Protein AF-A0A7J4LPH1-F1 (afdb_monomer_lite)

Foldseek 3Di:
DDDDDPPDDDCLVVVLVQLLVQLVVLLVVCVVVVVVVDDQLFKAWADCSLVSPLSNDHDQATEMEGELVVVVVVVVVAPAPDPAWRDDPRYIYGPCPPVPDPCSSVQSNPFDQGPLGGHRALVVNLVVLVVVVDPVCPSVNVSSVLLVVDDFAKDPDQDDSFRASFEKEFEQEDEPQWTKWFAFDPSADNHRAIDGQMDGDDPDRRLVRHQVSCCQAWVDHDDSVQKAWQAWIWGQHPSSRTYIYTYIYHYDPDDDHTDGDPRTDDMDTHGLVVVVVTRHDPRRNVVSVVSLVSVLVVPDDDDDPDPSPDDLLVLVLVLQVPDPQWAWKKWFDPVQVVPRDDPLDATEMEIEGPPQCVCVVDPVSVPSSAAWPDWDWDWDDDPNDTWIWIFTQHPVRHTYIYTYHYLVVLVVQLVPDDDPQRVLCAIDTSDGRPCSNVRHDHHRDQPDDQDDLVVLVVLVVLLLVLLVQLLQCLLVLVLVSNVVSLCVNCQPRLVVLQVLLLCLVVVNPDRDDPRCVVVVVRGDPVLVVLVVQLDADSDSVSSLRNSVSSLVSSVVSSVNSCVSSVHDDDPVSVVSVCCRVVCRVVVD

Radius of gyration: 32.06 Å; chains: 1; bounding box: 84×46×92 Å

Structure (mmCIF, N/CA/C/O backbone):
data_AF-A0A7J4LPH1-F1
#
_entry.id   AF-A0A7J4LPH1-F1
#
loop_
_atom_site.group_PDB
_atom_site.id
_atom_site.type_symbol
_atom_site.label_atom_id
_atom_site.label_alt_id
_atom_site.label_comp_id
_atom_site.label_asym_id
_atom_site.label_entity_id
_atom_site.label_seq_id
_atom_site.pdbx_PDB_ins_code
_atom_site.Cartn_x
_atom_site.Cartn_y
_atom_site.Cartn_z
_atom_site.occupancy
_atom_site.B_iso_or_equiv
_atom_site.auth_seq_id
_atom_site.auth_comp_id
_atom_site.auth_asym_id
_atom_site.auth_atom_id
_atom_site.pdbx_PDB_model_num
ATOM 1 N N . MET A 1 1 ? -36.536 21.235 10.993 1.00 29.11 1 MET A N 1
ATOM 2 C CA . MET A 1 1 ? -36.516 22.378 10.051 1.00 29.11 1 MET A CA 1
ATOM 3 C C . MET A 1 1 ? -35.046 22.706 9.808 1.00 29.11 1 MET A C 1
ATOM 5 O O . MET A 1 1 ? -34.367 22.918 10.795 1.00 29.11 1 MET A O 1
ATOM 9 N N . GLY A 1 2 ? -34.459 22.680 8.613 1.00 24.92 2 GLY A N 1
ATOM 10 C CA . GLY A 1 2 ? -35.024 22.585 7.272 1.00 24.92 2 GLY A CA 1
ATOM 11 C C . GLY A 1 2 ? -34.575 21.342 6.499 1.00 24.92 2 GLY A C 1
ATOM 12 O O . GLY A 1 2 ? -33.436 20.896 6.578 1.00 24.92 2 GLY A O 1
ATOM 13 N N . VAL A 1 3 ? -35.546 20.803 5.772 1.00 35.16 3 VAL A N 1
ATOM 14 C CA . VAL A 1 3 ? -35.372 20.052 4.529 1.00 35.16 3 VAL A CA 1
ATOM 15 C C . VAL A 1 3 ? -35.050 21.082 3.433 1.00 35.16 3 VAL A C 1
ATOM 17 O O . VAL A 1 3 ? -35.416 22.247 3.584 1.00 35.16 3 VAL A O 1
ATOM 20 N N . VAL A 1 4 ? -34.423 20.620 2.347 1.00 30.14 4 VAL A N 1
ATOM 21 C CA . VAL A 1 4 ? -34.088 21.303 1.079 1.00 30.14 4 VAL A CA 1
ATOM 22 C C . VAL A 1 4 ? -32.605 21.662 0.931 1.00 30.14 4 VAL A C 1
ATOM 24 O O . VAL A 1 4 ? -32.170 22.757 1.260 1.00 30.14 4 VAL A O 1
ATOM 27 N N . THR A 1 5 ? -31.872 20.764 0.275 1.00 30.11 5 THR A N 1
ATOM 28 C CA . THR A 1 5 ? -31.283 21.084 -1.034 1.00 30.11 5 THR A CA 1
ATOM 29 C C . THR A 1 5 ? -31.655 19.936 -1.980 1.00 30.11 5 THR A C 1
ATOM 31 O O . THR A 1 5 ? -31.077 18.858 -1.954 1.00 30.11 5 THR A O 1
ATOM 34 N N . GLN A 1 6 ? -32.777 20.050 -2.700 1.00 37.75 6 GLN A N 1
ATOM 35 C CA . GLN A 1 6 ? -32.733 20.195 -4.163 1.00 37.75 6 GLN A CA 1
ATOM 36 C C . GLN A 1 6 ? -31.300 20.399 -4.669 1.00 37.75 6 GLN A C 1
ATOM 38 O O . GLN A 1 6 ? -30.814 21.525 -4.778 1.00 37.75 6 GLN A O 1
ATOM 43 N N . GLY A 1 7 ? -30.594 19.295 -4.898 1.00 37.19 7 GLY A N 1
ATOM 44 C CA . GLY A 1 7 ? -29.305 19.313 -5.566 1.00 37.19 7 GLY A CA 1
ATOM 45 C C . GLY A 1 7 ? -29.528 19.629 -7.035 1.00 37.19 7 GLY A C 1
ATOM 46 O O . GLY A 1 7 ? -29.558 18.715 -7.848 1.00 37.19 7 GLY A O 1
ATOM 47 N N . ARG A 1 8 ? -29.691 20.913 -7.375 1.00 38.78 8 ARG A N 1
ATOM 48 C CA . ARG A 1 8 ? -29.500 21.352 -8.758 1.00 38.78 8 ARG A CA 1
ATOM 49 C C . ARG A 1 8 ? -28.108 20.912 -9.197 1.00 38.78 8 ARG A C 1
ATOM 51 O O . ARG A 1 8 ? -27.141 21.109 -8.456 1.00 38.78 8 ARG A O 1
ATOM 58 N N . ALA A 1 9 ? -28.039 20.351 -10.400 1.00 41.75 9 ALA A N 1
ATOM 59 C CA . ALA A 1 9 ? -26.812 20.087 -11.136 1.00 41.75 9 ALA A CA 1
ATOM 60 C C . ALA A 1 9 ? -25.766 21.198 -10.887 1.00 41.75 9 ALA A C 1
ATOM 62 O O . ALA A 1 9 ? -26.050 22.364 -11.189 1.00 41.75 9 ALA A O 1
ATOM 63 N N . PRO A 1 10 ? -24.575 20.894 -10.332 1.00 42.66 10 PRO A N 1
ATOM 64 C CA . PRO A 1 10 ? -23.487 21.863 -10.280 1.00 42.66 10 PRO A CA 1
ATOM 65 C C . PRO A 1 10 ? -23.192 22.355 -11.704 1.00 42.66 10 PRO A C 1
ATOM 67 O O . PRO A 1 10 ? -23.360 21.594 -12.659 1.00 42.66 10 PRO A O 1
ATOM 70 N N . GLY A 1 11 ? -22.720 23.597 -11.864 1.00 45.28 11 GLY A N 1
ATOM 71 C CA . GLY A 1 11 ? -22.410 24.210 -13.171 1.00 45.28 11 GLY A CA 1
ATOM 72 C C . GLY A 1 11 ? -21.507 23.377 -14.103 1.00 45.28 11 GLY A C 1
ATOM 73 O O . GLY A 1 11 ? -21.454 23.632 -15.301 1.00 45.28 11 GLY A O 1
ATOM 74 N N . GLU A 1 12 ? -20.872 22.329 -13.580 1.00 53.25 12 GLU A N 1
ATOM 75 C CA . GLU A 1 12 ? -20.062 21.339 -14.290 1.00 53.25 12 GLU A CA 1
ATOM 76 C C . GLU A 1 12 ? -20.862 20.405 -15.217 1.00 53.25 12 GLU A C 1
ATOM 78 O O . GLU A 1 12 ? -20.333 19.973 -16.240 1.00 53.25 12 GLU A O 1
ATOM 83 N N . ILE A 1 13 ? -22.143 20.122 -14.930 1.00 52.12 13 ILE A N 1
ATOM 84 C CA . ILE A 1 13 ? -23.002 19.344 -15.850 1.00 52.12 13 ILE A CA 1
ATOM 85 C C . ILE A 1 13 ? -23.259 20.147 -17.139 1.00 52.12 13 ILE A C 1
ATOM 87 O O . ILE A 1 13 ? -23.317 19.583 -18.233 1.00 52.12 13 ILE A O 1
ATOM 91 N N . MET A 1 14 ? -23.310 21.481 -17.034 1.00 48.25 14 MET A N 1
ATOM 92 C CA . MET A 1 14 ? -23.489 22.386 -18.172 1.00 48.25 14 MET A CA 1
ATOM 93 C C . MET A 1 14 ? -22.240 22.434 -19.074 1.00 48.25 14 MET A C 1
ATOM 95 O O . MET A 1 14 ? -22.383 22.385 -20.295 1.00 48.25 14 MET A O 1
ATOM 99 N N . GLU A 1 15 ? -21.026 22.433 -18.501 1.00 52.03 15 GLU A N 1
ATOM 100 C CA . GLU A 1 15 ? -19.756 22.297 -19.249 1.00 52.03 15 GLU A CA 1
ATOM 101 C C . GLU A 1 15 ? -19.585 20.906 -19.897 1.00 52.03 15 GLU A C 1
ATOM 103 O O . GLU A 1 15 ? -18.977 20.783 -20.962 1.00 52.03 15 GLU A O 1
ATOM 108 N N . CYS A 1 16 ? -20.157 19.856 -19.295 1.00 62.03 16 CYS A N 1
ATOM 109 C CA . CYS A 1 16 ? -20.113 18.470 -19.782 1.00 62.03 16 CYS A CA 1
ATOM 110 C C . CYS A 1 16 ? -21.012 18.220 -21.015 1.00 62.03 16 CYS A C 1
ATOM 112 O O . CYS A 1 16 ? -20.747 17.327 -21.827 1.00 62.03 16 CYS A O 1
ATOM 114 N N . SER A 1 17 ? -22.058 19.033 -21.190 1.00 65.94 17 SER A N 1
ATOM 115 C CA . SER A 1 17 ? -23.126 18.837 -22.185 1.00 65.94 17 SER A CA 1
ATOM 116 C C . SER A 1 17 ? -22.627 18.636 -23.625 1.00 65.94 17 SER A C 1
ATOM 118 O O . SER A 1 17 ? -23.063 17.707 -24.306 1.00 65.94 17 SER A O 1
ATOM 120 N N . ASN A 1 18 ? -21.658 19.437 -24.080 1.00 68.94 18 ASN A N 1
ATOM 121 C CA . ASN A 1 18 ? -21.108 19.333 -25.436 1.00 68.94 18 ASN A CA 1
ATOM 122 C C . ASN A 1 18 ? -20.331 18.027 -25.654 1.00 68.94 18 ASN A C 1
ATOM 124 O O . ASN A 1 18 ? -20.458 17.401 -26.703 1.00 68.94 18 ASN A O 1
ATOM 128 N N . LYS A 1 19 ? -19.559 17.566 -24.663 1.00 72.19 19 LYS A N 1
ATOM 129 C CA . LYS A 1 19 ? -18.813 16.301 -24.769 1.00 72.19 19 LYS A CA 1
ATOM 130 C C . LYS A 1 19 ? -19.738 15.092 -24.739 1.00 72.19 19 LYS A C 1
ATOM 132 O O . LYS A 1 19 ? -19.551 14.173 -25.537 1.00 72.19 19 LYS A O 1
ATOM 137 N N . ILE A 1 20 ? -20.759 15.120 -23.880 1.00 75.12 20 ILE A N 1
ATOM 138 C CA . ILE A 1 20 ? -21.817 14.101 -23.846 1.00 75.12 20 ILE A CA 1
ATOM 139 C C . ILE A 1 20 ? -22.517 14.035 -25.205 1.00 75.12 20 ILE A C 1
ATOM 141 O O . ILE A 1 20 ? -22.664 12.948 -25.765 1.00 75.12 20 ILE A O 1
ATOM 145 N N . LYS A 1 21 ? -22.884 15.190 -25.773 1.00 76.75 21 LYS A N 1
ATOM 146 C CA . LYS A 1 21 ? -23.514 15.285 -27.094 1.00 76.75 21 LYS A CA 1
ATOM 147 C C . LYS A 1 21 ? -22.618 14.720 -28.198 1.00 76.75 21 LYS A C 1
ATOM 149 O O . LYS A 1 21 ? -23.083 13.910 -28.994 1.00 76.75 21 LYS A O 1
ATOM 154 N N . ASN A 1 22 ? -21.334 15.076 -28.207 1.00 77.88 22 ASN A N 1
ATOM 155 C CA . ASN A 1 22 ? -20.367 14.600 -29.200 1.00 77.88 22 ASN A CA 1
ATOM 156 C C . ASN A 1 22 ? -20.150 13.088 -29.107 1.00 77.88 22 ASN A C 1
ATOM 158 O O . ASN A 1 22 ? -20.150 12.394 -30.124 1.00 77.88 22 ASN A O 1
ATOM 162 N N . ARG A 1 23 ? -20.037 12.563 -27.883 1.00 83.75 23 ARG A N 1
ATOM 163 C CA . ARG A 1 23 ? -19.953 11.125 -27.633 1.00 83.75 23 ARG A CA 1
ATOM 164 C C . ARG A 1 23 ? -21.222 10.407 -28.096 1.00 83.75 23 ARG A C 1
ATOM 166 O O . ARG A 1 23 ? -21.115 9.400 -28.786 1.00 83.75 23 ARG A O 1
ATOM 173 N N . LYS A 1 24 ? -22.410 10.918 -27.750 1.00 82.06 24 LYS A N 1
ATOM 174 C CA . LYS A 1 24 ? -23.705 10.344 -28.156 1.00 82.06 24 LYS A CA 1
ATOM 175 C C . LYS A 1 24 ? -23.838 10.293 -29.680 1.00 82.06 24 LYS A C 1
ATOM 177 O O . LYS A 1 24 ? -24.094 9.224 -30.224 1.00 82.06 24 LYS A O 1
ATOM 182 N N . ALA A 1 25 ? -23.550 11.402 -30.360 1.00 83.62 25 ALA A N 1
ATOM 183 C CA . ALA A 1 25 ? -23.579 11.479 -31.818 1.00 83.62 25 ALA A CA 1
ATOM 184 C C . ALA A 1 25 ? -22.602 10.492 -32.479 1.00 83.62 25 ALA A C 1
ATOM 186 O O . ALA A 1 25 ? -22.910 9.917 -33.519 1.00 83.62 25 ALA A O 1
ATOM 187 N N . PHE A 1 26 ? -21.423 10.269 -31.889 1.00 87.69 26 PHE A N 1
ATOM 188 C CA . PHE A 1 26 ? -20.488 9.270 -32.400 1.00 87.69 26 PHE A CA 1
ATOM 189 C C . PHE A 1 26 ? -20.992 7.835 -32.185 1.00 87.69 26 PHE A C 1
ATOM 191 O O . PHE A 1 26 ? -20.909 7.028 -33.107 1.00 87.69 26 PHE A O 1
ATOM 198 N N . LEU A 1 27 ? -21.568 7.520 -31.018 1.00 85.94 27 LEU A N 1
ATOM 199 C CA . LEU A 1 27 ? -22.149 6.197 -30.747 1.00 85.94 27 LEU A CA 1
ATOM 200 C C . LEU A 1 27 ? -23.288 5.847 -31.714 1.00 85.94 27 LEU A C 1
ATOM 202 O O . LEU A 1 27 ? -23.342 4.721 -32.195 1.00 85.94 27 LEU A O 1
ATOM 206 N N . GLU A 1 28 ? -24.149 6.808 -32.054 1.00 86.00 28 GLU A N 1
ATOM 207 C CA . GLU A 1 28 ? -25.218 6.613 -33.046 1.00 86.00 28 GLU A CA 1
ATOM 208 C C . GLU A 1 28 ? -24.661 6.250 -34.433 1.00 86.00 28 GLU A C 1
ATOM 210 O O . GLU A 1 28 ? -25.236 5.422 -35.140 1.00 86.00 28 GLU A O 1
ATOM 215 N N . LYS A 1 29 ? -23.499 6.799 -34.818 1.00 85.94 29 LYS A N 1
ATOM 216 C CA . LYS A 1 29 ? -22.836 6.441 -36.083 1.00 85.94 29 LYS A CA 1
ATOM 217 C C . LYS A 1 29 ? -22.311 5.004 -36.082 1.00 85.94 29 LYS A C 1
ATOM 219 O O . LYS A 1 29 ? -22.314 4.369 -37.138 1.00 85.94 29 LYS A O 1
ATOM 224 N N . LEU A 1 30 ? -21.879 4.482 -34.928 1.00 86.94 30 LEU A N 1
ATOM 225 C CA . LEU A 1 30 ? -21.348 3.116 -34.817 1.00 86.94 30 LEU A CA 1
ATOM 226 C C . LEU A 1 30 ? -22.394 2.047 -35.144 1.00 86.94 30 LEU A C 1
ATOM 228 O O . LEU A 1 30 ? -22.020 0.959 -35.572 1.00 86.94 30 LEU A O 1
ATOM 232 N N . GLU A 1 31 ? -23.691 2.348 -35.043 1.00 81.06 31 GLU A N 1
ATOM 233 C CA . GLU A 1 31 ? -24.748 1.417 -35.460 1.00 81.06 31 GLU A CA 1
ATOM 234 C C . GLU A 1 31 ? -24.620 1.011 -36.938 1.00 81.06 31 GLU A C 1
ATOM 236 O O . GLU A 1 31 ? -24.912 -0.131 -37.296 1.00 81.06 31 GLU A O 1
ATOM 241 N N . GLY A 1 32 ? -24.082 1.887 -37.797 1.00 80.75 32 GLY A N 1
ATOM 242 C CA . GLY A 1 32 ? -23.772 1.542 -39.188 1.00 80.75 32 GLY A CA 1
ATOM 243 C C . GLY A 1 32 ? -22.728 0.425 -39.323 1.00 80.75 32 GLY A C 1
ATOM 244 O O . GLY A 1 32 ? -22.766 -0.339 -40.288 1.00 80.75 32 GLY A O 1
ATOM 245 N N . LEU A 1 33 ? -21.832 0.277 -38.341 1.00 85.25 33 LEU A N 1
ATOM 246 C CA . LEU A 1 33 ? -20.799 -0.759 -38.317 1.00 85.25 33 LEU A CA 1
ATOM 247 C C . LEU A 1 33 ? -21.388 -2.149 -38.031 1.00 85.25 33 LEU A C 1
ATOM 249 O O . LEU A 1 33 ? -20.927 -3.137 -38.606 1.00 85.25 33 LEU A O 1
ATOM 253 N N . LYS A 1 34 ? -22.463 -2.243 -37.229 1.00 81.00 34 LYS A N 1
ATOM 254 C CA . LYS A 1 34 ? -23.171 -3.516 -36.974 1.00 81.00 34 LYS A CA 1
ATOM 255 C C . LYS A 1 34 ? -23.684 -4.161 -38.258 1.00 81.00 34 LYS A C 1
ATOM 257 O O . LYS A 1 34 ? -23.644 -5.385 -38.387 1.00 81.00 34 LYS A O 1
ATOM 262 N N . CYS A 1 35 ? -24.107 -3.359 -39.237 1.00 80.56 35 CYS A N 1
ATOM 263 C CA . CYS A 1 35 ? -24.584 -3.854 -40.531 1.00 80.56 35 CYS A CA 1
ATOM 264 C C . CYS A 1 35 ? -23.510 -4.621 -41.318 1.00 80.56 35 CYS A C 1
ATOM 266 O O . CYS A 1 35 ? -23.848 -5.490 -42.124 1.00 80.56 35 CYS A O 1
ATOM 268 N N . LEU A 1 36 ? -22.223 -4.347 -41.072 1.00 84.69 36 LEU A N 1
ATOM 269 C CA . LEU A 1 36 ? -21.118 -5.049 -41.728 1.00 84.69 36 LEU A CA 1
ATOM 270 C C . LEU A 1 36 ? -20.843 -6.433 -41.128 1.00 84.69 36 LEU A C 1
ATOM 272 O O . LEU A 1 36 ? -20.225 -7.259 -41.802 1.00 84.69 36 LEU A O 1
ATOM 276 N N . LYS A 1 37 ? -21.349 -6.711 -39.914 1.00 86.19 37 LYS A N 1
ATOM 277 C CA . LYS A 1 37 ? -21.170 -7.980 -39.186 1.00 86.19 37 LYS A CA 1
ATOM 278 C C . LYS A 1 37 ? -19.700 -8.412 -39.117 1.00 86.19 37 LYS A C 1
ATOM 280 O O . LYS A 1 37 ? -19.372 -9.557 -39.423 1.00 86.19 37 LYS A O 1
ATOM 285 N N . LEU A 1 38 ? -18.818 -7.476 -38.769 1.00 89.25 38 LEU A N 1
ATOM 286 C CA . LEU A 1 38 ? -17.392 -7.763 -38.642 1.00 89.25 38 LEU A CA 1
ATOM 287 C C . LEU A 1 38 ? -17.139 -8.662 -37.414 1.00 89.25 38 LEU A C 1
ATOM 289 O O . LEU A 1 38 ? -17.688 -8.379 -36.344 1.00 89.25 38 LEU A O 1
ATOM 293 N N . PRO A 1 39 ? -16.335 -9.732 -37.544 1.00 89.56 39 PRO A N 1
ATOM 294 C CA . PRO A 1 39 ? -16.031 -10.627 -36.432 1.00 89.56 39 PRO A CA 1
ATOM 295 C C . PRO A 1 39 ? -15.166 -9.931 -35.371 1.00 89.56 39 PRO A C 1
ATOM 297 O O . PRO A 1 39 ? -14.179 -9.275 -35.698 1.00 89.56 39 PRO A O 1
ATOM 300 N N . LEU A 1 40 ? -15.530 -10.074 -34.091 1.00 86.81 40 LEU A N 1
ATOM 301 C CA . LEU A 1 40 ? -14.715 -9.568 -32.979 1.00 86.81 40 LEU A CA 1
ATOM 302 C C . LEU A 1 40 ? -13.320 -10.217 -33.001 1.00 86.81 40 LEU A C 1
ATOM 304 O O . LEU A 1 40 ? -13.200 -11.404 -33.291 1.00 86.81 40 LEU A O 1
ATOM 308 N N . GLY A 1 41 ? -12.280 -9.435 -32.698 1.00 87.44 41 GLY A N 1
ATOM 309 C CA . GLY A 1 41 ? -10.877 -9.879 -32.742 1.00 87.44 41 GLY A CA 1
ATOM 310 C C . GLY A 1 41 ? -10.209 -9.787 -34.121 1.00 87.44 41 GLY A C 1
ATOM 311 O O . GLY A 1 41 ? -9.005 -9.995 -34.231 1.00 87.44 41 GLY A O 1
ATOM 312 N N . GLU A 1 42 ? -10.955 -9.436 -35.172 1.00 92.00 42 GLU A N 1
ATOM 313 C CA . GLU A 1 42 ? -10.413 -9.250 -36.529 1.00 92.00 42 GLU A CA 1
ATOM 314 C C . GLU A 1 42 ? -10.381 -7.780 -36.970 1.00 92.00 42 GLU A C 1
ATOM 316 O O . GLU A 1 42 ? -9.866 -7.464 -38.044 1.00 92.00 42 GLU A O 1
ATOM 321 N N . TYR A 1 43 ? -10.936 -6.870 -36.165 1.00 93.25 43 TYR A N 1
ATOM 322 C CA . TYR A 1 43 ? -10.950 -5.439 -36.447 1.00 93.25 43 TYR A CA 1
ATOM 323 C C . TYR A 1 43 ? -10.863 -4.599 -35.175 1.00 93.25 43 TYR A C 1
ATOM 325 O O . TYR A 1 43 ? -11.243 -5.051 -34.095 1.00 93.25 43 TYR A O 1
ATOM 333 N N . ALA A 1 44 ? -10.433 -3.349 -35.331 1.00 93.69 44 ALA A N 1
ATOM 334 C CA . ALA A 1 44 ? -10.525 -2.323 -34.300 1.00 93.69 44 ALA A CA 1
ATOM 335 C C . ALA A 1 44 ? -10.835 -0.953 -34.919 1.00 93.69 44 ALA A C 1
ATOM 337 O O . ALA A 1 44 ? -10.340 -0.609 -35.994 1.00 93.69 44 ALA A O 1
ATOM 338 N N . ILE A 1 45 ? -11.651 -0.154 -34.235 1.00 94.75 45 ILE A N 1
ATOM 339 C CA . ILE A 1 45 ? -11.939 1.232 -34.614 1.00 94.75 45 ILE A CA 1
ATOM 340 C C . ILE A 1 45 ? -10.723 2.095 -34.263 1.00 94.75 45 ILE A C 1
ATOM 342 O O . ILE A 1 45 ? -10.238 2.067 -33.131 1.00 94.75 45 ILE A O 1
ATOM 346 N N . THR A 1 46 ? -10.239 2.878 -35.223 1.00 92.75 46 THR A N 1
ATOM 347 C CA . THR A 1 46 ? -9.013 3.673 -35.110 1.00 92.75 46 THR A CA 1
ATOM 348 C C . THR A 1 46 ? -9.235 5.158 -35.435 1.00 92.75 46 THR A C 1
ATOM 350 O O . THR A 1 46 ? -10.353 5.672 -35.356 1.00 92.75 46 THR A O 1
ATOM 353 N N . GLY A 1 47 ? -8.156 5.884 -35.736 1.00 89.88 47 GLY A N 1
ATOM 354 C CA . GLY A 1 47 ? -8.189 7.268 -36.179 1.00 89.88 47 GLY A CA 1
ATOM 355 C C . GLY A 1 47 ? -8.616 8.189 -35.046 1.00 89.88 47 GLY A C 1
ATOM 356 O O . GLY A 1 47 ? -8.014 8.201 -33.971 1.00 89.88 47 GLY A O 1
ATOM 357 N N . SER A 1 48 ? -9.657 8.985 -35.278 1.00 91.81 48 SER A N 1
ATOM 358 C CA . SER A 1 48 ? -10.259 9.815 -34.225 1.00 91.81 48 SER A CA 1
ATOM 359 C C . SER A 1 48 ? -11.284 9.059 -33.368 1.00 91.81 48 SER A C 1
ATOM 361 O O . SER A 1 48 ? -11.718 9.595 -32.346 1.00 91.81 48 SER A O 1
ATOM 363 N N . GLY A 1 49 ? -11.640 7.819 -33.723 1.00 93.19 49 GLY A N 1
ATOM 364 C CA . GLY A 1 49 ? -12.632 7.004 -33.018 1.00 93.19 49 GLY A CA 1
ATOM 365 C C . GLY A 1 49 ? -12.339 6.786 -31.526 1.00 93.19 49 GLY A C 1
ATOM 366 O O . GLY A 1 49 ? -13.217 7.082 -30.710 1.00 93.19 49 GLY A O 1
ATOM 367 N N . PRO A 1 50 ? -11.116 6.373 -31.125 1.00 93.75 50 PRO A N 1
ATOM 368 C CA . PRO A 1 50 ? -10.745 6.203 -29.715 1.00 93.75 50 PRO A CA 1
ATOM 369 C C . PRO A 1 50 ? -10.902 7.468 -28.864 1.00 93.75 50 PRO A C 1
ATOM 371 O O . PRO A 1 50 ? -11.189 7.393 -27.667 1.00 93.75 50 PRO A O 1
ATOM 374 N N . MET A 1 51 ? -10.749 8.643 -29.475 1.00 92.88 51 MET A N 1
ATOM 375 C CA . MET A 1 51 ? -10.975 9.925 -28.811 1.00 92.88 51 MET A CA 1
ATOM 376 C C . MET A 1 51 ? -12.465 10.295 -28.774 1.00 92.88 51 MET A C 1
ATOM 378 O O . MET A 1 51 ? -12.952 10.807 -27.764 1.00 92.88 51 MET A O 1
ATOM 382 N N . ALA A 1 52 ? -13.199 10.030 -29.857 1.00 91.75 52 ALA A N 1
ATOM 383 C CA . ALA A 1 52 ? -14.613 10.369 -29.988 1.00 91.75 52 ALA A CA 1
ATOM 384 C C . ALA A 1 52 ? -15.513 9.537 -29.064 1.00 91.75 52 ALA A C 1
ATOM 386 O O . ALA A 1 52 ? -16.395 10.088 -28.405 1.00 91.75 52 ALA A O 1
ATOM 387 N N . VAL A 1 53 ? -15.233 8.238 -28.903 1.00 90.12 53 VAL A N 1
ATOM 388 C CA . VAL A 1 53 ? -15.952 7.371 -27.946 1.00 90.12 53 VAL A CA 1
ATOM 389 C C . VAL A 1 53 ? -15.763 7.813 -26.484 1.00 90.12 53 VAL A C 1
ATOM 391 O O . VAL A 1 53 ? -16.580 7.492 -25.616 1.00 90.12 53 VAL A O 1
ATOM 394 N N . ARG A 1 54 ? -14.720 8.609 -26.216 1.00 89.06 54 ARG A N 1
ATOM 395 C CA . ARG A 1 54 ? -14.419 9.239 -24.921 1.00 89.06 54 ARG A CA 1
ATOM 396 C C . ARG A 1 54 ? -14.875 10.698 -24.832 1.00 89.06 54 ARG A C 1
ATOM 398 O O . ARG A 1 54 ? -14.567 11.368 -23.855 1.00 89.06 54 ARG A O 1
ATOM 405 N N . GLY A 1 55 ? -15.580 11.211 -25.842 1.00 86.94 55 GLY A N 1
ATOM 406 C CA . GLY A 1 55 ? -16.065 12.595 -25.875 1.00 86.94 55 GLY A CA 1
ATOM 407 C C . GLY A 1 55 ? -14.957 13.653 -25.945 1.00 86.94 55 GLY A C 1
ATOM 408 O O . GLY A 1 55 ? -15.220 14.825 -25.689 1.00 86.94 55 GLY A O 1
ATOM 409 N N . LEU A 1 56 ? -13.717 13.273 -26.273 1.00 86.62 56 LEU A N 1
ATOM 410 C CA . LEU A 1 56 ? -12.592 14.213 -26.337 1.00 86.62 56 LEU A CA 1
ATOM 411 C C . LEU A 1 56 ? -12.688 15.132 -27.561 1.00 86.62 56 LEU A C 1
ATOM 413 O O . LEU A 1 56 ? -12.287 16.291 -27.490 1.00 86.62 56 LEU A O 1
ATOM 417 N N . ARG A 1 57 ? -13.244 14.628 -28.668 1.00 87.38 57 ARG A N 1
ATOM 418 C CA . ARG A 1 57 ? -13.468 15.376 -29.911 1.00 87.38 57 ARG A CA 1
ATOM 419 C C . ARG A 1 57 ? -14.595 14.771 -30.741 1.00 87.38 57 ARG A C 1
ATOM 421 O O . ARG A 1 57 ? -14.996 13.634 -30.517 1.00 87.38 57 ARG A O 1
ATOM 428 N N . GLU A 1 58 ? -15.048 15.510 -31.744 1.00 88.19 58 GLU A N 1
ATOM 429 C CA . GLU A 1 58 ? -15.928 14.979 -32.785 1.00 88.19 58 GLU A CA 1
ATOM 430 C C . GLU A 1 58 ? -15.139 14.145 -33.808 1.00 88.19 58 GLU A C 1
ATOM 432 O O . GLU A 1 58 ? -13.978 14.441 -34.132 1.00 88.19 58 GLU A O 1
ATOM 437 N N . ALA A 1 59 ? -15.798 13.111 -34.332 1.00 88.62 59 ALA A N 1
ATOM 438 C CA . ALA A 1 59 ? -15.344 12.314 -35.465 1.00 88.62 59 ALA A CA 1
ATOM 439 C C . ALA A 1 59 ? -16.486 12.183 -36.483 1.00 88.62 59 ALA A C 1
ATOM 441 O O . ALA A 1 59 ? -17.650 11.953 -36.124 1.00 88.62 59 ALA A O 1
ATOM 442 N N . ASN A 1 60 ? -16.158 12.397 -37.757 1.00 82.50 60 ASN A N 1
ATOM 443 C CA . ASN A 1 60 ? -17.140 12.435 -38.840 1.00 82.50 60 ASN A CA 1
ATOM 444 C C . ASN A 1 60 ? -17.268 11.083 -39.537 1.00 82.50 60 ASN A C 1
ATOM 446 O O . ASN A 1 60 ? -18.384 10.646 -39.812 1.00 82.50 60 ASN A O 1
ATOM 450 N N . ASP A 1 61 ? -16.125 10.455 -39.735 1.00 86.12 61 ASP A N 1
ATOM 451 C CA . ASP A 1 61 ? -15.835 9.138 -40.265 1.00 86.12 61 ASP A CA 1
ATOM 452 C C . ASP A 1 61 ? -15.633 8.105 -39.146 1.00 86.12 61 ASP A C 1
ATOM 454 O O . ASP A 1 61 ? -15.372 8.436 -37.984 1.00 86.12 61 ASP A O 1
ATOM 458 N N . ILE A 1 62 ? -15.796 6.833 -39.509 1.00 91.56 62 ILE A N 1
ATOM 459 C CA . ILE A 1 62 ? -15.422 5.690 -38.677 1.00 91.56 62 ILE A CA 1
ATOM 460 C C . ILE A 1 62 ? -14.265 4.993 -39.381 1.00 91.56 62 ILE A C 1
ATOM 462 O O . ILE A 1 62 ? -14.482 4.240 -40.329 1.00 91.56 62 ILE A O 1
ATOM 466 N N . ASP A 1 63 ? -13.049 5.242 -38.909 1.00 92.75 63 ASP A N 1
ATOM 467 C CA . ASP A 1 63 ? -11.873 4.506 -39.357 1.00 92.75 63 ASP A CA 1
ATOM 468 C C . ASP A 1 63 ? -11.822 3.137 -38.681 1.00 92.75 63 ASP A C 1
ATOM 470 O O . ASP A 1 63 ? -11.929 3.028 -37.458 1.00 92.75 63 ASP A O 1
ATOM 474 N N . VAL A 1 64 ? -11.604 2.089 -39.462 1.00 93.25 64 VAL A N 1
ATOM 475 C CA . VAL A 1 64 ? -11.470 0.715 -38.985 1.00 93.25 64 VAL A CA 1
ATOM 476 C C . VAL A 1 64 ? -10.204 0.114 -39.565 1.00 93.25 64 VAL A C 1
ATOM 478 O O . VAL A 1 64 ? -10.000 0.146 -40.774 1.00 93.25 64 VAL A O 1
ATOM 481 N N . VAL A 1 65 ? -9.370 -0.475 -38.715 1.00 91.88 65 VAL A N 1
ATOM 482 C CA . VAL A 1 65 ? -8.292 -1.366 -39.153 1.00 91.88 65 VAL A CA 1
ATOM 483 C C . VAL A 1 65 ? -8.755 -2.806 -39.056 1.00 91.88 65 VAL A C 1
ATOM 485 O O . VAL A 1 65 ? -9.466 -3.162 -38.116 1.00 91.88 65 VAL A O 1
ATOM 488 N N . VAL A 1 66 ? -8.368 -3.629 -40.029 1.00 91.88 66 VAL A N 1
ATOM 489 C CA . VAL A 1 66 ? -8.720 -5.053 -40.073 1.00 91.88 66 VAL A CA 1
ATOM 490 C C . VAL A 1 66 ? -7.481 -5.920 -40.248 1.00 91.88 66 VAL A C 1
ATOM 492 O O . VAL A 1 66 ? -6.516 -5.511 -40.894 1.00 91.88 66 VAL A O 1
ATOM 495 N N . LYS A 1 67 ? -7.530 -7.144 -39.717 1.00 90.31 67 LYS A N 1
ATOM 496 C CA . LYS A 1 67 ? -6.509 -8.161 -39.978 1.00 90.31 67 LYS A CA 1
ATOM 497 C C . LYS A 1 67 ? -6.512 -8.562 -41.451 1.00 90.31 67 LYS A C 1
ATOM 499 O O . LYS A 1 67 ? -7.520 -8.459 -42.159 1.00 90.31 67 LYS A O 1
ATOM 504 N N . LYS A 1 68 ? -5.375 -9.078 -41.922 1.00 87.56 68 LYS A N 1
ATOM 505 C CA . LYS A 1 68 ? -5.182 -9.484 -43.326 1.00 87.56 68 LYS A CA 1
ATOM 506 C C . LYS A 1 68 ? -6.210 -10.521 -43.793 1.00 87.56 68 LYS A C 1
ATOM 508 O O . LYS A 1 68 ? -6.660 -10.474 -44.936 1.00 87.56 68 LYS A O 1
ATOM 513 N N . THR A 1 69 ? -6.573 -11.451 -42.917 1.00 88.19 69 THR A N 1
ATOM 514 C CA . THR A 1 69 ? -7.622 -12.461 -43.115 1.00 88.19 69 THR A CA 1
ATOM 515 C C . THR A 1 69 ? -8.954 -11.810 -43.467 1.00 88.19 69 THR A C 1
ATOM 517 O O . THR A 1 69 ? -9.470 -12.035 -44.563 1.00 88.19 69 THR A O 1
ATOM 520 N N . LEU A 1 70 ? -9.458 -10.935 -42.594 1.00 91.06 70 LEU A N 1
ATOM 521 C CA . LEU A 1 70 ? -10.708 -10.210 -42.809 1.00 91.06 70 LEU A CA 1
ATOM 522 C C . LEU A 1 70 ? -10.643 -9.281 -44.031 1.00 91.06 70 LEU A C 1
ATOM 524 O O . LEU A 1 70 ? -11.607 -9.203 -44.793 1.00 91.06 70 LEU A O 1
ATOM 528 N N . TRP A 1 71 ? -9.505 -8.628 -44.286 1.00 90.06 71 TRP A N 1
ATOM 529 C CA . TRP A 1 71 ? -9.321 -7.797 -45.481 1.00 90.06 71 TRP A CA 1
ATOM 530 C C . TRP A 1 71 ? -9.563 -8.575 -46.782 1.00 90.06 71 TRP A C 1
ATOM 532 O O . TRP A 1 71 ? -10.329 -8.139 -47.644 1.00 90.06 71 TRP A O 1
ATOM 542 N N . LEU A 1 72 ? -8.958 -9.760 -46.912 1.00 88.56 72 LEU A N 1
ATOM 543 C CA . LEU A 1 72 ? -9.123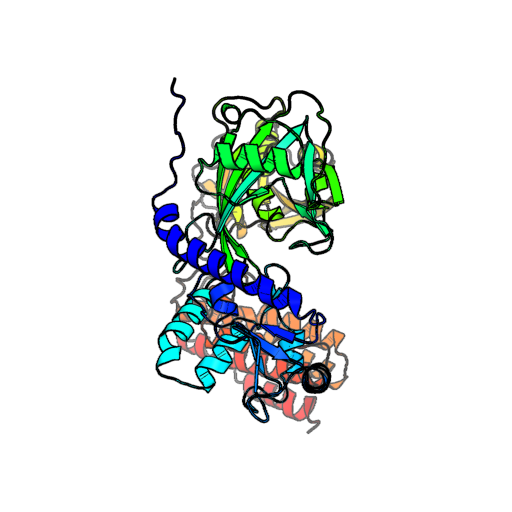 -10.617 -48.089 1.00 88.56 72 LEU A CA 1
ATOM 544 C C . LEU A 1 72 ? -10.567 -11.107 -48.265 1.00 88.56 72 LEU A C 1
ATOM 546 O O . LEU A 1 72 ? -10.999 -11.345 -49.394 1.00 88.56 72 LEU A O 1
ATOM 550 N N . GLU A 1 73 ? -11.327 -11.260 -47.181 1.00 89.94 73 GLU A N 1
ATOM 551 C CA . GLU A 1 73 ? -12.754 -11.579 -47.257 1.00 89.94 73 GLU A CA 1
ATOM 552 C C . GLU A 1 73 ? -13.598 -10.388 -47.709 1.00 89.94 73 GLU A C 1
ATOM 554 O O . GLU A 1 73 ? -14.493 -10.549 -48.543 1.00 89.94 73 GLU A O 1
ATOM 559 N N . LEU A 1 74 ? -13.296 -9.189 -47.210 1.00 90.00 74 LEU A N 1
ATOM 560 C CA . LEU A 1 74 ? -13.997 -7.967 -47.598 1.00 90.00 74 LEU A CA 1
ATOM 561 C C . LEU A 1 74 ? -13.804 -7.647 -49.085 1.00 90.00 74 LEU A C 1
ATOM 563 O O . LEU A 1 74 ? -14.774 -7.266 -49.739 1.00 90.00 74 LEU A O 1
ATOM 567 N N . LEU A 1 75 ? -12.621 -7.905 -49.655 1.00 89.69 75 LEU A N 1
ATOM 568 C CA . LEU A 1 75 ? -12.352 -7.744 -51.094 1.00 89.69 75 LEU A CA 1
ATOM 569 C C . LEU A 1 75 ? -13.231 -8.623 -51.999 1.00 89.69 75 LEU A C 1
ATOM 571 O O . LEU A 1 75 ? -13.405 -8.318 -53.176 1.00 89.69 75 LEU A O 1
ATOM 575 N N . LYS A 1 76 ? -13.815 -9.707 -51.472 1.00 90.44 76 LYS A N 1
ATOM 576 C CA . LYS A 1 76 ? -14.774 -10.542 -52.219 1.00 90.44 76 LYS A CA 1
ATOM 577 C C . LYS A 1 76 ? -16.169 -9.915 -52.282 1.00 90.44 76 LYS A C 1
ATOM 579 O O . LYS A 1 76 ? -16.983 -10.326 -53.104 1.00 90.44 76 LYS A O 1
ATOM 584 N N . ARG A 1 77 ? -16.470 -8.977 -51.378 1.00 87.69 77 ARG A N 1
ATOM 585 C CA . ARG A 1 77 ? -17.808 -8.404 -51.153 1.00 87.69 77 ARG A CA 1
ATOM 586 C C . ARG A 1 77 ? -17.900 -6.932 -51.546 1.00 87.69 77 ARG A C 1
ATOM 588 O O . ARG A 1 77 ? -18.987 -6.473 -51.886 1.00 87.69 77 ARG A O 1
ATOM 595 N N . PHE A 1 78 ? -16.787 -6.206 -51.493 1.00 87.56 78 PHE A N 1
ATOM 596 C CA . PHE A 1 78 ? -16.727 -4.764 -51.695 1.00 87.56 78 PHE A CA 1
ATOM 597 C C . PHE A 1 78 ? -15.574 -4.390 -52.629 1.00 87.56 78 PHE A C 1
ATOM 599 O O . PHE A 1 78 ? -14.524 -5.030 -52.627 1.00 87.56 78 PHE A O 1
ATOM 606 N N . VAL A 1 79 ? -15.776 -3.337 -53.423 1.00 85.94 79 VAL A N 1
ATOM 607 C CA . VAL A 1 79 ? -14.748 -2.798 -54.322 1.00 85.94 79 VAL A CA 1
ATOM 608 C C . VAL A 1 79 ? -13.908 -1.783 -53.542 1.00 85.94 79 VAL A C 1
ATOM 610 O O . VAL A 1 79 ? -14.478 -0.815 -53.031 1.00 85.94 79 VAL A O 1
ATOM 613 N N . PRO A 1 80 ? -12.584 -1.980 -53.414 1.00 86.06 80 PRO A N 1
ATOM 614 C CA . PRO A 1 80 ? -11.742 -1.047 -52.684 1.00 86.06 80 PRO A CA 1
ATOM 615 C C . PRO A 1 80 ? -11.508 0.242 -53.482 1.00 86.06 80 PRO A C 1
ATOM 617 O O . PRO A 1 80 ? -11.608 0.257 -54.709 1.00 86.06 80 PRO A O 1
ATOM 620 N N . TYR A 1 81 ? -11.198 1.330 -52.776 1.00 81.62 81 TYR A N 1
ATOM 621 C CA . TYR A 1 81 ? -10.864 2.613 -53.397 1.00 81.62 81 TYR A CA 1
ATOM 622 C C . TYR A 1 81 ? -9.428 2.601 -53.943 1.00 81.62 81 TYR A C 1
ATOM 624 O O . TYR A 1 81 ? -9.172 3.101 -55.036 1.00 81.62 81 TYR A O 1
ATOM 632 N N . ASP A 1 82 ? -8.506 1.982 -53.201 1.00 80.25 82 ASP A N 1
ATOM 633 C CA . ASP A 1 82 ? -7.126 1.715 -53.612 1.00 80.25 82 ASP A CA 1
ATOM 634 C C . ASP A 1 82 ? -6.629 0.369 -53.043 1.00 80.25 82 ASP A C 1
ATOM 636 O O . ASP A 1 82 ? -7.409 -0.432 -52.534 1.00 80.25 82 ASP A O 1
ATOM 640 N N . SER A 1 83 ? -5.332 0.069 -53.147 1.00 74.94 83 SER A N 1
ATOM 641 C CA . SER A 1 83 ? -4.782 -1.215 -52.688 1.00 74.94 83 SER A CA 1
ATOM 642 C C . SER A 1 83 ? -4.822 -1.432 -51.167 1.00 74.94 83 SER A C 1
ATOM 644 O O . SER A 1 83 ? -4.600 -2.563 -50.730 1.00 74.94 83 SER A O 1
ATOM 646 N N . LYS A 1 84 ? -5.093 -0.396 -50.364 1.00 77.69 84 LYS A N 1
ATOM 647 C CA . LYS A 1 84 ? -4.998 -0.413 -48.892 1.00 77.69 84 LYS A CA 1
ATOM 648 C C . LYS A 1 84 ? -6.258 0.072 -48.171 1.00 77.69 84 LYS A C 1
ATOM 650 O O . LYS A 1 84 ? -6.388 -0.163 -46.969 1.00 77.69 84 LYS A O 1
ATOM 655 N N . HIS A 1 85 ? -7.172 0.727 -48.879 1.00 84.62 85 HIS A N 1
ATOM 656 C CA . HIS A 1 85 ? -8.321 1.415 -48.302 1.00 84.62 85 HIS A CA 1
ATOM 657 C C . HIS A 1 85 ? -9.609 1.158 -49.102 1.00 84.62 85 HIS A C 1
ATOM 659 O O . HIS A 1 85 ? -9.632 1.182 -50.337 1.00 84.62 85 HIS A O 1
ATOM 665 N N . MET A 1 86 ? -10.713 0.922 -48.387 1.00 89.62 86 MET A N 1
ATOM 666 C CA . MET A 1 86 ? -12.064 0.869 -48.949 1.00 89.62 86 MET A CA 1
ATOM 667 C C . MET A 1 86 ? -13.041 1.700 -48.121 1.00 89.62 86 MET A C 1
ATOM 669 O O . MET A 1 86 ? -12.918 1.783 -46.902 1.00 89.62 86 MET A O 1
ATOM 673 N N . LYS A 1 87 ? -14.051 2.270 -48.784 1.00 89.19 87 LYS A N 1
ATOM 674 C CA . LYS A 1 87 ? -15.048 3.135 -48.152 1.00 89.19 87 LYS A CA 1
ATOM 675 C C . LYS A 1 87 ? -16.453 2.577 -48.332 1.00 89.19 87 LYS A C 1
ATOM 677 O O . LYS A 1 87 ? -16.900 2.366 -49.458 1.00 89.19 87 LYS A O 1
ATOM 682 N N . ILE A 1 88 ? -17.159 2.367 -47.223 1.00 86.69 88 ILE A N 1
ATOM 683 C CA . ILE A 1 88 ? -18.538 1.867 -47.190 1.00 86.69 88 ILE A CA 1
ATOM 684 C C . ILE A 1 88 ? -19.396 2.889 -46.440 1.00 86.69 88 ILE A C 1
ATOM 686 O O . ILE A 1 88 ? -19.455 2.908 -45.210 1.00 86.69 88 ILE A O 1
ATOM 690 N N . GLY A 1 89 ? -20.044 3.786 -47.186 1.00 84.25 89 GLY A N 1
ATOM 691 C CA . GLY A 1 89 ? -20.753 4.926 -46.599 1.00 84.25 89 GLY A CA 1
ATOM 692 C C . GLY A 1 89 ? -19.792 5.845 -45.834 1.00 84.25 89 GLY A C 1
ATOM 693 O O . GLY A 1 89 ? -18.870 6.402 -46.428 1.00 84.25 89 GLY A O 1
ATOM 694 N N . ASN A 1 90 ? -20.002 5.980 -44.520 1.00 85.81 90 ASN A N 1
ATOM 695 C CA . ASN A 1 90 ? -19.157 6.779 -43.617 1.00 85.81 90 ASN A CA 1
ATOM 696 C C . ASN A 1 90 ? -18.049 5.963 -42.919 1.00 85.81 90 ASN A C 1
ATOM 698 O O . ASN A 1 90 ? -17.380 6.488 -42.031 1.00 85.81 90 ASN A O 1
ATOM 702 N N . ILE A 1 91 ? -17.885 4.687 -43.279 1.00 90.06 91 ILE A N 1
ATOM 703 C CA . ILE A 1 91 ? -16.892 3.783 -42.692 1.00 90.06 91 ILE A CA 1
ATOM 704 C C . ILE A 1 91 ? -15.717 3.657 -43.661 1.00 90.06 91 ILE A C 1
ATOM 706 O O . ILE A 1 91 ? -15.912 3.304 -44.827 1.00 90.06 91 ILE A O 1
ATOM 710 N N . GLU A 1 92 ? -14.510 3.924 -43.177 1.00 91.44 92 GLU A N 1
ATOM 711 C CA . GLU A 1 92 ? -13.257 3.741 -43.909 1.00 91.44 92 GLU A CA 1
ATOM 712 C C . GLU A 1 92 ? -12.537 2.525 -43.327 1.00 91.44 92 GLU A C 1
ATOM 714 O O . GLU A 1 92 ? -12.195 2.496 -42.148 1.00 91.44 92 GLU A O 1
ATOM 719 N N . ILE A 1 93 ? -12.359 1.485 -44.141 1.00 91.44 93 ILE A N 1
ATOM 720 C CA . ILE A 1 93 ? -11.717 0.236 -43.730 1.00 91.44 93 ILE A CA 1
ATOM 721 C C . ILE A 1 93 ? -10.325 0.173 -44.344 1.00 91.44 93 ILE A C 1
ATOM 723 O O . ILE A 1 93 ? -10.158 0.262 -45.564 1.00 91.44 93 ILE A O 1
ATOM 727 N N . TRP A 1 94 ? -9.341 -0.038 -43.482 1.00 88.31 94 TRP A N 1
ATOM 728 C CA . TRP A 1 94 ? -7.925 -0.076 -43.799 1.00 88.31 94 TRP A CA 1
ATOM 729 C C . TRP A 1 94 ? -7.393 -1.499 -43.630 1.00 88.31 94 TRP A C 1
ATOM 731 O O . TRP A 1 94 ? -7.349 -2.028 -42.518 1.00 88.31 94 TRP A O 1
ATOM 741 N N . GLY A 1 95 ? -6.986 -2.117 -44.741 1.00 77.31 95 GLY A N 1
ATOM 742 C CA . GLY A 1 95 ? -6.378 -3.456 -44.756 1.00 77.31 95 GLY A CA 1
ATOM 743 C C . GLY A 1 95 ? -4.876 -3.469 -44.505 1.00 77.31 95 GLY A C 1
ATOM 744 O O . GLY A 1 95 ? -4.296 -4.520 -44.254 1.00 77.31 95 GLY A O 1
ATOM 745 N N . ASP A 1 96 ? -4.253 -2.298 -44.617 1.00 69.00 96 ASP A N 1
ATOM 746 C CA . ASP A 1 96 ? -2.831 -2.071 -44.389 1.00 69.00 96 ASP A CA 1
ATOM 747 C C . ASP A 1 96 ? -2.637 -0.594 -44.011 1.00 69.00 96 ASP A C 1
ATOM 749 O O . ASP A 1 96 ? -2.371 0.271 -44.855 1.00 69.00 96 ASP A O 1
ATOM 753 N N . PHE A 1 97 ? -2.883 -0.272 -42.736 1.00 59.66 97 PHE A N 1
ATOM 754 C CA . PHE A 1 97 ? -2.763 1.096 -42.239 1.00 59.66 97 PHE A CA 1
ATOM 755 C C . PHE A 1 97 ? -1.279 1.489 -42.166 1.00 59.66 97 PHE A C 1
ATOM 757 O O . PHE A 1 97 ? -0.559 1.181 -41.217 1.00 59.66 97 PHE A O 1
ATOM 764 N N . LEU A 1 98 ? -0.842 2.206 -43.206 1.00 53.38 98 LEU A N 1
ATOM 765 C CA . LEU A 1 98 ? 0.412 2.959 -43.301 1.00 53.38 98 LEU A CA 1
ATOM 766 C C . LEU A 1 98 ? 1.737 2.160 -43.334 1.00 53.38 98 LEU A C 1
ATOM 768 O O . LEU A 1 98 ? 2.781 2.805 -43.260 1.00 53.38 98 LEU A O 1
ATOM 772 N N . ASN A 1 99 ? 1.771 0.823 -43.480 1.00 53.19 99 ASN A N 1
ATOM 773 C CA . ASN A 1 99 ? 3.020 0.037 -43.318 1.00 53.19 99 ASN A CA 1
ATOM 774 C C . ASN A 1 99 ? 3.758 0.350 -41.988 1.00 53.19 99 ASN A C 1
ATOM 776 O O . ASN A 1 99 ? 4.964 0.127 -41.879 1.00 53.19 99 ASN A O 1
ATOM 780 N N . LEU A 1 100 ? 3.079 0.942 -40.994 1.00 50.91 100 LEU A N 1
ATOM 781 C CA . LEU A 1 100 ? 3.765 1.569 -39.860 1.00 50.91 100 LEU A CA 1
ATOM 782 C C . LEU A 1 100 ? 4.309 0.562 -38.861 1.00 50.91 100 LEU A C 1
ATOM 784 O O . LEU A 1 100 ? 5.266 0.882 -38.159 1.00 50.91 100 LEU A O 1
ATOM 788 N N . THR A 1 101 ? 3.725 -0.633 -38.784 1.00 52.53 101 THR A N 1
ATOM 789 C CA . THR A 1 101 ? 4.195 -1.689 -37.891 1.00 52.53 101 THR A CA 1
ATOM 790 C C . THR A 1 101 ? 3.837 -3.072 -38.443 1.00 52.53 101 THR A C 1
ATOM 792 O O . THR A 1 101 ? 2.759 -3.273 -38.996 1.00 52.53 101 THR A O 1
ATOM 795 N N . GLU A 1 102 ? 4.683 -4.071 -38.183 1.00 62.25 102 GLU A N 1
ATOM 796 C CA . GLU A 1 102 ? 4.320 -5.503 -38.248 1.00 62.25 102 GLU A CA 1
ATOM 797 C C . GLU A 1 102 ? 3.323 -5.902 -37.131 1.00 62.25 102 GLU A C 1
ATOM 799 O O . GLU A 1 102 ? 3.118 -7.078 -36.863 1.00 62.25 102 GLU A O 1
ATOM 804 N N . ARG A 1 103 ? 2.709 -4.919 -36.452 1.00 71.94 103 ARG A N 1
ATOM 805 C CA . ARG A 1 103 ? 1.977 -5.069 -35.187 1.00 71.94 103 ARG A CA 1
ATOM 806 C C . ARG A 1 103 ? 0.484 -4.761 -35.312 1.00 71.94 103 ARG A C 1
ATOM 808 O O . ARG A 1 103 ? -0.153 -4.451 -34.312 1.00 71.94 103 ARG A O 1
ATOM 815 N N . ILE A 1 104 ? -0.085 -4.761 -36.521 1.00 81.62 104 ILE A N 1
ATOM 816 C CA . ILE A 1 104 ? -1.518 -4.461 -36.687 1.00 81.62 104 ILE A CA 1
ATOM 817 C C . ILE A 1 104 ? -2.393 -5.493 -35.968 1.00 81.62 104 ILE A C 1
ATOM 819 O O . ILE A 1 104 ? -3.370 -5.120 -35.326 1.00 81.62 104 ILE A O 1
ATOM 823 N N . ASP A 1 105 ? -1.980 -6.760 -36.006 1.00 85.94 105 ASP A N 1
ATOM 824 C CA . ASP A 1 105 ? -2.647 -7.843 -35.294 1.00 85.94 105 ASP A CA 1
ATOM 825 C C . ASP A 1 105 ? -2.547 -7.615 -33.778 1.00 85.94 105 ASP A C 1
ATOM 827 O O . ASP A 1 105 ? -3.583 -7.622 -33.122 1.00 85.94 105 ASP A O 1
ATOM 831 N N . ASP A 1 106 ? -1.362 -7.265 -33.249 1.00 85.00 106 ASP A N 1
ATOM 832 C CA . ASP A 1 106 ? -1.183 -6.921 -31.826 1.00 85.00 106 ASP A CA 1
ATOM 833 C C . ASP A 1 106 ? -2.095 -5.768 -31.383 1.00 85.00 106 ASP A C 1
ATOM 835 O O . ASP A 1 106 ? -2.634 -5.794 -30.282 1.00 85.00 106 ASP A O 1
ATOM 839 N N . VAL A 1 107 ? -2.233 -4.731 -32.216 1.00 87.50 107 VAL A N 1
ATOM 840 C CA . VAL A 1 107 ? -3.047 -3.540 -31.918 1.00 87.50 107 VAL A CA 1
ATOM 841 C C . VAL A 1 107 ? -4.542 -3.864 -31.940 1.00 87.50 107 VAL A C 1
ATOM 843 O O . VAL A 1 107 ? -5.316 -3.279 -31.183 1.00 87.50 107 VAL A O 1
ATOM 846 N N . ILE A 1 108 ? -4.963 -4.785 -32.808 1.00 90.31 108 ILE A N 1
ATOM 847 C CA . ILE A 1 108 ? -6.339 -5.289 -32.831 1.00 90.31 108 ILE A CA 1
ATOM 848 C C . ILE A 1 108 ? -6.587 -6.200 -31.623 1.00 90.31 108 ILE A C 1
ATOM 850 O O . ILE A 1 108 ? -7.630 -6.089 -30.983 1.00 90.31 108 ILE A O 1
ATOM 854 N N . ASP A 1 109 ? -5.625 -7.054 -31.278 1.00 88.38 109 ASP A N 1
ATOM 855 C CA . ASP A 1 109 ? -5.717 -7.974 -30.142 1.00 88.38 109 ASP A CA 1
ATOM 856 C C . ASP A 1 109 ? -5.699 -7.239 -28.793 1.00 88.38 109 ASP A C 1
ATOM 858 O O . ASP A 1 109 ? -6.337 -7.681 -27.838 1.00 88.38 109 ASP A O 1
ATOM 862 N N . SER A 1 110 ? -5.019 -6.091 -28.713 1.00 87.88 110 SER A N 1
ATOM 863 C CA . SER A 1 110 ? -4.989 -5.219 -27.532 1.00 87.88 110 SER A CA 1
ATOM 864 C C . SER A 1 110 ? -6.126 -4.190 -27.481 1.00 87.88 110 SER A C 1
ATOM 866 O O . SER A 1 110 ? -6.157 -3.364 -26.563 1.00 87.88 110 SER A O 1
ATOM 868 N N . ALA A 1 111 ? -7.050 -4.210 -28.448 1.00 90.69 111 ALA A N 1
ATOM 869 C CA . ALA A 1 111 ? -8.109 -3.217 -28.552 1.00 90.69 111 ALA A CA 1
ATOM 870 C C . ALA A 1 111 ? -9.020 -3.201 -27.312 1.00 90.69 111 ALA A C 1
ATOM 872 O O . ALA A 1 111 ? -9.440 -4.229 -26.778 1.00 90.69 111 ALA A O 1
ATOM 873 N N . GLU A 1 112 ? -9.378 -1.999 -26.873 1.00 90.12 112 GLU A N 1
ATOM 874 C CA . GLU A 1 112 ? -10.225 -1.772 -25.711 1.00 90.12 112 GLU A CA 1
ATOM 875 C C . GLU A 1 112 ? -11.705 -1.960 -26.082 1.00 90.12 112 GLU A C 1
ATOM 877 O O . GLU A 1 112 ? -12.195 -1.316 -27.018 1.00 90.12 112 GLU A O 1
ATOM 882 N N . PRO A 1 113 ? -12.462 -2.790 -25.343 1.00 86.50 113 PRO A N 1
ATOM 883 C CA . PRO A 1 113 ? -13.888 -2.962 -25.581 1.00 86.50 113 PRO A CA 1
ATOM 884 C C . PRO A 1 113 ? -14.671 -1.770 -25.013 1.00 86.50 113 PRO A C 1
ATOM 886 O O . PRO A 1 113 ? -14.905 -1.669 -23.808 1.00 86.50 113 PRO A O 1
ATOM 889 N N . LEU A 1 114 ? -15.129 -0.867 -25.883 1.00 85.62 114 LEU A N 1
ATOM 890 C CA . LEU A 1 114 ? -15.916 0.307 -25.497 1.00 85.62 114 LEU A CA 1
ATOM 891 C C . LEU A 1 114 ? -17.249 0.339 -26.234 1.00 85.62 114 LEU A C 1
ATOM 893 O O . LEU A 1 114 ? -17.310 0.216 -27.452 1.00 85.62 114 LEU A O 1
ATOM 897 N N . ALA A 1 115 ? -18.335 0.535 -25.482 1.00 80.12 115 ALA A N 1
ATOM 898 C CA . ALA A 1 115 ? -19.696 0.610 -26.023 1.00 80.12 115 ALA A CA 1
ATOM 899 C C . ALA A 1 115 ? -20.076 -0.566 -26.955 1.00 80.12 115 ALA A C 1
ATOM 901 O O . ALA A 1 115 ? -20.848 -0.385 -27.890 1.00 80.12 115 ALA A O 1
ATOM 902 N N . GLY A 1 116 ? -19.527 -1.760 -26.700 1.00 81.12 116 GLY A N 1
ATOM 903 C CA . GLY A 1 116 ? -19.782 -2.965 -27.495 1.00 81.12 116 GLY A CA 1
ATOM 904 C C . GLY A 1 116 ? -18.908 -3.129 -28.745 1.00 81.12 116 GLY A C 1
ATOM 905 O O . GLY A 1 116 ? -19.138 -4.065 -29.504 1.00 81.12 116 GLY A O 1
ATOM 906 N N . TYR A 1 117 ? -17.907 -2.268 -28.959 1.00 89.69 117 TYR A N 1
ATOM 907 C CA . TYR A 1 117 ? -16.997 -2.339 -30.108 1.00 89.69 117 TYR A CA 1
ATOM 908 C C . TYR A 1 117 ? -15.519 -2.307 -29.671 1.00 89.69 117 TYR A C 1
ATOM 910 O O . TYR A 1 117 ? -15.206 -1.707 -28.641 1.00 89.69 117 TYR A O 1
ATOM 918 N N . PRO A 1 118 ? -14.601 -2.924 -30.438 1.00 92.31 118 PRO A N 1
ATOM 919 C CA . PRO A 1 118 ? -13.162 -2.850 -30.186 1.00 92.31 118 PRO A CA 1
ATOM 920 C C . PRO A 1 118 ? -12.583 -1.518 -30.685 1.00 92.31 118 PRO A C 1
ATOM 922 O O . PRO A 1 118 ? -12.748 -1.163 -31.853 1.00 92.31 118 PRO A O 1
ATOM 925 N N . PHE A 1 119 ? -11.881 -0.786 -29.821 1.00 94.00 119 PHE A N 1
ATOM 926 C CA . PHE A 1 119 ? -11.190 0.464 -30.152 1.00 94.00 119 PHE A CA 1
ATOM 927 C C . PHE A 1 119 ? -9.685 0.333 -29.955 1.00 94.00 119 PHE A C 1
ATOM 929 O O . PHE A 1 119 ? -9.233 -0.181 -28.939 1.00 94.00 119 PHE A O 1
ATOM 936 N N . VAL A 1 120 ? -8.898 0.876 -30.882 1.00 93.38 120 VAL A N 1
ATOM 937 C CA . VAL A 1 120 ? -7.452 1.029 -30.683 1.00 93.38 120 VAL A CA 1
ATOM 938 C C . VAL A 1 120 ? -7.192 1.854 -29.420 1.00 93.38 120 VAL A C 1
ATOM 940 O O . VAL A 1 120 ? -7.886 2.842 -29.162 1.00 93.38 120 VAL A O 1
ATOM 943 N N . THR A 1 121 ? -6.187 1.460 -28.637 1.00 92.38 121 THR A N 1
ATOM 944 C CA . THR A 1 121 ? -5.887 2.119 -27.363 1.00 92.38 121 THR A CA 1
ATOM 945 C C . THR A 1 121 ? -5.532 3.596 -27.562 1.00 92.38 121 THR A C 1
ATOM 947 O O . THR A 1 121 ? -5.013 4.012 -28.608 1.00 92.38 121 THR A O 1
ATOM 950 N N . LEU A 1 122 ? -5.759 4.429 -26.541 1.00 92.50 122 LEU A N 1
ATOM 951 C CA . LEU A 1 122 ? -5.281 5.818 -26.579 1.00 92.50 122 LEU A CA 1
ATOM 952 C C . LEU A 1 122 ? -3.751 5.904 -26.700 1.00 92.50 122 LEU A C 1
ATOM 954 O O . LEU A 1 122 ? -3.249 6.842 -27.316 1.00 92.50 122 LEU A O 1
ATOM 958 N N . GLN A 1 123 ? -3.016 4.931 -26.154 1.00 90.38 123 GLN A N 1
ATOM 959 C CA . GLN A 1 123 ? -1.556 4.892 -26.214 1.00 90.38 123 GLN A CA 1
ATOM 960 C C . GLN A 1 123 ? -1.058 4.646 -27.645 1.00 90.38 123 GLN A C 1
ATOM 962 O O . GLN A 1 123 ? -0.162 5.347 -28.124 1.00 90.38 123 GLN A O 1
ATOM 967 N N . ASP A 1 124 ? -1.668 3.699 -28.355 1.00 90.00 124 ASP A N 1
ATOM 968 C CA . ASP A 1 124 ? -1.347 3.421 -29.757 1.00 90.00 124 ASP A CA 1
ATOM 969 C C . ASP A 1 124 ? -1.785 4.586 -30.651 1.00 90.00 124 ASP A C 1
ATOM 971 O O . ASP A 1 124 ? -1.014 5.051 -31.492 1.00 90.00 124 ASP A O 1
ATOM 975 N N . THR A 1 125 ? -2.965 5.160 -30.384 1.00 91.69 125 THR A N 1
ATOM 976 C CA . THR A 1 125 ? -3.456 6.371 -31.064 1.00 91.69 125 THR A CA 1
ATOM 977 C C . THR A 1 125 ? -2.477 7.541 -30.909 1.00 91.69 125 THR A C 1
ATOM 979 O O . THR A 1 125 ? -2.164 8.226 -31.887 1.00 91.69 125 THR A O 1
ATOM 982 N N . LEU A 1 126 ? -1.956 7.768 -29.696 1.00 92.31 126 LEU A N 1
ATOM 983 C CA . LEU A 1 126 ? -0.942 8.788 -29.420 1.00 92.31 126 LEU A CA 1
ATOM 984 C C . LEU A 1 126 ? 0.346 8.517 -30.198 1.00 92.31 126 LEU A C 1
ATOM 986 O O . LEU A 1 126 ? 0.902 9.428 -30.812 1.00 92.31 126 LEU A O 1
ATOM 990 N N . SER A 1 127 ? 0.805 7.266 -30.176 1.00 88.38 127 SER A N 1
ATOM 991 C CA . SER A 1 127 ? 2.046 6.838 -30.822 1.00 88.38 127 SER A CA 1
ATOM 9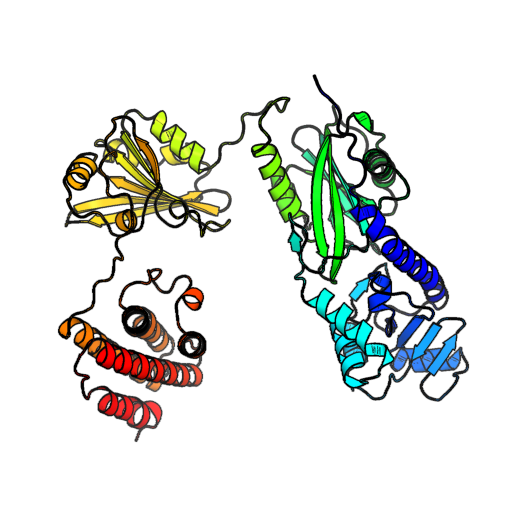92 C C . SER A 1 127 ? 1.978 7.068 -32.333 1.00 88.38 127 SER A C 1
ATOM 994 O O . SER A 1 127 ? 2.896 7.645 -32.914 1.00 88.38 127 SER A O 1
ATOM 996 N N . TRP A 1 128 ? 0.852 6.724 -32.964 1.00 87.81 128 TRP A N 1
ATOM 997 C CA . TRP A 1 128 ? 0.626 6.950 -34.393 1.00 87.81 128 TRP A CA 1
ATOM 998 C C . TRP A 1 128 ? 0.521 8.433 -34.745 1.00 87.81 128 TRP A C 1
ATOM 1000 O O . TRP A 1 128 ? 1.130 8.878 -35.719 1.00 87.81 128 TRP A O 1
ATOM 1010 N N . LYS A 1 129 ? -0.202 9.231 -33.949 1.00 90.56 129 LYS A N 1
ATOM 1011 C CA . LYS A 1 129 ? -0.311 10.681 -34.180 1.00 90.56 129 LYS A CA 1
ATOM 1012 C C . LYS A 1 129 ? 1.036 11.390 -34.036 1.00 90.56 129 LYS A C 1
ATOM 1014 O O . LYS A 1 129 ? 1.360 12.232 -34.872 1.00 90.56 129 LYS A O 1
ATOM 1019 N N . LYS A 1 130 ? 1.845 11.016 -33.037 1.00 88.50 130 LYS A N 1
ATOM 1020 C CA . LYS A 1 130 ? 3.215 11.526 -32.863 1.00 88.50 130 LYS A CA 1
ATOM 1021 C C . LYS A 1 130 ? 4.124 11.127 -34.018 1.00 88.50 130 LYS A C 1
ATOM 1023 O O . LYS A 1 130 ? 4.849 11.975 -34.523 1.00 88.50 130 LYS A O 1
ATOM 1028 N N . PHE A 1 131 ? 4.053 9.870 -34.458 1.00 85.19 131 PHE A N 1
ATOM 1029 C CA . PHE A 1 131 ? 4.851 9.384 -35.582 1.00 85.19 131 PHE A CA 1
ATOM 1030 C C . PHE A 1 131 ? 4.538 10.145 -36.877 1.00 85.19 131 PHE A C 1
ATOM 1032 O O . PHE A 1 131 ? 5.445 10.581 -37.579 1.00 85.19 131 PHE A O 1
ATOM 1039 N N . LEU A 1 132 ? 3.251 10.334 -37.187 1.00 83.69 132 LEU A N 1
ATOM 1040 C CA . LEU A 1 132 ? 2.817 11.033 -38.399 1.00 83.69 132 LEU A CA 1
ATOM 1041 C C . LEU A 1 132 ? 3.092 12.544 -38.356 1.00 83.69 132 LEU A C 1
ATOM 1043 O O . LEU A 1 132 ? 3.144 13.170 -39.412 1.00 83.69 132 LEU A O 1
ATOM 1047 N N . ASN A 1 133 ? 3.232 13.119 -37.155 1.00 81.50 133 ASN A N 1
ATOM 1048 C CA . ASN A 1 133 ? 3.606 14.510 -36.883 1.00 81.50 133 ASN A CA 1
ATOM 1049 C C . ASN A 1 133 ? 2.889 15.556 -37.764 1.00 81.50 133 ASN A C 1
ATOM 1051 O O . ASN A 1 133 ? 3.491 16.507 -38.265 1.00 81.50 133 ASN A O 1
ATOM 1055 N N . ARG A 1 134 ? 1.583 15.377 -37.991 1.00 85.50 134 ARG A N 1
ATOM 1056 C CA . ARG A 1 134 ? 0.780 16.292 -38.816 1.00 85.50 134 ARG A CA 1
ATOM 1057 C C . ARG A 1 134 ? 0.336 17.483 -37.973 1.00 85.50 134 ARG A C 1
ATOM 1059 O O . ARG A 1 134 ? -0.118 17.298 -36.847 1.00 85.50 134 ARG A O 1
ATOM 1066 N N . GLU A 1 135 ? 0.341 18.691 -38.537 1.00 83.12 135 GLU A N 1
ATOM 1067 C CA . GLU A 1 135 ? -0.124 19.899 -37.827 1.00 83.12 135 GLU A CA 1
ATOM 1068 C C . GLU A 1 135 ? -1.546 19.745 -37.264 1.00 83.12 135 GLU A C 1
ATOM 1070 O O . GLU A 1 135 ? -1.827 20.163 -36.141 1.00 83.12 135 GLU A O 1
ATOM 1075 N N . LYS A 1 136 ? -2.432 19.058 -38.003 1.00 83.06 136 LYS A N 1
ATOM 1076 C CA . LYS A 1 136 ? -3.809 18.779 -37.565 1.00 83.06 136 LYS A CA 1
ATOM 1077 C C . LYS A 1 136 ? -3.904 17.908 -36.304 1.00 83.06 136 LYS A C 1
ATOM 1079 O O . LYS A 1 136 ? -4.916 17.977 -35.615 1.00 83.06 136 LYS A O 1
ATOM 1084 N N . ASP A 1 137 ? -2.882 17.100 -36.008 1.00 88.50 137 ASP A N 1
ATOM 1085 C CA . ASP A 1 137 ? -2.869 16.164 -34.878 1.00 88.50 137 ASP A CA 1
ATOM 1086 C C . ASP A 1 137 ? -2.330 16.796 -33.582 1.00 88.50 137 ASP A C 1
ATOM 1088 O O . ASP A 1 137 ? -2.497 16.210 -32.518 1.00 88.50 137 ASP A O 1
ATOM 1092 N N . GLN A 1 138 ? -1.738 17.997 -33.620 1.00 88.44 138 GLN A N 1
ATOM 1093 C CA . GLN A 1 138 ? -1.122 18.624 -32.435 1.00 88.44 138 GLN A CA 1
ATOM 1094 C C . GLN A 1 138 ? -2.116 18.837 -31.281 1.00 88.44 138 GLN A C 1
ATOM 1096 O O . GLN A 1 138 ? -1.801 18.588 -30.117 1.00 88.44 138 GLN A O 1
ATOM 1101 N N . LYS A 1 139 ? -3.352 19.246 -31.599 1.00 90.00 139 LYS A N 1
ATOM 1102 C CA . LYS A 1 139 ? -4.423 19.383 -30.596 1.00 90.00 139 LYS A CA 1
ATOM 1103 C C . LYS A 1 139 ? -4.834 18.031 -30.014 1.00 90.00 139 LYS A C 1
ATOM 1105 O O . LYS A 1 139 ? -5.068 17.935 -28.813 1.00 90.00 139 LYS A O 1
ATOM 1110 N N . ASP A 1 140 ? -4.888 16.999 -30.852 1.00 92.25 140 ASP A N 1
ATOM 1111 C CA . ASP A 1 140 ? -5.273 15.653 -30.437 1.00 92.25 140 ASP A CA 1
ATOM 1112 C C . ASP A 1 140 ? -4.217 15.021 -29.528 1.00 92.25 140 ASP A C 1
ATOM 1114 O O . ASP A 1 140 ? -4.569 14.442 -28.506 1.00 92.25 140 ASP A O 1
ATOM 1118 N N . ILE A 1 141 ? -2.933 15.173 -29.870 1.00 92.06 141 ILE A N 1
ATOM 1119 C CA . ILE A 1 141 ? -1.799 14.696 -29.064 1.00 92.06 141 ILE A CA 1
ATOM 1120 C C . ILE A 1 141 ? -1.897 15.265 -27.650 1.00 92.06 141 ILE A C 1
ATOM 1122 O O . ILE A 1 141 ? -1.909 14.495 -26.693 1.00 92.06 141 ILE A O 1
ATOM 1126 N N . LYS A 1 142 ? -2.075 16.586 -27.526 1.00 90.88 142 LYS A N 1
ATOM 1127 C CA . LYS A 1 142 ? -2.211 17.250 -26.226 1.00 90.88 142 LYS A CA 1
ATOM 1128 C C . LYS A 1 142 ? -3.391 16.701 -25.414 1.00 90.88 142 LYS A C 1
ATOM 1130 O O . LYS A 1 142 ? -3.225 16.379 -24.243 1.00 90.88 142 LYS A O 1
ATOM 1135 N N . MET A 1 143 ? -4.565 16.540 -26.032 1.00 89.50 143 MET A N 1
ATOM 1136 C CA . MET A 1 143 ? -5.749 15.994 -25.349 1.00 89.50 143 MET A CA 1
ATOM 1137 C C . MET A 1 143 ? -5.547 14.546 -24.880 1.00 89.50 143 MET A C 1
ATOM 1139 O O . MET A 1 143 ? -6.018 14.168 -23.804 1.00 89.50 143 MET A O 1
ATOM 1143 N N . ILE A 1 144 ? -4.867 13.722 -25.684 1.00 91.25 144 ILE A N 1
ATOM 1144 C CA . ILE A 1 144 ? -4.570 12.335 -25.318 1.00 91.25 144 ILE A CA 1
ATOM 1145 C C . ILE A 1 144 ? -3.548 12.294 -24.176 1.00 91.25 144 ILE A C 1
ATOM 1147 O O . ILE A 1 144 ? -3.753 11.549 -23.225 1.00 91.25 144 ILE A O 1
ATOM 1151 N N . GLU A 1 145 ? -2.493 13.110 -24.221 1.00 91.00 145 GLU A N 1
ATOM 1152 C CA . GLU A 1 145 ? -1.500 13.208 -23.141 1.00 91.00 145 GLU A CA 1
ATOM 1153 C C . GLU A 1 145 ? -2.130 13.663 -21.820 1.00 91.00 145 GLU A C 1
ATOM 1155 O O . GLU A 1 145 ? -1.900 13.036 -20.786 1.00 91.00 145 GLU A O 1
ATOM 1160 N N . GLU A 1 146 ? -2.987 14.686 -21.853 1.00 88.19 146 GLU A N 1
ATOM 1161 C CA . GLU A 1 146 ? -3.756 15.133 -20.685 1.00 88.19 146 GLU A CA 1
ATOM 1162 C C . GLU A 1 146 ? -4.640 14.001 -20.136 1.00 88.19 146 GLU A C 1
ATOM 1164 O O . GLU A 1 146 ? -4.666 13.761 -18.930 1.00 88.19 146 GLU A O 1
ATOM 1169 N N . THR A 1 147 ? -5.301 13.236 -21.007 1.00 86.50 147 THR A N 1
ATOM 1170 C CA . THR A 1 147 ? -6.138 12.095 -20.597 1.00 86.50 147 THR A CA 1
ATOM 1171 C C . THR A 1 147 ? -5.314 10.958 -19.989 1.00 86.50 147 THR A C 1
ATOM 1173 O O . THR A 1 147 ? -5.712 10.373 -18.984 1.00 86.50 147 THR A O 1
ATOM 1176 N N . LEU A 1 148 ? -4.158 10.641 -20.575 1.00 84.75 148 LEU A N 1
ATOM 1177 C CA . LEU A 1 148 ? -3.265 9.587 -20.088 1.00 84.75 148 LEU A CA 1
ATOM 1178 C C . LEU A 1 148 ? -2.541 9.979 -18.793 1.00 84.75 148 LEU A C 1
ATOM 1180 O O . LEU A 1 148 ? -2.151 9.091 -18.034 1.00 84.75 148 LEU A O 1
ATOM 1184 N N . SER A 1 149 ? -2.412 11.281 -18.508 1.00 84.19 149 SER A N 1
ATOM 1185 C CA . SER A 1 149 ? -1.851 11.786 -17.247 1.00 84.19 149 SER A CA 1
ATOM 1186 C C . SER A 1 149 ? -2.724 11.492 -16.019 1.00 84.19 149 SER A C 1
ATOM 1188 O O . SER A 1 149 ? -2.221 11.467 -14.897 1.00 84.19 149 SER A O 1
ATOM 1190 N N . LEU A 1 150 ? -4.020 11.223 -16.220 1.00 82.94 150 LEU A N 1
ATOM 1191 C CA . LEU A 1 150 ? -4.962 10.873 -15.159 1.00 82.94 150 LEU A CA 1
ATOM 1192 C C . LEU A 1 150 ? -5.003 9.366 -14.931 1.00 82.94 150 LEU A C 1
ATOM 1194 O O . LEU A 1 150 ? -5.516 8.630 -15.775 1.00 82.94 150 LEU A O 1
ATOM 1198 N N . PHE A 1 151 ? -4.495 8.902 -13.788 1.00 82.62 151 PHE A N 1
ATOM 1199 C CA . PHE A 1 151 ? -4.530 7.486 -13.409 1.00 82.62 151 PHE A CA 1
ATOM 1200 C C . PHE A 1 151 ? -5.973 6.948 -13.279 1.00 82.62 151 PHE A C 1
ATOM 1202 O O . PHE A 1 151 ? -6.872 7.697 -12.902 1.00 82.62 151 PHE A O 1
ATOM 1209 N N . PRO A 1 152 ? -6.239 5.665 -13.597 1.00 85.12 152 PRO A N 1
ATOM 1210 C CA . PRO A 1 152 ? -7.541 5.064 -13.335 1.00 85.12 152 PRO A CA 1
ATOM 1211 C C . PRO A 1 152 ? -7.797 5.005 -11.830 1.00 85.12 152 PRO A C 1
ATOM 1213 O O . PRO A 1 152 ? -6.899 4.645 -11.068 1.00 85.12 152 PRO A O 1
ATOM 1216 N N . GLY A 1 153 ? -9.011 5.332 -11.403 1.00 85.19 153 GLY A N 1
ATOM 1217 C CA . GLY A 1 153 ? -9.349 5.374 -9.987 1.00 85.19 153 GLY A CA 1
ATOM 1218 C C . GLY A 1 153 ? -10.568 6.226 -9.667 1.00 85.19 153 GLY A C 1
ATOM 1219 O O . GLY A 1 153 ? -11.234 6.773 -10.550 1.00 85.19 153 GLY A O 1
ATOM 1220 N N . ILE A 1 154 ? -10.837 6.333 -8.368 1.00 84.00 154 ILE A N 1
ATOM 1221 C CA . ILE A 1 154 ? -11.866 7.200 -7.796 1.00 84.00 154 ILE A CA 1
ATOM 1222 C C . ILE A 1 154 ? -11.203 8.392 -7.126 1.00 84.00 154 ILE A C 1
ATOM 1224 O O . ILE A 1 154 ? -10.251 8.240 -6.365 1.00 84.00 154 ILE A O 1
ATOM 1228 N N . TYR A 1 155 ? -11.784 9.564 -7.344 1.00 79.12 155 TYR A N 1
ATOM 1229 C CA . TYR A 1 155 ? -11.358 10.812 -6.743 1.00 79.12 155 TYR A CA 1
ATOM 1230 C C . TYR A 1 155 ? -12.545 11.497 -6.062 1.00 79.12 155 TYR A C 1
ATOM 1232 O O . TYR A 1 155 ? -13.645 11.588 -6.614 1.00 79.12 155 TYR A O 1
ATOM 1240 N N . THR A 1 156 ? -12.319 11.983 -4.844 1.00 76.81 156 THR A N 1
ATOM 1241 C CA . THR A 1 156 ? -13.297 12.765 -4.067 1.00 76.81 156 THR A CA 1
ATOM 1242 C C . THR A 1 156 ? -13.224 14.259 -4.371 1.00 76.81 156 THR A C 1
ATOM 1244 O O . THR A 1 156 ? -14.164 14.993 -4.084 1.00 76.81 156 THR A O 1
ATOM 1247 N N . GLU A 1 157 ? -12.120 14.700 -4.969 1.00 78.62 157 GLU A N 1
ATOM 1248 C CA . GLU A 1 157 ? -11.905 16.048 -5.488 1.00 78.62 157 GLU A CA 1
ATOM 1249 C C . GLU A 1 157 ? -11.639 15.969 -6.989 1.00 78.62 157 GLU A C 1
ATOM 1251 O O . GLU A 1 157 ? -11.130 14.957 -7.471 1.00 78.62 157 GLU A O 1
ATOM 1256 N N . LYS A 1 158 ? -11.996 17.018 -7.736 1.00 82.38 158 LYS A N 1
ATOM 1257 C CA . LYS A 1 158 ? -11.859 17.035 -9.196 1.00 82.38 158 LYS A CA 1
ATOM 1258 C C . LYS A 1 158 ? -10.376 17.024 -9.584 1.00 82.38 158 LYS A C 1
ATOM 1260 O O . LYS A 1 158 ? -9.679 17.991 -9.274 1.00 82.38 158 LYS A O 1
ATOM 1265 N N . PRO A 1 159 ? -9.885 15.994 -10.294 1.00 78.25 159 PRO A N 1
ATOM 1266 C CA . PRO A 1 159 ? -8.500 15.971 -10.748 1.00 78.25 159 PRO A CA 1
ATOM 1267 C C . PRO A 1 159 ? -8.185 17.104 -11.735 1.00 78.25 159 PRO A C 1
ATOM 1269 O O . PRO A 1 159 ? -9.048 17.565 -12.488 1.00 78.25 159 PRO A O 1
ATOM 1272 N N . MET A 1 160 ? -6.921 17.528 -11.783 1.00 75.56 160 MET A N 1
ATOM 1273 C CA . MET A 1 160 ? -6.451 18.476 -12.798 1.00 75.56 160 MET A CA 1
ATOM 1274 C C . MET A 1 160 ? -6.580 17.843 -14.193 1.00 75.56 160 MET A C 1
ATOM 1276 O O . MET A 1 160 ? -6.199 16.696 -14.378 1.00 75.56 160 MET A O 1
ATOM 1280 N N . ASN A 1 161 ? -7.119 18.575 -15.173 1.00 79.81 161 ASN A N 1
ATOM 1281 C CA . ASN A 1 161 ? -7.465 18.070 -16.516 1.00 79.81 161 ASN A CA 1
ATOM 1282 C C . ASN A 1 161 ? -8.626 17.055 -16.553 1.00 79.81 161 ASN A C 1
ATOM 1284 O O . ASN A 1 161 ? -8.851 16.413 -17.581 1.00 79.81 161 ASN A O 1
ATOM 1288 N N . PHE A 1 162 ? -9.399 16.930 -15.466 1.00 81.81 162 PHE A N 1
ATOM 1289 C CA . PHE A 1 162 ? -10.597 16.098 -15.464 1.00 81.81 162 PHE A CA 1
ATOM 1290 C C . PHE A 1 162 ? -11.695 16.708 -16.334 1.00 81.81 162 PHE A C 1
ATOM 1292 O O . PHE A 1 162 ? -12.119 17.852 -16.142 1.00 81.81 162 PHE A O 1
ATOM 1299 N N . SER A 1 163 ? -12.188 15.920 -17.279 1.00 80.88 163 SER A N 1
ATOM 1300 C CA . SER A 1 163 ? -13.202 16.325 -18.232 1.00 80.88 163 SER A CA 1
ATOM 1301 C C . SER A 1 163 ? -14.185 15.178 -18.477 1.00 80.88 163 SER A C 1
ATOM 1303 O O . SER A 1 163 ? -13.893 14.280 -19.271 1.00 80.88 163 SER A O 1
ATOM 1305 N N . PRO A 1 164 ? -15.338 15.182 -17.784 1.00 83.19 164 PRO A N 1
ATOM 1306 C CA . PRO A 1 164 ? -16.272 14.071 -17.833 1.00 83.19 164 PRO A CA 1
ATOM 1307 C C . PRO A 1 164 ? -16.898 13.926 -19.225 1.00 83.19 164 PRO A C 1
ATOM 1309 O O . PRO A 1 164 ? -17.225 14.903 -19.894 1.00 83.19 164 PRO A O 1
ATOM 1312 N N . ALA A 1 165 ? -17.073 12.679 -19.647 1.00 81.88 165 ALA A N 1
ATOM 1313 C CA . ALA A 1 165 ? -17.771 12.279 -20.867 1.00 81.88 165 ALA A CA 1
ATOM 1314 C C . ALA A 1 165 ? -19.155 11.676 -20.574 1.00 81.88 165 ALA A C 1
ATOM 1316 O O . ALA A 1 165 ? -19.908 11.363 -21.501 1.00 81.88 165 ALA A O 1
ATOM 1317 N N . LEU A 1 166 ? -19.464 11.463 -19.292 1.00 81.81 166 LEU A N 1
ATOM 1318 C CA . LEU A 1 166 ? -20.707 10.884 -18.806 1.00 81.81 166 LEU A CA 1
ATOM 1319 C C . LEU A 1 166 ? -20.994 11.355 -17.372 1.00 81.81 166 LEU A C 1
ATOM 1321 O O . LEU A 1 166 ? -20.075 11.618 -16.592 1.00 81.81 166 LEU A O 1
ATOM 1325 N N . VAL A 1 167 ? -22.277 11.418 -17.028 1.00 87.62 167 VAL A N 1
ATOM 1326 C CA . VAL A 1 167 ? -22.756 11.523 -15.649 1.00 87.62 167 VAL A CA 1
ATOM 1327 C C . VAL A 1 167 ? -23.682 10.337 -15.393 1.00 87.62 167 VAL A C 1
ATOM 1329 O O . VAL A 1 167 ? -24.516 10.005 -16.240 1.00 87.62 167 VAL A O 1
ATOM 1332 N N . SER A 1 168 ? -23.519 9.696 -14.243 1.00 90.38 168 SER A N 1
ATOM 1333 C CA . SER A 1 168 ? -24.294 8.525 -13.843 1.00 90.38 168 SER A CA 1
ATOM 1334 C C . SER A 1 168 ? -24.830 8.666 -12.428 1.00 90.38 168 SER A C 1
ATOM 1336 O O . SER A 1 168 ? -24.234 9.346 -11.594 1.00 90.38 168 SER A O 1
ATOM 1338 N N . VAL A 1 169 ? -25.945 7.992 -12.164 1.00 93.31 169 VAL A N 1
ATOM 1339 C CA . VAL A 1 169 ? -26.576 7.860 -10.848 1.00 93.31 169 VAL A CA 1
ATOM 1340 C C . VAL A 1 169 ? -26.583 6.393 -10.436 1.00 93.31 169 VAL A C 1
ATOM 1342 O O . VAL A 1 169 ? -26.729 5.512 -11.281 1.00 93.31 169 VAL A O 1
ATOM 1345 N N . ALA A 1 170 ? -26.411 6.120 -9.147 1.00 93.50 170 ALA A N 1
ATOM 1346 C CA . ALA A 1 170 ? -26.450 4.768 -8.607 1.00 93.50 170 ALA A CA 1
ATOM 1347 C C . ALA A 1 170 ? -27.141 4.703 -7.244 1.00 93.50 170 ALA A C 1
ATOM 1349 O O . ALA A 1 170 ? -26.988 5.608 -6.419 1.00 93.50 170 ALA A O 1
ATOM 1350 N N . CYS A 1 171 ? -27.889 3.625 -6.998 1.00 93.00 171 CYS A N 1
ATOM 1351 C CA . CYS A 1 171 ? -28.715 3.465 -5.807 1.00 93.00 171 CYS A CA 1
ATOM 1352 C C . CYS A 1 171 ? -28.267 2.270 -4.961 1.00 93.00 171 CYS A C 1
ATOM 1354 O O . CYS A 1 171 ? -28.346 1.119 -5.384 1.00 93.00 171 CYS A O 1
ATOM 1356 N N . TYR A 1 172 ? -27.885 2.530 -3.713 1.00 91.25 172 TYR A N 1
ATOM 1357 C CA . TYR A 1 172 ? -27.762 1.507 -2.680 1.00 91.25 172 TYR A CA 1
ATOM 1358 C C . TYR A 1 172 ? -29.148 1.168 -2.134 1.00 91.25 172 TYR A C 1
ATOM 1360 O O . TYR A 1 172 ? -29.620 1.780 -1.172 1.00 91.25 172 TYR A O 1
ATOM 1368 N N . MET A 1 173 ? -29.807 0.204 -2.771 1.00 91.75 173 MET A N 1
ATOM 1369 C CA . MET A 1 173 ? -31.082 -0.324 -2.294 1.00 91.75 173 MET A CA 1
ATOM 1370 C C . MET A 1 173 ? -30.848 -1.333 -1.174 1.00 91.75 173 MET A C 1
ATOM 1372 O O . MET A 1 173 ? -30.128 -2.314 -1.371 1.00 91.75 173 MET A O 1
ATOM 1376 N N . THR A 1 174 ? -31.477 -1.117 -0.021 1.00 88.81 174 THR A N 1
ATOM 1377 C CA . THR A 1 174 ? -31.322 -1.963 1.168 1.00 88.81 174 THR A CA 1
ATOM 1378 C C . THR A 1 174 ? -32.646 -2.577 1.618 1.00 88.81 174 THR A C 1
ATOM 1380 O O . THR A 1 174 ? -33.670 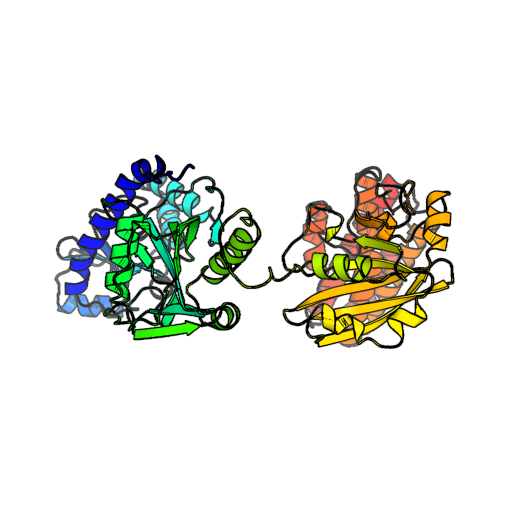-1.902 1.646 1.00 88.81 174 THR A O 1
ATOM 1383 N N . SER A 1 175 ? -32.625 -3.849 2.022 1.00 83.94 175 SER A N 1
ATOM 1384 C CA . SER A 1 175 ? -33.703 -4.526 2.764 1.00 83.94 175 SER A CA 1
ATOM 1385 C C . SER A 1 175 ? -33.069 -5.228 3.967 1.00 83.94 175 SER A C 1
ATOM 1387 O O . SER A 1 175 ? -32.181 -6.068 3.806 1.00 83.94 175 SER A O 1
ATOM 1389 N N . GLY A 1 176 ? -33.446 -4.833 5.187 1.00 80.62 176 GLY A N 1
ATOM 1390 C CA . GLY A 1 176 ? -32.731 -5.251 6.400 1.00 80.62 176 GLY A CA 1
ATOM 1391 C C . GLY A 1 176 ? -31.240 -4.882 6.351 1.00 80.62 176 GLY A C 1
ATOM 1392 O O . GLY A 1 176 ? -30.900 -3.729 6.096 1.00 80.62 176 GLY A O 1
ATOM 1393 N N . ASN A 1 177 ? -30.355 -5.862 6.569 1.00 78.69 177 ASN A N 1
ATOM 1394 C CA . ASN A 1 177 ? -28.894 -5.701 6.507 1.00 78.69 177 ASN A CA 1
ATOM 1395 C C . ASN A 1 177 ? -28.282 -6.037 5.131 1.00 78.69 177 ASN A C 1
ATOM 1397 O O . ASN A 1 177 ? -27.059 -6.139 5.010 1.00 78.69 177 ASN A O 1
ATOM 1401 N N . LYS A 1 178 ? -29.116 -6.244 4.105 1.00 85.81 178 LYS A N 1
ATOM 1402 C CA . LYS A 1 178 ? -28.684 -6.656 2.767 1.00 85.81 178 LYS A CA 1
ATOM 1403 C C . LYS A 1 178 ? -28.865 -5.538 1.751 1.00 85.81 178 LYS A C 1
ATOM 1405 O O . LYS A 1 178 ? -29.816 -4.764 1.826 1.00 85.81 178 LYS A O 1
ATOM 1410 N N . MET A 1 179 ? -27.971 -5.507 0.771 1.00 92.19 179 MET A N 1
ATOM 1411 C CA . MET A 1 179 ? -27.969 -4.608 -0.378 1.00 92.19 179 MET A CA 1
ATOM 1412 C C . MET A 1 179 ? -28.217 -5.388 -1.667 1.00 92.19 179 MET A C 1
ATOM 1414 O O . MET A 1 179 ? -27.741 -6.518 -1.808 1.00 92.19 179 MET A O 1
ATOM 1418 N N . LEU A 1 180 ? -28.932 -4.773 -2.606 1.00 94.62 180 LEU A N 1
ATOM 1419 C CA . LEU A 1 180 ? -29.177 -5.346 -3.926 1.00 94.62 180 LEU A CA 1
ATOM 1420 C C . LEU A 1 180 ? -27.967 -5.158 -4.845 1.00 94.62 180 LEU A C 1
ATOM 1422 O O . LEU A 1 180 ? -27.497 -4.039 -5.044 1.00 94.62 180 LEU A O 1
ATOM 1426 N N . PHE A 1 181 ? -27.519 -6.253 -5.452 1.00 96.12 181 PHE A N 1
ATOM 1427 C CA . PHE A 1 181 ? -26.559 -6.258 -6.550 1.00 96.12 181 PHE A CA 1
ATOM 1428 C C . PHE A 1 181 ? -27.137 -6.980 -7.760 1.00 96.12 181 PHE A C 1
ATOM 1430 O O . PHE A 1 181 ? -27.799 -8.012 -7.620 1.00 96.12 181 PHE A O 1
ATOM 1437 N N . LEU A 1 182 ? -26.828 -6.463 -8.944 1.00 96.31 182 LEU A N 1
ATOM 1438 C CA . LEU A 1 182 ? -27.234 -6.981 -10.241 1.00 96.31 182 LEU A CA 1
ATOM 1439 C C . LEU A 1 182 ? -25.992 -7.471 -10.996 1.00 96.31 182 LEU A C 1
ATOM 1441 O O . LEU A 1 182 ? -24.962 -6.796 -11.019 1.00 96.31 182 LEU A O 1
ATOM 1445 N N . GLN A 1 183 ? -26.067 -8.655 -11.599 1.00 96.06 183 GLN A N 1
ATOM 1446 C CA . GLN A 1 183 ? -25.007 -9.202 -12.444 1.00 96.06 183 GLN A CA 1
ATOM 1447 C C . GLN A 1 183 ? -25.250 -8.801 -13.896 1.00 96.06 183 GLN A C 1
ATOM 1449 O O . GLN A 1 183 ? -26.292 -9.156 -14.454 1.00 96.06 183 GLN A O 1
ATOM 1454 N N . LYS A 1 184 ? -24.284 -8.118 -14.519 1.00 91.81 184 LYS A N 1
ATOM 1455 C CA . LYS A 1 184 ? -24.389 -7.678 -15.917 1.00 91.81 184 LYS A CA 1
ATOM 1456 C C . LYS A 1 184 ? -24.445 -8.880 -16.872 1.00 91.81 184 LYS A C 1
ATOM 1458 O O . LYS A 1 184 ? -23.698 -9.853 -16.710 1.00 91.81 184 LYS A O 1
ATOM 1463 N N . ALA A 1 185 ? -25.364 -8.819 -17.835 1.00 89.25 185 ALA A N 1
ATOM 1464 C CA . ALA A 1 185 ? -25.574 -9.851 -18.848 1.00 89.25 185 ALA A CA 1
ATOM 1465 C C . ALA A 1 185 ? -24.397 -9.949 -19.837 1.00 89.25 185 ALA A C 1
ATOM 1467 O O . ALA A 1 185 ? -23.517 -9.087 -19.888 1.00 89.25 185 ALA A O 1
ATOM 1468 N N . GLU A 1 186 ? -24.364 -11.026 -20.621 1.00 79.12 186 GLU A N 1
ATOM 1469 C CA . GLU A 1 186 ? -23.377 -11.190 -21.691 1.00 79.12 186 GLU A CA 1
ATOM 1470 C C . GLU A 1 186 ? -23.562 -10.102 -22.765 1.00 79.12 186 GLU A C 1
ATOM 1472 O O . GLU A 1 186 ? -24.683 -9.690 -23.059 1.00 79.12 186 GLU A O 1
ATOM 1477 N N . GLY A 1 187 ? -22.461 -9.584 -23.314 1.00 70.75 187 GLY A N 1
ATOM 1478 C CA . GLY A 1 187 ? -22.487 -8.467 -24.268 1.00 70.75 187 GLY A CA 1
ATOM 1479 C C . GLY A 1 187 ? -22.637 -7.074 -23.640 1.00 70.75 187 GLY A C 1
ATOM 1480 O O . GLY A 1 187 ? -22.475 -6.079 -24.344 1.00 70.75 187 GLY A O 1
ATOM 1481 N N . GLN A 1 188 ? -22.877 -6.980 -22.327 1.00 76.75 188 GLN A N 1
ATOM 1482 C CA . GLN A 1 188 ? -22.860 -5.711 -21.596 1.00 76.75 188 GLN A CA 1
ATOM 1483 C C . GLN A 1 188 ? -21.441 -5.318 -21.169 1.00 76.75 188 GLN A C 1
ATOM 1485 O O . GLN A 1 188 ? -20.555 -6.159 -20.991 1.00 76.75 188 GLN A O 1
ATOM 1490 N N . TRP A 1 189 ? -21.217 -4.018 -20.959 1.00 71.94 189 TRP A N 1
ATOM 1491 C CA . TRP A 1 189 ? -19.969 -3.546 -20.355 1.00 71.94 189 TRP A CA 1
ATOM 1492 C C . TRP A 1 189 ? -19.812 -4.141 -18.949 1.00 71.94 189 TRP A C 1
ATOM 1494 O O . TRP A 1 189 ? -20.750 -4.126 -18.153 1.00 71.94 189 TRP A O 1
ATOM 1504 N N . SER A 1 190 ? -18.619 -4.663 -18.642 1.00 75.75 190 SER A N 1
ATOM 1505 C CA . SER A 1 190 ? -18.357 -5.432 -17.417 1.00 75.75 190 SER A CA 1
ATOM 1506 C C . SER A 1 190 ? -19.241 -6.685 -17.260 1.00 75.75 190 SER A C 1
ATOM 1508 O O . SER A 1 190 ? -19.655 -7.004 -16.145 1.00 75.75 190 SER A O 1
ATOM 1510 N N . ALA A 1 191 ? -19.510 -7.405 -18.359 1.00 83.94 191 ALA A N 1
ATOM 1511 C CA . ALA A 1 191 ? -20.229 -8.682 -18.351 1.00 83.94 191 ALA A CA 1
ATOM 1512 C C . ALA A 1 191 ? -19.758 -9.620 -17.223 1.00 83.94 191 ALA A C 1
ATOM 1514 O O . ALA A 1 191 ? -18.573 -9.681 -16.888 1.00 83.94 191 ALA A O 1
ATOM 1515 N N . GLU A 1 192 ? -20.712 -10.335 -16.624 1.00 86.06 192 GLU A N 1
ATOM 1516 C CA . GLU A 1 192 ? -20.528 -11.252 -15.489 1.00 86.06 192 GLU A CA 1
ATOM 1517 C C . GLU A 1 192 ? -20.133 -10.614 -14.149 1.00 86.06 192 GLU A C 1
ATOM 1519 O O . GLU A 1 192 ? -20.182 -11.294 -13.114 1.00 86.06 192 GLU A O 1
ATOM 1524 N N . LYS A 1 193 ? -19.790 -9.322 -14.127 1.00 91.62 193 LYS A N 1
ATOM 1525 C CA . LYS A 1 193 ? -19.503 -8.591 -12.891 1.00 91.62 193 LYS A CA 1
ATOM 1526 C C . LYS A 1 193 ? -20.783 -8.100 -12.220 1.00 91.62 193 LYS A C 1
ATOM 1528 O O . LYS A 1 193 ? -21.832 -7.950 -12.847 1.00 91.62 193 LYS A O 1
ATOM 1533 N N . TRP A 1 194 ? -20.675 -7.857 -10.918 1.00 95.56 194 TRP A N 1
ATOM 1534 C CA . TRP A 1 194 ? -21.766 -7.414 -10.055 1.00 95.56 194 TRP A CA 1
ATOM 1535 C C . TRP A 1 194 ? -21.677 -5.909 -9.784 1.00 95.56 194 TRP A C 1
ATOM 1537 O O . TRP A 1 194 ? -20.614 -5.397 -9.429 1.00 95.56 194 TRP A O 1
ATOM 1547 N N . GLY A 1 195 ? -22.794 -5.203 -9.922 1.00 92.94 195 GLY A N 1
ATOM 1548 C CA . GLY A 1 195 ? -22.924 -3.776 -9.628 1.00 92.94 195 GLY A CA 1
ATOM 1549 C C . GLY A 1 195 ? -24.176 -3.486 -8.812 1.00 92.94 195 GLY A C 1
ATOM 1550 O O . GLY A 1 195 ? -25.043 -4.345 -8.674 1.00 92.94 195 GLY A O 1
ATOM 1551 N N . ILE A 1 196 ? -24.263 -2.285 -8.253 1.00 93.56 196 ILE A N 1
ATOM 1552 C CA . ILE A 1 196 ? -25.526 -1.767 -7.709 1.00 93.56 196 ILE A CA 1
ATOM 1553 C C . ILE A 1 196 ? -26.387 -1.214 -8.852 1.00 93.56 196 ILE A C 1
ATOM 1555 O O . ILE A 1 196 ? -25.809 -0.869 -9.887 1.00 93.56 196 ILE A O 1
ATOM 1559 N N . PRO A 1 197 ? -27.715 -1.087 -8.669 1.00 94.88 197 PRO A N 1
ATOM 1560 C CA . PRO A 1 197 ? -28.565 -0.442 -9.657 1.00 94.88 197 PRO A CA 1
ATOM 1561 C C . PRO A 1 197 ? -28.025 0.937 -10.048 1.00 94.88 197 PRO A C 1
ATOM 1563 O O . PRO A 1 197 ? -27.784 1.776 -9.167 1.00 94.88 197 PRO A O 1
ATOM 1566 N N . CYS A 1 198 ? -27.771 1.165 -11.333 1.00 92.81 198 CYS A N 1
ATOM 1567 C CA . CYS A 1 198 ? -27.137 2.384 -11.813 1.00 92.81 198 CYS A CA 1
ATOM 1568 C C . CYS A 1 198 ? -27.418 2.665 -13.283 1.00 92.81 198 CYS A C 1
ATOM 1570 O O . CYS A 1 198 ? -27.559 1.761 -14.090 1.00 92.81 198 CYS A O 1
ATOM 1572 N N . GLY A 1 199 ? -27.360 3.937 -13.656 1.00 89.38 199 GLY A N 1
ATOM 1573 C CA . GLY A 1 199 ? -27.413 4.286 -15.064 1.00 89.38 199 GLY A CA 1
ATOM 1574 C C . GLY A 1 199 ? -27.098 5.736 -15.342 1.00 89.38 199 GLY A C 1
ATOM 1575 O O . GLY A 1 199 ? -26.440 6.415 -14.546 1.00 89.38 199 GLY A O 1
ATOM 1576 N N . LYS A 1 200 ? -27.441 6.180 -16.544 1.00 88.56 200 LYS A N 1
ATOM 1577 C CA . LYS A 1 200 ? -26.976 7.459 -17.091 1.00 88.56 200 LYS A CA 1
ATOM 1578 C C . LYS A 1 200 ? -28.032 8.519 -16.843 1.00 88.56 200 LYS A C 1
ATOM 1580 O O . LYS A 1 200 ? -29.220 8.236 -16.925 1.00 88.56 200 LYS A O 1
ATOM 1585 N N . ILE A 1 201 ? -27.597 9.746 -16.575 1.00 85.31 201 ILE A N 1
ATOM 1586 C CA . ILE A 1 201 ? -28.544 10.864 -16.507 1.00 85.31 201 ILE A CA 1
ATOM 1587 C C . ILE A 1 201 ? -28.883 11.325 -17.926 1.00 85.31 201 ILE A C 1
ATOM 1589 O O . ILE A 1 201 ? -27.999 11.378 -18.789 1.00 85.31 201 ILE A O 1
ATOM 1593 N N . GLU A 1 202 ? -30.136 11.714 -18.132 1.00 81.38 202 GLU A N 1
ATOM 1594 C CA . GLU A 1 202 ? -30.592 12.410 -19.336 1.00 81.38 202 GLU A CA 1
ATOM 1595 C C . GLU A 1 202 ? -30.927 13.884 -19.025 1.00 81.38 202 GLU A C 1
ATOM 1597 O O . GLU A 1 202 ? -30.334 14.485 -18.127 1.00 81.38 202 GLU A O 1
ATOM 1602 N N . GLU A 1 203 ? -31.845 14.508 -19.769 1.00 77.19 203 GLU A N 1
ATOM 1603 C CA . GLU A 1 203 ? -32.314 15.882 -19.519 1.00 77.19 203 GLU A CA 1
ATOM 1604 C C . GLU A 1 203 ? -33.340 15.930 -18.364 1.00 77.19 203 GLU A C 1
ATOM 1606 O O . GLU A 1 203 ? -34.461 16.407 -18.523 1.00 77.19 203 GLU A O 1
ATOM 1611 N N . GLU A 1 204 ? -32.963 15.405 -17.196 1.00 81.62 204 GLU A N 1
ATOM 1612 C CA . GLU A 1 204 ? -33.831 15.235 -16.020 1.00 81.62 204 GLU A CA 1
ATOM 1613 C C . GLU A 1 204 ? -33.095 15.527 -14.692 1.00 81.62 204 GLU A C 1
ATOM 1615 O O . GLU A 1 204 ? -31.870 15.678 -14.653 1.00 81.62 204 GLU A O 1
ATOM 1620 N N . GLU A 1 205 ? -33.832 15.615 -13.579 1.00 86.56 205 GLU A N 1
ATOM 1621 C CA . GLU A 1 205 ? -33.247 15.790 -12.239 1.00 86.56 205 GLU A CA 1
ATOM 1622 C C . GLU A 1 205 ? -32.610 14.486 -11.716 1.00 86.56 205 GLU A C 1
ATOM 1624 O O . GLU A 1 205 ? -33.080 13.386 -12.002 1.00 86.56 205 GLU A O 1
ATOM 1629 N N . LEU A 1 206 ? -31.573 14.576 -10.870 1.00 89.50 206 LEU A N 1
ATOM 1630 C CA . LEU A 1 206 ? -30.816 13.392 -10.412 1.00 89.50 206 LEU A CA 1
ATOM 1631 C C . LEU A 1 206 ? -31.686 12.328 -9.718 1.00 89.50 206 LEU A C 1
ATOM 1633 O O . LEU A 1 206 ? -31.443 11.132 -9.873 1.00 89.50 206 LEU A O 1
ATOM 1637 N N . SER A 1 207 ? -32.678 12.746 -8.928 1.00 89.31 207 SER A N 1
ATOM 1638 C CA . SER A 1 207 ? -33.597 11.822 -8.252 1.00 89.31 207 SER A CA 1
ATOM 1639 C C . SER A 1 207 ? -34.618 11.200 -9.207 1.00 89.31 207 SER A C 1
ATOM 1641 O O . SER A 1 207 ? -35.064 10.080 -8.964 1.00 89.31 207 SER A O 1
ATOM 1643 N N . GLU A 1 208 ? -34.965 11.893 -10.295 1.00 91.94 208 GLU A N 1
ATOM 1644 C CA . GLU A 1 208 ? -35.834 11.373 -11.356 1.00 91.94 208 GLU A CA 1
ATOM 1645 C C . GLU A 1 208 ? -35.094 10.320 -12.173 1.00 91.94 208 GLU A C 1
ATOM 1647 O O . GLU A 1 208 ? -35.584 9.193 -12.262 1.00 91.94 208 GLU A O 1
ATOM 1652 N N . ALA A 1 209 ? -33.867 10.634 -12.605 1.00 92.81 209 ALA A N 1
ATOM 1653 C CA . ALA A 1 209 ? -32.967 9.675 -13.238 1.00 92.81 209 ALA A CA 1
ATOM 1654 C C . ALA A 1 209 ? -32.803 8.428 -12.365 1.00 92.81 209 ALA A C 1
ATOM 1656 O O . ALA A 1 209 ? -32.962 7.306 -12.830 1.00 92.81 209 ALA A O 1
ATOM 1657 N N . MET A 1 210 ? -32.549 8.602 -11.065 1.00 95.50 210 MET A N 1
ATOM 1658 C CA . MET A 1 210 ? -32.332 7.457 -10.186 1.00 95.50 210 MET A CA 1
ATOM 1659 C C . MET A 1 210 ? -33.584 6.584 -10.021 1.00 95.50 210 MET A C 1
ATOM 1661 O O . MET A 1 210 ? -33.482 5.359 -10.005 1.00 95.50 210 MET A O 1
ATOM 1665 N N . ALA A 1 211 ? -34.768 7.189 -9.899 1.00 94.00 211 ALA A N 1
ATOM 1666 C CA . ALA A 1 211 ? -36.017 6.437 -9.805 1.00 94.00 211 ALA A CA 1
ATOM 1667 C C . ALA A 1 211 ? -36.351 5.698 -11.112 1.00 94.00 211 ALA A C 1
ATOM 1669 O O . ALA A 1 211 ? -36.849 4.571 -11.054 1.00 94.00 211 ALA A O 1
ATOM 1670 N N . ARG A 1 212 ? -36.052 6.310 -12.266 1.00 94.81 212 ARG A N 1
ATOM 1671 C CA . ARG A 1 212 ? -36.184 5.695 -13.592 1.00 94.81 212 ARG A CA 1
ATOM 1672 C C . ARG A 1 212 ? -35.259 4.488 -13.737 1.00 94.81 212 ARG A C 1
ATOM 1674 O O . ARG A 1 212 ? -35.751 3.400 -14.004 1.00 94.81 212 ARG A O 1
ATOM 1681 N N . GLU A 1 213 ? -33.967 4.651 -13.467 1.00 96.19 213 GLU A N 1
ATOM 1682 C CA . GLU A 1 213 ? -32.966 3.580 -13.592 1.00 96.19 213 GLU A CA 1
ATOM 1683 C C . GLU A 1 213 ? -33.273 2.389 -12.669 1.00 96.19 213 GLU A C 1
ATOM 1685 O O . GLU A 1 213 ? -33.199 1.235 -13.084 1.00 96.19 213 GLU A O 1
ATOM 1690 N N . VAL A 1 214 ? -33.712 2.636 -11.425 1.00 95.25 214 VAL A N 1
ATOM 1691 C CA . VAL A 1 214 ? -34.147 1.543 -10.534 1.00 95.25 214 VAL A CA 1
ATOM 1692 C C . VAL A 1 214 ? -35.349 0.801 -11.121 1.00 95.25 214 VAL A C 1
ATOM 1694 O O . VAL A 1 214 ? -35.376 -0.431 -11.088 1.00 95.25 214 VAL A O 1
ATOM 1697 N N . LEU A 1 215 ? -36.336 1.514 -11.666 1.00 95.38 215 LEU A N 1
ATOM 1698 C CA . LEU A 1 215 ? -37.498 0.884 -12.290 1.00 95.38 215 LEU A CA 1
ATOM 1699 C C . LEU A 1 215 ? -37.104 0.072 -13.531 1.00 95.38 215 LEU A C 1
ATOM 1701 O O . LEU A 1 215 ? -37.598 -1.040 -13.696 1.00 95.38 215 LEU A O 1
ATOM 1705 N N . GLU A 1 216 ? -36.224 0.607 -14.374 1.00 94.69 216 GLU A N 1
ATOM 1706 C CA . GLU A 1 216 ? -35.760 -0.035 -15.605 1.00 94.69 216 GLU A CA 1
ATOM 1707 C C . GLU A 1 216 ? -34.938 -1.294 -15.312 1.00 94.69 216 GLU A C 1
ATOM 1709 O O . GLU A 1 216 ? -35.227 -2.347 -15.874 1.00 94.69 216 GLU A O 1
ATOM 1714 N N . GLU A 1 217 ? -33.967 -1.233 -14.398 1.00 95.81 217 GLU A N 1
ATOM 1715 C CA . GLU A 1 217 ? -33.072 -2.364 -14.127 1.00 95.81 217 GLU A CA 1
ATOM 1716 C C . GLU A 1 217 ? -33.681 -3.433 -13.204 1.00 95.81 217 GLU A C 1
ATOM 1718 O O . GLU A 1 217 ? -33.284 -4.600 -13.272 1.00 95.81 217 GLU A O 1
ATOM 1723 N N . THR A 1 218 ? -34.613 -3.054 -12.319 1.00 95.25 218 THR A N 1
ATOM 1724 C CA . THR A 1 218 ? -35.112 -3.941 -11.248 1.00 95.25 218 THR A CA 1
ATOM 1725 C C . THR A 1 218 ? -36.623 -4.158 -11.247 1.00 95.25 218 THR A C 1
ATOM 1727 O O . THR A 1 218 ? -37.114 -4.985 -10.475 1.00 95.25 218 THR A O 1
ATOM 1730 N N . GLY A 1 219 ? -37.387 -3.399 -12.037 1.00 93.94 219 GLY A N 1
ATOM 1731 C CA . GLY A 1 219 ? -38.852 -3.396 -11.997 1.00 93.94 219 GLY A CA 1
ATOM 1732 C C . GLY A 1 219 ? -39.447 -2.803 -10.712 1.00 93.94 219 GLY A C 1
ATOM 1733 O O . GLY A 1 219 ? -40.671 -2.761 -10.560 1.00 93.94 219 GLY A O 1
ATOM 1734 N N . VAL A 1 220 ? -38.615 -2.339 -9.772 1.00 93.38 220 VAL A N 1
ATOM 1735 C CA . VAL A 1 220 ? -39.064 -1.790 -8.493 1.00 93.38 220 VAL A CA 1
ATOM 1736 C C . VAL A 1 220 ? -39.396 -0.313 -8.657 1.00 93.38 220 VAL A C 1
ATOM 1738 O O . VAL A 1 220 ? -38.544 0.514 -8.964 1.00 93.38 220 VAL A O 1
ATOM 1741 N N . LYS A 1 221 ? -40.646 0.050 -8.375 1.00 93.69 221 LYS A N 1
ATOM 1742 C CA . LYS A 1 221 ? -41.049 1.454 -8.307 1.00 93.69 221 LYS A CA 1
ATOM 1743 C C . LYS A 1 221 ? -40.700 2.034 -6.938 1.00 93.69 221 LYS A C 1
ATOM 1745 O O . LYS A 1 221 ? -41.256 1.599 -5.929 1.00 93.69 221 LYS A O 1
ATOM 1750 N N . ILE A 1 222 ? -39.825 3.035 -6.920 1.00 92.25 222 ILE A N 1
ATOM 1751 C CA . ILE A 1 222 ? -39.441 3.768 -5.710 1.00 92.25 222 ILE A CA 1
ATOM 1752 C C . ILE A 1 222 ? -39.999 5.192 -5.716 1.00 92.25 222 ILE A C 1
ATOM 1754 O O . ILE A 1 222 ? -40.258 5.775 -6.768 1.00 92.25 222 ILE A O 1
ATOM 1758 N N . ASP A 1 223 ? -40.198 5.746 -4.524 1.00 90.75 223 ASP A N 1
ATOM 1759 C CA . ASP A 1 223 ? -40.538 7.157 -4.355 1.00 90.75 223 ASP A CA 1
ATOM 1760 C C . ASP A 1 223 ? -39.269 8.019 -4.432 1.00 90.75 223 ASP A C 1
ATOM 1762 O O . ASP A 1 223 ? -38.373 7.885 -3.594 1.00 90.75 223 ASP A O 1
ATOM 1766 N N . LYS A 1 224 ? -39.202 8.910 -5.429 1.00 88.50 224 LYS A N 1
ATOM 1767 C CA . LYS A 1 224 ? -38.031 9.761 -5.670 1.00 88.50 224 LYS A CA 1
ATOM 1768 C C . LYS A 1 224 ? -37.747 10.725 -4.517 1.00 88.50 224 LYS A C 1
ATOM 1770 O O . LYS A 1 224 ? -36.588 11.058 -4.289 1.00 88.50 224 LYS A O 1
ATOM 1775 N N . ASP A 1 225 ? -38.775 11.137 -3.775 1.00 88.75 225 ASP A N 1
ATOM 1776 C CA . ASP A 1 225 ? -38.631 12.082 -2.661 1.00 88.75 225 ASP A CA 1
ATOM 1777 C C . ASP A 1 225 ? -38.074 11.400 -1.400 1.00 88.75 225 ASP A C 1
ATOM 1779 O O . ASP A 1 225 ? -37.523 12.051 -0.511 1.00 88.75 225 ASP A O 1
ATOM 1783 N N . SER A 1 226 ? -38.157 10.068 -1.350 1.00 87.12 226 SER A N 1
ATOM 1784 C CA . SER A 1 226 ? -37.604 9.233 -0.283 1.00 87.12 226 SER A CA 1
ATOM 1785 C C . SER A 1 226 ? -36.150 8.795 -0.544 1.00 87.12 226 SER A C 1
ATOM 1787 O O . SER A 1 226 ? -35.532 8.163 0.318 1.00 87.12 226 SER A O 1
ATOM 1789 N N . LEU A 1 227 ? -35.576 9.126 -1.708 1.00 88.31 227 LEU A N 1
ATOM 1790 C CA . LEU A 1 227 ? -34.165 8.879 -2.015 1.00 88.31 227 LEU A CA 1
ATOM 1791 C C . LEU A 1 227 ? -33.253 9.772 -1.168 1.00 88.31 227 LEU A C 1
ATOM 1793 O O . LEU A 1 227 ? -33.360 10.998 -1.172 1.00 88.31 227 LEU A O 1
ATOM 1797 N N . LYS A 1 228 ? -32.277 9.163 -0.492 1.00 88.00 228 LYS A N 1
ATOM 1798 C CA . LYS A 1 228 ? -31.255 9.900 0.257 1.00 88.00 228 LYS A CA 1
ATOM 1799 C C . LYS A 1 228 ? -30.008 10.066 -0.598 1.00 88.00 228 LYS A C 1
ATOM 1801 O O . LYS A 1 228 ? -29.312 9.086 -0.855 1.00 88.00 228 LYS A O 1
ATOM 1806 N N . TYR A 1 229 ? -29.706 11.293 -1.011 1.00 85.50 229 TYR A N 1
ATOM 1807 C CA . TYR A 1 229 ? -28.466 11.602 -1.724 1.00 85.50 229 TYR A CA 1
ATOM 1808 C C . TYR A 1 229 ? -27.250 11.439 -0.807 1.00 85.50 229 TYR A C 1
ATOM 1810 O O . TYR A 1 229 ? -27.172 12.061 0.251 1.00 85.50 229 TYR A O 1
ATOM 1818 N N . THR A 1 230 ? -26.289 10.612 -1.215 1.00 81.44 230 THR A N 1
ATOM 1819 C CA . THR A 1 230 ? -25.105 10.283 -0.404 1.00 81.44 230 THR A CA 1
ATOM 1820 C C . THR A 1 230 ? -23.832 10.985 -0.880 1.00 81.44 230 THR A C 1
ATOM 1822 O O . THR A 1 230 ? -22.849 11.061 -0.140 1.00 81.44 230 THR A O 1
ATOM 1825 N N . GLY A 1 231 ? -23.840 11.572 -2.079 1.00 83.69 231 GLY A N 1
ATOM 1826 C CA . GLY A 1 231 ? -22.716 12.319 -2.647 1.00 83.69 231 GLY A CA 1
ATOM 1827 C C . GLY A 1 231 ? -22.358 11.856 -4.053 1.00 83.69 231 GLY A C 1
ATOM 1828 O O . GLY A 1 231 ? -23.157 11.202 -4.722 1.00 83.69 231 GLY A O 1
ATOM 1829 N N . TYR A 1 232 ? -21.152 12.194 -4.496 1.00 87.81 232 TYR A N 1
ATOM 1830 C CA . TYR A 1 232 ? -20.661 11.866 -5.828 1.00 87.81 232 TYR A CA 1
ATOM 1831 C C . TYR A 1 232 ? -19.147 11.660 -5.838 1.00 87.81 232 TYR A C 1
ATOM 1833 O O . TYR A 1 232 ? -18.458 12.053 -4.895 1.00 87.81 232 TYR A O 1
ATOM 1841 N N . PHE A 1 233 ? -18.660 11.058 -6.919 1.00 85.69 233 PHE A N 1
ATOM 1842 C CA . PHE A 1 233 ? -17.250 10.783 -7.169 1.00 85.69 233 PHE A CA 1
ATOM 1843 C C . PHE A 1 233 ? -16.869 11.168 -8.592 1.00 85.69 233 PHE A C 1
ATOM 1845 O O . PHE A 1 233 ? -17.696 11.085 -9.503 1.00 85.69 233 PHE A O 1
ATOM 1852 N N . TYR A 1 234 ? -15.602 11.510 -8.791 1.00 86.50 234 TYR A N 1
ATOM 1853 C CA . TYR A 1 234 ? -14.993 11.564 -10.113 1.00 86.50 234 TYR A CA 1
ATOM 1854 C C . TYR A 1 234 ? -14.311 10.227 -10.371 1.00 86.50 234 TYR A C 1
ATOM 1856 O O . TYR A 1 234 ? -13.451 9.813 -9.594 1.00 86.50 234 TYR A O 1
ATOM 1864 N N . ILE A 1 235 ? -14.706 9.531 -11.432 1.00 88.06 235 ILE A N 1
ATOM 1865 C CA . ILE A 1 235 ? -14.152 8.221 -11.768 1.00 88.06 235 ILE A CA 1
ATOM 1866 C C . ILE A 1 235 ? -13.416 8.312 -13.097 1.00 88.06 235 ILE A C 1
ATOM 1868 O O . ILE A 1 235 ? -13.938 8.852 -14.074 1.00 88.06 235 ILE A O 1
ATOM 1872 N N . VAL A 1 236 ? -12.206 7.761 -13.120 1.00 87.44 236 VAL A N 1
ATOM 1873 C CA . VAL A 1 236 ? -11.442 7.480 -14.334 1.00 87.44 236 VAL A CA 1
ATOM 1874 C C . VAL A 1 236 ? -11.417 5.964 -14.504 1.00 87.44 236 VAL A C 1
ATOM 1876 O O . VAL A 1 236 ? -10.835 5.255 -13.684 1.00 87.44 236 VAL A O 1
ATOM 1879 N N . SER A 1 237 ? -12.082 5.454 -15.542 1.00 86.06 237 SER A N 1
ATOM 1880 C CA . SER A 1 237 ? -12.144 4.014 -15.814 1.00 86.06 237 SER A CA 1
ATOM 1881 C C . SER A 1 237 ? -10.769 3.447 -16.191 1.00 86.06 237 SER A C 1
ATOM 1883 O O . SER A 1 237 ? -9.837 4.194 -16.505 1.00 86.06 237 SER A O 1
ATOM 1885 N N . LEU A 1 238 ? -10.640 2.116 -16.208 1.00 83.50 238 LEU A N 1
ATOM 1886 C CA . LEU A 1 238 ? -9.416 1.449 -16.675 1.00 83.50 238 LEU A CA 1
ATOM 1887 C C . LEU A 1 238 ? -9.081 1.843 -18.124 1.00 83.50 238 LEU A C 1
ATOM 1889 O O . LEU A 1 238 ? -7.921 2.066 -18.458 1.00 83.50 238 LEU A O 1
ATOM 1893 N N . GLU A 1 239 ? -10.113 2.050 -18.938 1.00 83.62 239 GLU A N 1
ATOM 1894 C CA . GLU A 1 239 ? -10.054 2.528 -20.321 1.00 83.62 239 GLU A CA 1
ATOM 1895 C C . GLU A 1 239 ? -9.989 4.068 -20.419 1.00 83.62 239 GLU A C 1
ATOM 1897 O O . GLU A 1 239 ? -10.220 4.646 -21.483 1.00 83.62 239 GLU A O 1
ATOM 1902 N N . ARG A 1 240 ? -9.698 4.773 -19.318 1.00 85.56 240 ARG A N 1
ATOM 1903 C CA . ARG A 1 240 ? -9.580 6.243 -19.239 1.00 85.56 240 ARG A CA 1
ATOM 1904 C C . ARG A 1 240 ? -10.858 7.011 -19.586 1.00 85.56 240 ARG A C 1
ATOM 1906 O O . ARG A 1 240 ? -10.791 8.186 -19.953 1.00 85.56 240 ARG A O 1
ATOM 1913 N N . LEU A 1 241 ? -12.030 6.382 -19.470 1.00 86.44 241 LEU A N 1
ATOM 1914 C CA . LEU A 1 241 ? -13.299 7.098 -19.564 1.00 86.44 241 LEU A CA 1
ATOM 1915 C C . LEU A 1 241 ? -13.537 7.860 -18.259 1.00 86.44 241 LEU A C 1
ATOM 1917 O O . LEU A 1 241 ? -13.510 7.275 -17.180 1.00 86.44 241 LEU A O 1
ATOM 1921 N N . GLN A 1 242 ? -13.781 9.161 -18.364 1.00 88.38 242 GLN A N 1
ATOM 1922 C CA . GLN A 1 242 ? -13.966 10.036 -17.211 1.00 88.38 242 GLN A CA 1
ATOM 1923 C C . GLN A 1 242 ? -15.456 10.286 -16.998 1.00 88.38 242 GLN A C 1
ATOM 1925 O O . GLN A 1 242 ? -16.146 10.685 -17.938 1.00 88.38 242 GLN A O 1
ATOM 1930 N N . TYR A 1 243 ? -15.977 10.057 -15.797 1.00 87.31 243 TYR A N 1
ATOM 1931 C CA . TYR A 1 243 ? -17.391 10.291 -15.506 1.00 87.31 243 TYR A CA 1
ATOM 1932 C C . TYR A 1 243 ? -17.644 10.689 -14.057 1.00 87.31 243 TYR A C 1
ATOM 1934 O O . TYR A 1 243 ? -16.871 10.362 -13.157 1.00 87.31 243 TYR A O 1
ATOM 1942 N N . ILE A 1 244 ? -18.732 11.430 -13.848 1.00 89.69 244 ILE A N 1
ATOM 1943 C CA . ILE A 1 244 ? -19.208 11.806 -12.515 1.00 89.69 244 ILE A CA 1
ATOM 1944 C C . ILE A 1 244 ? -20.227 10.761 -12.069 1.00 89.69 244 ILE A C 1
ATOM 1946 O O . ILE A 1 244 ? -21.192 10.486 -12.781 1.00 89.69 244 ILE A O 1
ATOM 1950 N N . PHE A 1 245 ? -20.008 10.176 -10.898 1.00 90.19 245 PHE A N 1
ATOM 1951 C CA . PHE A 1 245 ? -20.818 9.088 -10.364 1.00 90.19 245 PHE A CA 1
ATOM 1952 C C . PHE A 1 245 ? -21.554 9.543 -9.103 1.00 90.19 245 PHE A C 1
ATOM 1954 O O . PHE A 1 245 ? -20.979 9.579 -8.016 1.00 90.19 245 PHE A O 1
ATOM 1961 N N . HIS A 1 246 ? -22.819 9.929 -9.256 1.00 90.94 246 HIS A N 1
ATOM 1962 C CA . HIS A 1 246 ? -23.711 10.319 -8.169 1.00 90.94 246 HIS A CA 1
ATOM 1963 C C . HIS A 1 246 ? -24.301 9.092 -7.484 1.00 90.94 246 HIS A C 1
ATOM 1965 O O . HIS A 1 246 ? -24.629 8.094 -8.117 1.00 90.94 246 HIS A O 1
ATOM 1971 N N . THR A 1 247 ? -24.479 9.180 -6.172 1.00 90.25 247 THR A N 1
ATOM 1972 C CA . THR A 1 247 ? -24.917 8.051 -5.355 1.00 90.25 247 THR A CA 1
ATOM 1973 C C . THR A 1 247 ? -26.090 8.428 -4.467 1.00 90.25 247 THR A C 1
ATOM 1975 O O . THR A 1 247 ? -26.131 9.514 -3.880 1.00 90.25 247 THR A O 1
ATOM 1978 N N . PHE A 1 248 ? -27.017 7.489 -4.344 1.00 90.69 248 PHE A N 1
ATOM 1979 C CA . PHE A 1 248 ? -28.187 7.554 -3.487 1.00 90.69 248 PHE A CA 1
ATOM 1980 C C . PHE A 1 248 ? -28.299 6.286 -2.646 1.00 90.69 248 PHE A C 1
ATOM 1982 O O . PHE A 1 248 ? -27.753 5.242 -2.991 1.00 90.69 248 PHE A O 1
ATOM 1989 N N . SER A 1 249 ? -29.064 6.361 -1.564 1.00 89.75 249 SER A N 1
ATOM 1990 C CA . SER A 1 249 ? -29.502 5.201 -0.789 1.00 89.75 249 SER A CA 1
ATOM 1991 C C . SER A 1 249 ? -31.021 5.183 -0.673 1.00 89.75 249 SER A C 1
ATOM 1993 O O . SER A 1 249 ? -31.661 6.238 -0.593 1.00 89.75 249 SER A O 1
ATOM 1995 N N . TYR A 1 250 ? -31.589 3.978 -0.667 1.00 89.25 250 TYR A N 1
ATOM 1996 C CA . TYR A 1 250 ? -33.025 3.763 -0.547 1.00 89.25 250 TYR A CA 1
ATOM 1997 C C . TYR A 1 250 ? -33.315 2.528 0.306 1.00 89.25 250 TYR A C 1
ATOM 1999 O O . TYR A 1 250 ? -32.937 1.414 -0.054 1.00 89.25 250 TYR A O 1
ATOM 2007 N N . GLN A 1 251 ? -34.007 2.723 1.430 1.00 87.62 251 GLN A N 1
ATOM 2008 C CA . GLN A 1 251 ? -34.378 1.636 2.331 1.00 87.62 251 GLN A CA 1
ATOM 2009 C C . GLN A 1 251 ? -35.767 1.109 1.979 1.00 87.62 251 GLN A C 1
ATOM 2011 O O . GLN A 1 251 ? -36.763 1.821 2.085 1.00 87.62 251 GLN A O 1
ATOM 2016 N N . LEU A 1 252 ? -35.844 -0.172 1.645 1.00 85.06 252 LEU A N 1
ATOM 2017 C CA . LEU A 1 252 ? -37.097 -0.895 1.528 1.00 85.06 252 LEU A CA 1
ATOM 2018 C C . LEU A 1 252 ? -37.607 -1.278 2.918 1.00 85.06 252 LEU A C 1
ATOM 2020 O O . LEU A 1 252 ? -36.863 -1.764 3.774 1.00 85.06 252 LEU A O 1
ATOM 2024 N N . HIS A 1 253 ? -38.904 -1.066 3.129 1.00 78.75 253 HIS A N 1
ATOM 2025 C CA . HIS A 1 253 ? -39.602 -1.422 4.368 1.00 78.75 253 HIS A CA 1
ATOM 2026 C C . HIS A 1 253 ? -40.150 -2.856 4.366 1.00 78.75 253 HIS A C 1
ATOM 2028 O O . HIS A 1 253 ? -40.627 -3.339 5.389 1.00 78.75 253 HIS A O 1
ATOM 2034 N N . ARG A 1 254 ? -40.117 -3.521 3.209 1.00 77.94 254 ARG A N 1
ATOM 2035 C CA . ARG A 1 254 ? -40.537 -4.906 2.994 1.00 77.94 254 ARG A CA 1
ATOM 2036 C C . ARG A 1 254 ? -39.812 -5.463 1.779 1.00 77.94 254 ARG A C 1
ATOM 2038 O O . ARG A 1 254 ? -39.417 -4.690 0.906 1.00 77.94 254 ARG A O 1
ATOM 2045 N N . ASP A 1 255 ? -39.722 -6.780 1.695 1.00 77.56 255 ASP A N 1
ATOM 2046 C CA . ASP A 1 255 ? -39.191 -7.430 0.504 1.00 77.56 255 ASP A CA 1
ATOM 2047 C C . ASP A 1 255 ? -40.089 -7.142 -0.704 1.00 77.56 255 ASP A C 1
ATOM 2049 O O . ASP A 1 255 ? -41.320 -7.227 -0.635 1.00 77.56 255 ASP A O 1
ATOM 2053 N N . VAL A 1 256 ? -39.455 -6.762 -1.811 1.00 85.31 256 VAL A N 1
ATOM 2054 C CA . VAL A 1 256 ? -40.105 -6.479 -3.093 1.00 85.31 256 VAL A CA 1
ATOM 2055 C C . VAL A 1 256 ? -39.538 -7.422 -4.154 1.00 85.31 256 VAL A C 1
ATOM 2057 O O . VAL A 1 256 ? -38.331 -7.682 -4.149 1.00 85.31 256 VAL A O 1
ATOM 2060 N N . PRO A 1 257 ? -40.377 -7.969 -5.050 1.00 88.56 257 PRO A N 1
ATOM 2061 C CA . PRO A 1 257 ? -39.890 -8.796 -6.143 1.00 88.56 257 PRO A CA 1
ATOM 2062 C C . PRO A 1 257 ? -39.053 -7.947 -7.106 1.00 88.56 257 PRO A C 1
ATOM 2064 O O . PRO A 1 257 ? -39.466 -6.853 -7.487 1.00 88.56 257 PRO A O 1
ATOM 2067 N N . VAL A 1 258 ? -37.888 -8.469 -7.492 1.00 93.75 258 VAL A N 1
ATOM 2068 C CA . VAL A 1 258 ? -36.990 -7.857 -8.479 1.00 93.75 258 VAL A CA 1
ATOM 2069 C C . VAL A 1 258 ? -37.216 -8.536 -9.828 1.00 93.75 258 VAL A C 1
ATOM 2071 O O . VAL A 1 258 ? -37.113 -9.758 -9.932 1.00 93.75 258 VAL A O 1
ATOM 2074 N N . MET A 1 259 ? -37.519 -7.737 -10.847 1.00 93.69 259 MET A N 1
ATOM 2075 C CA . MET A 1 259 ? -37.700 -8.147 -12.238 1.00 93.69 259 MET A CA 1
ATOM 2076 C C . MET A 1 259 ? -36.610 -7.486 -13.079 1.00 93.69 259 MET A C 1
ATOM 2078 O O . MET A 1 259 ? -36.616 -6.274 -13.255 1.00 93.69 259 MET A O 1
ATOM 2082 N N . LEU A 1 260 ? -35.657 -8.280 -13.557 1.00 94.94 260 LEU A N 1
ATOM 2083 C CA . LEU A 1 260 ? -34.493 -7.766 -14.272 1.00 94.94 260 LEU A CA 1
ATOM 2084 C C . LEU A 1 260 ? -34.823 -7.366 -15.710 1.00 94.94 260 LEU A C 1
ATOM 2086 O O . LEU A 1 260 ? -35.601 -8.048 -16.377 1.00 94.94 260 LEU A O 1
ATOM 2090 N N . SER A 1 261 ? -34.174 -6.304 -16.184 1.00 92.69 261 SER A N 1
ATOM 2091 C CA . SER A 1 261 ? -34.060 -6.005 -17.614 1.00 92.69 261 SER A CA 1
ATOM 2092 C C . SER A 1 261 ? -33.070 -6.938 -18.316 1.00 92.69 261 SER A C 1
ATOM 2094 O O . SER A 1 261 ? -32.255 -7.598 -17.670 1.00 92.69 261 SER A O 1
ATOM 2096 N N . ASP A 1 262 ? -33.069 -6.915 -19.652 1.00 89.62 262 ASP A N 1
ATOM 2097 C CA . ASP A 1 262 ? -32.120 -7.666 -20.492 1.00 89.62 262 ASP A CA 1
ATOM 2098 C C . ASP A 1 262 ? -30.646 -7.263 -20.267 1.00 89.62 262 ASP A C 1
ATOM 2100 O O . ASP A 1 262 ? -29.725 -7.958 -20.699 1.00 89.62 262 ASP A O 1
ATOM 2104 N N . GLU A 1 263 ? -30.388 -6.155 -19.563 1.00 88.19 263 GLU A N 1
ATOM 2105 C CA . GLU A 1 263 ? -29.037 -5.745 -19.171 1.00 88.19 263 GLU A CA 1
ATOM 2106 C C . GLU A 1 263 ? -28.444 -6.607 -18.045 1.00 88.19 263 GLU A C 1
ATOM 2108 O O . GLU A 1 263 ? -27.226 -6.607 -17.828 1.00 88.19 263 GLU A O 1
ATOM 2113 N N . HIS A 1 264 ? -29.281 -7.363 -17.329 1.00 93.81 264 HIS A N 1
ATOM 2114 C CA . HIS A 1 264 ? -28.884 -8.136 -16.158 1.00 93.81 264 HIS A CA 1
ATOM 2115 C C . HIS A 1 264 ? -29.351 -9.581 -16.257 1.00 93.81 264 HIS A C 1
ATOM 2117 O O . HIS A 1 264 ? -30.467 -9.878 -16.662 1.00 93.81 264 HIS A O 1
ATOM 2123 N N . ARG A 1 265 ? -28.498 -10.506 -15.815 1.00 94.19 265 ARG A N 1
ATOM 2124 C CA . ARG A 1 265 ? -28.803 -11.946 -15.852 1.00 94.19 265 ARG A CA 1
ATOM 2125 C C . ARG A 1 265 ? -29.136 -12.550 -14.490 1.00 94.19 265 ARG A C 1
ATOM 2127 O O . ARG A 1 265 ? -29.685 -13.644 -14.420 1.00 94.19 265 ARG A O 1
ATOM 2134 N N . ALA A 1 266 ? -28.762 -11.876 -13.403 1.00 95.75 266 ALA A N 1
ATOM 2135 C CA . ALA A 1 266 ? -29.003 -12.341 -12.041 1.00 95.75 266 ALA A CA 1
ATOM 2136 C C . ALA A 1 266 ? -29.018 -11.174 -11.047 1.00 95.75 266 ALA A C 1
ATOM 2138 O O . ALA A 1 266 ? -28.431 -10.127 -11.307 1.00 95.75 266 ALA A O 1
ATOM 2139 N N . PHE A 1 267 ? -29.641 -11.378 -9.885 1.00 96.25 267 PHE A N 1
ATOM 2140 C CA . PHE A 1 267 ? -29.571 -10.450 -8.757 1.00 96.25 267 PHE A CA 1
ATOM 2141 C C . PHE A 1 267 ? -29.288 -11.184 -7.450 1.00 96.25 267 PHE A C 1
ATOM 2143 O O . PHE A 1 267 ? -29.565 -12.379 -7.319 1.00 96.25 267 PHE A O 1
ATOM 2150 N N . LYS A 1 268 ? -28.737 -10.463 -6.473 1.00 95.81 268 LYS A N 1
ATOM 2151 C CA . LYS A 1 268 ? -28.533 -10.952 -5.109 1.00 95.81 268 LYS A CA 1
ATOM 2152 C C . LYS A 1 268 ? -28.779 -9.849 -4.093 1.00 95.81 268 LYS A C 1
ATOM 2154 O O . LYS A 1 268 ? -28.361 -8.714 -4.286 1.00 95.81 268 LYS A O 1
ATOM 2159 N N . TRP A 1 269 ? -29.381 -10.238 -2.977 1.00 93.56 269 TRP A N 1
ATOM 2160 C CA . TRP A 1 269 ? -29.374 -9.464 -1.742 1.00 93.56 269 TRP A CA 1
ATOM 2161 C C . TRP A 1 269 ? -28.245 -9.992 -0.864 1.00 93.56 269 TRP A C 1
ATOM 2163 O O . TRP A 1 269 ? -28.313 -11.140 -0.418 1.00 93.56 269 TRP A O 1
ATOM 2173 N N . VAL A 1 270 ? -27.215 -9.182 -0.635 1.00 90.56 270 VAL A N 1
ATOM 2174 C CA . VAL A 1 270 ? -26.013 -9.577 0.117 1.00 90.56 270 VAL A CA 1
ATOM 2175 C C . VAL A 1 270 ? -25.691 -8.579 1.216 1.00 90.56 270 VAL A C 1
ATOM 2177 O O . VAL A 1 270 ? -25.964 -7.388 1.073 1.00 90.56 270 VAL A O 1
ATOM 2180 N N . SER A 1 271 ? -25.106 -9.044 2.315 1.00 86.12 271 SER A N 1
ATOM 2181 C CA . SER A 1 271 ? -24.552 -8.146 3.329 1.00 86.12 271 SER A CA 1
ATOM 2182 C C . SER A 1 271 ? -23.380 -7.330 2.772 1.00 86.12 271 SER A C 1
ATOM 2184 O O . SER A 1 271 ? -22.851 -7.602 1.689 1.00 86.12 271 SER A O 1
ATOM 2186 N N . TYR A 1 272 ? -22.939 -6.323 3.528 1.00 81.19 272 TYR A N 1
ATOM 2187 C CA . TYR A 1 272 ? -21.736 -5.569 3.181 1.00 81.19 272 TYR A CA 1
ATOM 2188 C C . TYR A 1 272 ? -20.514 -6.490 3.045 1.00 81.19 272 TYR A C 1
ATOM 2190 O O . TYR A 1 272 ? -19.740 -6.359 2.101 1.00 81.19 272 TYR A O 1
ATOM 2198 N N . GLU A 1 273 ? -20.349 -7.434 3.966 1.00 81.62 273 GLU A N 1
ATOM 2199 C CA . GLU A 1 273 ? -19.230 -8.374 4.001 1.00 81.62 273 GLU A CA 1
ATOM 2200 C C . GLU A 1 273 ? -19.288 -9.343 2.811 1.00 81.62 273 GLU A C 1
ATOM 2202 O O . GLU A 1 273 ? -18.293 -9.523 2.112 1.00 81.62 273 GLU A O 1
ATOM 2207 N N . GLU A 1 274 ? -20.467 -9.887 2.504 1.00 84.62 274 GLU A N 1
ATOM 2208 C CA . GLU A 1 274 ? -20.681 -10.757 1.341 1.00 84.62 274 GLU A CA 1
ATOM 2209 C C . GLU A 1 274 ? -20.431 -10.023 0.013 1.00 84.62 274 GLU A C 1
ATOM 2211 O O . GLU A 1 274 ? -19.882 -10.607 -0.924 1.00 84.62 274 GLU A O 1
ATOM 2216 N N . ALA A 1 275 ? -20.768 -8.731 -0.068 1.00 87.69 275 ALA A N 1
ATOM 2217 C CA . ALA A 1 275 ? -20.504 -7.918 -1.253 1.00 87.69 275 ALA A CA 1
ATOM 2218 C C . ALA A 1 275 ? -19.002 -7.830 -1.590 1.00 87.69 275 ALA A C 1
ATOM 2220 O O . ALA A 1 275 ? -18.650 -7.777 -2.767 1.00 87.69 275 ALA A O 1
ATOM 2221 N N . HIS A 1 276 ? -18.098 -7.886 -0.598 1.00 82.38 276 HIS A N 1
ATOM 2222 C CA . HIS A 1 276 ? -16.642 -7.850 -0.837 1.00 82.38 276 HIS A CA 1
ATOM 2223 C C . HIS A 1 276 ? -16.130 -9.110 -1.544 1.00 82.38 276 HIS A C 1
ATOM 2225 O O . HIS A 1 276 ? -15.106 -9.062 -2.236 1.00 82.38 276 HIS A O 1
ATOM 2231 N N . CYS A 1 277 ? -16.862 -10.216 -1.402 1.00 87.00 277 CYS A N 1
ATOM 2232 C CA . CYS A 1 277 ? -16.571 -11.494 -2.038 1.00 87.00 277 CYS A CA 1
ATOM 2233 C C . CYS A 1 277 ? -17.155 -11.607 -3.456 1.00 87.00 277 CYS A C 1
ATOM 2235 O O . CYS A 1 277 ? -16.848 -12.569 -4.159 1.00 87.00 277 CYS A O 1
ATOM 2237 N N . LEU A 1 278 ? -17.983 -10.654 -3.900 1.00 88.88 278 LEU A N 1
ATOM 2238 C CA . LEU A 1 278 ? -18.483 -10.635 -5.273 1.00 88.88 278 LEU A CA 1
ATOM 2239 C C . LEU A 1 278 ? -17.393 -10.169 -6.252 1.00 88.88 278 LEU A C 1
ATOM 2241 O O . LEU A 1 278 ? -16.548 -9.326 -5.936 1.00 88.88 278 LEU A O 1
ATOM 2245 N N . ASN A 1 279 ? -17.452 -10.693 -7.479 1.00 91.56 279 ASN A N 1
ATOM 2246 C CA . ASN A 1 279 ? -16.690 -10.170 -8.611 1.00 91.56 279 ASN A CA 1
ATOM 2247 C C . ASN A 1 279 ? -17.318 -8.845 -9.067 1.00 91.56 279 ASN A C 1
ATOM 2249 O O . ASN A 1 279 ? -18.146 -8.819 -9.977 1.00 91.56 279 ASN A O 1
ATOM 2253 N N . LEU A 1 280 ? -17.024 -7.770 -8.342 1.00 90.25 280 LEU A N 1
ATOM 2254 C CA . LEU A 1 280 ? -17.646 -6.468 -8.546 1.00 90.25 280 LEU A CA 1
ATOM 2255 C C . LEU A 1 280 ? -17.104 -5.751 -9.792 1.00 90.25 280 LEU A C 1
ATOM 2257 O O . LEU A 1 280 ? -15.976 -5.984 -10.231 1.00 90.25 280 LEU A O 1
ATOM 2261 N N . ILE A 1 281 ? -17.914 -4.847 -10.346 1.00 88.38 281 ILE A N 1
ATOM 2262 C CA . ILE A 1 281 ? -17.476 -3.874 -11.358 1.00 88.38 281 ILE A CA 1
ATOM 2263 C C . ILE A 1 281 ? -16.259 -3.097 -10.809 1.00 88.38 281 ILE A C 1
ATOM 2265 O O . ILE A 1 281 ? -16.221 -2.825 -9.603 1.00 88.38 281 ILE A O 1
ATOM 2269 N N . PRO A 1 282 ? -15.251 -2.754 -11.645 1.00 83.69 282 PRO A N 1
ATOM 2270 C CA . PRO A 1 282 ? -14.082 -2.004 -11.191 1.00 83.69 282 PRO A CA 1
ATOM 2271 C C . PRO A 1 282 ? -14.469 -0.774 -10.372 1.00 83.69 282 PRO A C 1
ATOM 2273 O O . PRO A 1 282 ? -15.445 -0.096 -10.692 1.00 83.69 282 PRO A O 1
ATOM 2276 N N . PHE A 1 283 ? -13.702 -0.504 -9.319 1.00 84.12 283 PHE A N 1
ATOM 2277 C CA . PHE A 1 283 ? -13.885 0.624 -8.405 1.00 84.12 283 PHE A CA 1
ATOM 2278 C C . PHE A 1 283 ? -15.125 0.558 -7.487 1.00 84.12 283 PHE A C 1
ATOM 2280 O O . PHE A 1 283 ? -15.228 1.309 -6.519 1.00 84.12 283 PHE A O 1
ATOM 2287 N N . GLN A 1 284 ? -16.065 -0.371 -7.700 1.00 85.44 284 GLN A N 1
ATOM 2288 C CA . GLN A 1 284 ? -17.272 -0.488 -6.869 1.00 85.44 284 GLN A CA 1
ATOM 2289 C C . GLN A 1 284 ? -16.961 -0.851 -5.402 1.00 85.44 284 GLN A C 1
ATOM 2291 O O . GLN A 1 284 ? -17.725 -0.470 -4.510 1.00 85.44 284 GLN A O 1
ATOM 2296 N N . LYS A 1 285 ? -15.853 -1.562 -5.133 1.00 83.31 285 LYS A N 1
ATOM 2297 C CA . LYS A 1 285 ? -15.405 -1.904 -3.767 1.00 83.31 285 LYS A CA 1
ATOM 2298 C C . LYS A 1 285 ? -14.987 -0.658 -2.995 1.00 83.31 285 LYS A C 1
ATOM 2300 O O . LYS A 1 285 ? -15.402 -0.454 -1.861 1.00 83.31 285 LYS A O 1
ATOM 2305 N N . GLU A 1 286 ? -14.220 0.201 -3.636 1.00 80.88 286 GLU A N 1
ATOM 2306 C CA . GLU A 1 286 ? -13.712 1.450 -3.098 1.00 80.88 286 GLU A CA 1
ATOM 2307 C C . GLU A 1 286 ? -14.868 2.427 -2.829 1.00 80.88 286 GLU A C 1
ATOM 2309 O O . GLU A 1 286 ? -14.933 3.015 -1.747 1.00 80.88 286 GLU A O 1
ATOM 2314 N N . VAL A 1 287 ? -15.853 2.516 -3.740 1.00 81.56 287 VAL A N 1
ATOM 2315 C CA . VAL A 1 287 ? -17.087 3.287 -3.487 1.00 81.56 287 VAL A CA 1
ATOM 2316 C C . VAL A 1 287 ? -17.851 2.724 -2.280 1.00 81.56 287 VAL A C 1
ATOM 2318 O O . VAL A 1 287 ? -18.293 3.493 -1.426 1.00 81.56 287 VAL A O 1
ATOM 2321 N N . LEU A 1 288 ? -17.993 1.396 -2.160 1.00 81.69 288 LEU A N 1
ATOM 2322 C CA . LEU A 1 288 ? -18.650 0.750 -1.010 1.00 81.69 288 LEU A CA 1
ATOM 2323 C C . LEU A 1 288 ? -17.959 1.087 0.319 1.00 81.69 288 LEU A C 1
ATOM 2325 O O . LEU A 1 288 ? -18.633 1.433 1.294 1.00 81.69 288 LEU A O 1
ATOM 2329 N N . VAL A 1 289 ? -16.626 1.016 0.357 1.00 75.12 289 VAL A N 1
ATOM 2330 C CA . VAL A 1 289 ? -15.820 1.356 1.539 1.00 75.12 289 VAL A CA 1
ATOM 2331 C C . VAL A 1 289 ? -16.018 2.817 1.920 1.00 75.12 289 VAL A C 1
ATOM 2333 O O . VAL A 1 289 ? -16.325 3.115 3.079 1.00 75.12 289 VAL A O 1
ATOM 2336 N N . TYR A 1 290 ? -15.915 3.726 0.950 1.00 70.38 290 TYR A N 1
ATOM 2337 C CA . TYR A 1 290 ? -16.116 5.151 1.190 1.00 70.38 290 TYR A CA 1
ATOM 2338 C C . TYR A 1 290 ? -17.525 5.444 1.714 1.00 70.38 290 TYR A C 1
ATOM 2340 O O . TYR A 1 290 ? -17.690 6.201 2.669 1.00 70.38 290 TYR A O 1
ATOM 2348 N N . GLN A 1 291 ? -18.553 4.809 1.149 1.00 69.25 291 GLN A N 1
ATOM 2349 C CA . GLN A 1 291 ? -19.931 4.983 1.607 1.00 69.25 291 GLN A CA 1
ATOM 2350 C C . GLN A 1 291 ? -20.130 4.505 3.044 1.00 69.25 291 GLN A C 1
ATOM 2352 O O . GLN A 1 291 ? -20.731 5.215 3.851 1.00 69.25 291 GLN A O 1
ATOM 2357 N N . LYS A 1 292 ? -19.557 3.351 3.413 1.00 69.81 292 LYS A N 1
ATOM 2358 C CA . LYS A 1 292 ? -19.580 2.870 4.803 1.00 69.81 292 LYS A CA 1
ATOM 2359 C C . LYS A 1 292 ? -18.884 3.853 5.745 1.00 69.81 292 LYS A C 1
ATOM 2361 O O . LYS A 1 292 ? -19.373 4.086 6.848 1.00 69.81 292 LYS A O 1
ATOM 2366 N N . GLN A 1 293 ? -17.772 4.459 5.329 1.00 62.25 293 GLN A N 1
ATOM 2367 C CA . GLN A 1 293 ? -17.066 5.471 6.122 1.00 62.25 293 GLN A CA 1
ATOM 2368 C C . GLN A 1 293 ? -17.854 6.782 6.236 1.00 62.25 293 GLN A C 1
ATOM 2370 O O . GLN A 1 293 ? -17.966 7.334 7.327 1.00 62.25 293 GLN A O 1
ATOM 2375 N N . LYS A 1 294 ? -18.465 7.266 5.154 1.00 55.81 294 LYS A N 1
ATOM 2376 C CA . LYS A 1 294 ? -19.254 8.502 5.168 1.00 55.81 294 LYS A CA 1
ATOM 2377 C C . LYS A 1 294 ? -20.540 8.358 5.979 1.00 55.81 294 LYS A C 1
ATOM 2379 O O . LYS A 1 294 ? -20.873 9.267 6.729 1.00 55.81 294 LYS A O 1
ATOM 2384 N N . LEU A 1 295 ? -21.205 7.202 5.920 1.00 49.78 295 LEU A N 1
ATOM 2385 C CA . LEU A 1 295 ? -22.327 6.868 6.807 1.00 49.78 295 LEU A CA 1
ATOM 2386 C C . LEU A 1 295 ? -21.896 6.777 8.283 1.00 49.78 295 LEU A C 1
ATOM 2388 O O . LEU A 1 295 ? -22.672 7.144 9.161 1.00 49.78 295 LEU A O 1
ATOM 2392 N N . ARG A 1 296 ? -20.655 6.350 8.569 1.00 44.44 296 ARG A N 1
ATOM 2393 C CA . ARG A 1 296 ? -20.070 6.408 9.924 1.00 44.44 296 ARG A CA 1
ATOM 2394 C C . ARG A 1 296 ? -19.789 7.846 10.384 1.00 44.44 296 ARG A C 1
ATOM 2396 O O . ARG A 1 296 ? -19.979 8.139 11.558 1.00 44.44 296 ARG A O 1
ATOM 2403 N N . LEU A 1 297 ? -19.342 8.725 9.483 1.00 36.81 297 LEU A N 1
ATOM 2404 C CA . LEU A 1 297 ? -18.983 10.122 9.778 1.00 36.81 297 LEU A CA 1
ATOM 2405 C C . LEU A 1 297 ? -20.197 11.065 9.837 1.00 36.81 297 LEU A C 1
ATOM 2407 O O . LEU A 1 297 ? -20.206 11.997 10.634 1.00 36.81 297 LEU A O 1
ATOM 2411 N N . ALA A 1 298 ? -21.245 10.812 9.049 1.00 40.81 298 ALA A N 1
ATOM 2412 C CA . ALA A 1 298 ? -22.486 11.593 9.004 1.00 40.81 298 ALA A CA 1
ATOM 2413 C C . ALA A 1 298 ? -23.435 11.319 10.192 1.00 40.81 298 ALA A C 1
ATOM 2415 O O . ALA A 1 298 ? -24.633 11.580 10.109 1.00 40.81 298 ALA A O 1
ATOM 2416 N N . GLY A 1 299 ? -22.912 10.791 11.302 1.00 39.34 299 GLY A N 1
ATOM 2417 C CA . GLY A 1 299 ? -23.633 10.475 12.532 1.00 39.34 299 GLY A CA 1
ATOM 2418 C C . GLY A 1 299 ? -24.139 11.693 13.313 1.00 39.34 299 GLY A C 1
ATOM 2419 O O . GLY A 1 299 ? -23.896 11.791 14.512 1.00 39.34 299 GLY A O 1
ATOM 2420 N N . THR A 1 300 ? -24.895 12.588 12.675 1.00 33.91 300 THR A N 1
ATOM 2421 C CA . THR A 1 300 ? -25.835 13.491 13.344 1.00 33.91 300 THR A CA 1
ATOM 2422 C C . THR A 1 300 ? -27.217 13.398 12.690 1.00 33.91 300 THR A C 1
ATOM 2424 O O . THR A 1 300 ? -27.452 13.848 11.576 1.00 33.91 300 THR A O 1
ATOM 2427 N N . ALA A 1 301 ? -28.139 12.828 13.473 1.00 34.06 301 ALA A N 1
ATOM 2428 C CA . ALA A 1 301 ? -29.593 12.790 13.311 1.00 34.06 301 ALA A CA 1
ATOM 2429 C C . ALA A 1 301 ? -30.179 11.906 12.185 1.00 34.06 301 ALA A C 1
ATOM 2431 O O . ALA A 1 301 ? -30.252 12.289 11.024 1.00 34.06 301 ALA A O 1
ATOM 2432 N N . GLY A 1 302 ? -30.774 10.776 12.594 1.00 33.34 302 GLY A N 1
ATOM 2433 C CA . GLY A 1 302 ? -31.918 10.200 11.873 1.00 33.34 302 GLY A CA 1
ATOM 2434 C C . GLY A 1 302 ? -31.758 8.793 11.299 1.00 33.34 302 GLY A C 1
ATOM 2435 O O . GLY A 1 302 ? -32.008 8.590 10.115 1.00 33.34 302 GLY A O 1
ATOM 2436 N N . GLY A 1 303 ? -31.448 7.828 12.169 1.00 32.91 303 GLY A N 1
ATOM 2437 C CA . GLY A 1 303 ? -31.894 6.436 12.045 1.00 32.91 303 GLY A CA 1
ATOM 2438 C C . GLY A 1 303 ? -30.966 5.474 11.310 1.00 32.91 303 GLY A C 1
ATOM 2439 O O . GLY A 1 303 ? -30.959 5.476 10.088 1.00 32.91 303 GLY A O 1
ATOM 2440 N N . ILE A 1 304 ? -30.317 4.584 12.073 1.00 35.44 304 ILE A N 1
ATOM 2441 C CA . ILE A 1 304 ? -30.277 3.123 11.863 1.00 35.44 304 ILE A CA 1
ATOM 2442 C C . ILE A 1 304 ? -30.194 2.496 13.264 1.00 35.44 304 ILE A C 1
ATOM 2444 O O . ILE A 1 304 ? -29.330 2.855 14.061 1.00 35.44 304 ILE A O 1
ATOM 2448 N N . GLY A 1 305 ? -31.136 1.611 13.587 1.00 33.94 305 GLY A N 1
ATOM 2449 C CA . GLY A 1 305 ? -31.120 0.813 14.808 1.00 33.94 305 GLY A CA 1
ATOM 2450 C C . GLY A 1 305 ? -30.186 -0.383 14.657 1.00 33.94 305 GLY A C 1
ATOM 2451 O O . GLY A 1 305 ? -30.644 -1.474 14.366 1.00 33.94 305 GLY A O 1
ATOM 2452 N N . GLU A 1 306 ? -28.894 -0.150 14.855 1.00 36.09 306 GLU A N 1
ATOM 2453 C CA . GLU A 1 306 ? -27.886 -1.105 15.330 1.00 36.09 306 GLU A CA 1
ATOM 2454 C C . GLU A 1 306 ? -26.762 -0.256 15.957 1.00 36.09 306 GLU A C 1
ATOM 2456 O O . GLU A 1 306 ? -26.516 0.858 15.480 1.00 36.09 306 GLU A O 1
ATOM 2461 N N . PRO A 1 307 ? -26.099 -0.684 17.047 1.00 32.31 307 PRO A N 1
ATOM 2462 C CA . PRO A 1 307 ? -25.053 0.128 17.656 1.00 32.31 307 PRO A CA 1
ATOM 2463 C C . PRO A 1 307 ? -23.943 0.351 16.624 1.00 32.31 307 PRO A C 1
ATOM 2465 O O . PRO A 1 307 ? -23.417 -0.620 16.085 1.00 32.31 307 PRO A O 1
ATOM 2468 N N . LEU A 1 308 ? -23.586 1.617 16.362 1.00 40.59 308 LEU A N 1
ATOM 2469 C CA . LEU A 1 308 ? -22.404 2.012 15.586 1.00 40.59 308 LEU A CA 1
ATOM 2470 C C . LEU A 1 308 ? -21.252 1.041 15.871 1.00 40.59 308 LEU A C 1
ATOM 2472 O O . LEU A 1 308 ? -20.724 1.015 16.985 1.00 40.59 308 LEU A O 1
ATOM 2476 N N . MET A 1 309 ? -20.883 0.215 14.888 1.00 47.25 309 MET A N 1
ATOM 2477 C CA . MET A 1 309 ? -19.786 -0.733 15.048 1.00 47.25 309 MET A CA 1
ATOM 2478 C C . MET A 1 309 ? -18.500 0.079 15.232 1.00 47.25 309 MET A C 1
ATOM 2480 O O . MET A 1 309 ? -17.993 0.690 14.288 1.00 47.25 309 MET A O 1
ATOM 2484 N N . LYS A 1 310 ? -18.035 0.146 16.480 1.00 59.03 310 LYS A N 1
ATOM 2485 C CA . LYS A 1 310 ? -16.926 0.998 16.914 1.00 59.03 310 LYS A CA 1
ATOM 2486 C C . LYS A 1 310 ? -15.650 0.658 16.138 1.00 59.03 310 LYS A C 1
ATOM 2488 O O . LYS A 1 310 ? -15.394 -0.517 15.858 1.00 59.03 310 LYS A O 1
ATOM 2493 N N . SER A 1 311 ? -14.864 1.677 15.776 1.00 82.69 311 SER A N 1
ATOM 2494 C CA . SER A 1 311 ? -13.533 1.478 15.182 1.00 82.69 311 SER A CA 1
ATOM 2495 C C . SER A 1 311 ? -12.649 0.657 16.125 1.00 82.69 311 SER A C 1
ATOM 2497 O O . SER A 1 311 ? -12.915 0.605 17.326 1.00 82.69 311 SER A O 1
ATOM 2499 N N . MET A 1 312 ? -11.598 0.015 15.600 1.00 87.56 312 MET A N 1
ATOM 2500 C CA . MET A 1 312 ? -10.655 -0.734 16.443 1.00 87.56 312 MET A CA 1
ATOM 2501 C C . MET A 1 312 ? -10.098 0.153 17.564 1.00 87.56 312 MET A C 1
ATOM 2503 O O . MET A 1 312 ? -10.181 -0.208 18.733 1.00 87.56 312 MET A O 1
ATOM 2507 N N . GLU A 1 313 ? -9.653 1.362 17.218 1.00 88.69 313 GLU A N 1
ATOM 2508 C CA . GLU A 1 313 ? -9.192 2.364 18.183 1.00 88.69 313 GLU A CA 1
ATOM 2509 C C . GLU A 1 313 ? -10.234 2.660 19.265 1.00 88.69 313 GLU A C 1
ATOM 2511 O O . GLU A 1 313 ? -9.921 2.596 20.451 1.00 88.69 313 GLU A O 1
ATOM 2516 N N . GLN A 1 314 ? -11.493 2.902 18.881 1.00 87.75 314 GLN A N 1
ATOM 2517 C CA . GLN A 1 314 ? -12.546 3.192 19.850 1.00 87.75 314 GLN A CA 1
ATOM 2518 C C . GLN A 1 314 ? -12.823 1.992 20.763 1.00 87.75 314 GLN A C 1
ATOM 2520 O O . GLN A 1 314 ? -13.024 2.179 21.958 1.00 87.75 314 GLN A O 1
ATOM 2525 N N . LYS A 1 315 ? -12.790 0.759 20.241 1.00 90.94 315 LYS A N 1
ATOM 2526 C CA . LYS A 1 315 ? -12.934 -0.447 21.073 1.00 90.94 315 LYS A CA 1
ATOM 2527 C C . LYS A 1 315 ? -11.802 -0.560 22.102 1.00 90.94 315 LYS A C 1
ATOM 2529 O O . LYS A 1 315 ? -12.066 -0.915 23.248 1.00 90.94 315 LYS A O 1
ATOM 2534 N N . ILE A 1 316 ? -10.562 -0.237 21.720 1.00 96.06 316 ILE A N 1
ATOM 2535 C CA . ILE A 1 316 ? -9.407 -0.223 22.634 1.00 96.06 316 ILE A CA 1
ATOM 2536 C C . ILE A 1 316 ? -9.566 0.885 23.682 1.00 96.06 316 ILE A C 1
ATOM 2538 O O . ILE A 1 316 ? -9.383 0.626 24.872 1.00 96.06 316 ILE A O 1
ATOM 2542 N N . ILE A 1 317 ? -9.958 2.094 23.266 1.00 93.94 317 ILE A N 1
ATOM 2543 C CA . ILE A 1 317 ? -10.242 3.215 24.173 1.00 93.94 317 ILE A CA 1
ATOM 2544 C C . ILE A 1 317 ? -11.303 2.812 25.198 1.00 93.94 317 ILE A C 1
ATOM 2546 O O . ILE A 1 317 ? -11.094 3.003 26.395 1.00 93.94 317 ILE A O 1
ATOM 2550 N N . ASP A 1 318 ? -12.406 2.210 24.758 1.00 92.25 318 ASP A N 1
ATOM 2551 C CA . ASP A 1 318 ? -13.492 1.789 25.641 1.00 92.25 318 ASP A CA 1
ATOM 2552 C C . ASP A 1 318 ? -13.049 0.709 26.626 1.00 92.25 318 ASP A C 1
ATOM 2554 O O . ASP A 1 318 ? -13.377 0.778 27.812 1.00 92.25 318 ASP A O 1
ATOM 2558 N N . TRP A 1 319 ? -12.287 -0.285 26.160 1.00 94.94 319 TRP A N 1
ATOM 2559 C CA . TRP A 1 319 ? -11.717 -1.306 27.035 1.00 94.94 319 TRP A CA 1
ATOM 2560 C C . TRP A 1 319 ? -10.841 -0.674 28.114 1.00 94.94 319 TRP A C 1
ATOM 2562 O O . TRP A 1 319 ? -10.995 -0.981 29.298 1.00 94.94 319 TRP A O 1
ATOM 2572 N N . VAL A 1 320 ? -9.964 0.260 27.734 1.00 95.81 320 VAL A N 1
ATOM 2573 C CA . VAL A 1 320 ? -9.135 0.965 28.708 1.00 95.81 320 VAL A CA 1
ATOM 2574 C C . VAL A 1 320 ? -9.998 1.779 29.656 1.00 95.81 320 VAL A C 1
ATOM 2576 O O . VAL A 1 320 ? -9.795 1.680 30.859 1.00 95.81 320 VAL A O 1
ATOM 2579 N N . GLN A 1 321 ? -10.973 2.548 29.170 1.00 93.44 321 GLN A N 1
ATOM 2580 C CA . GLN A 1 321 ? -11.844 3.375 30.009 1.00 93.44 321 GLN A CA 1
ATOM 2581 C C . GLN A 1 321 ? -12.627 2.543 31.031 1.00 93.44 321 GLN A C 1
ATOM 2583 O O . GLN A 1 321 ? -12.650 2.894 32.212 1.00 93.44 321 GLN A O 1
ATOM 2588 N N . THR A 1 322 ? -13.192 1.414 30.603 1.00 93.31 322 THR A N 1
ATOM 2589 C CA . THR A 1 322 ? -14.016 0.530 31.441 1.00 93.31 322 THR A CA 1
ATOM 2590 C C . THR A 1 322 ? -13.204 -0.352 32.389 1.00 93.31 322 THR A C 1
ATOM 2592 O O . THR A 1 322 ? -13.719 -0.744 33.434 1.00 93.31 322 THR A O 1
ATOM 2595 N N . ASN A 1 323 ? -11.930 -0.629 32.095 1.00 94.06 323 ASN A N 1
ATOM 2596 C CA . ASN A 1 323 ? -11.072 -1.431 32.963 1.00 94.06 323 ASN A CA 1
ATOM 2597 C C . ASN A 1 323 ? -10.377 -0.563 34.037 1.00 94.06 323 ASN A C 1
ATOM 2599 O O . ASN A 1 323 ? -9.446 0.182 33.716 1.00 94.06 323 ASN A O 1
ATOM 2603 N N . PRO A 1 324 ? -10.752 -0.651 35.330 1.00 93.38 324 PRO A N 1
ATOM 2604 C CA . PRO A 1 324 ? -10.209 0.220 36.380 1.00 93.38 324 PRO A CA 1
ATOM 2605 C C . PRO A 1 324 ? -8.719 -0.016 36.678 1.00 93.38 324 PRO A C 1
ATOM 2607 O O . PRO A 1 324 ? -8.067 0.844 37.276 1.00 93.38 324 PRO A O 1
ATOM 2610 N N . LYS A 1 325 ? -8.170 -1.164 36.256 1.00 95.06 325 LYS A N 1
ATOM 2611 C CA . LYS A 1 325 ? -6.755 -1.512 36.443 1.00 95.06 325 LYS A CA 1
ATOM 2612 C C . LYS A 1 325 ? -5.833 -0.771 35.476 1.00 95.06 325 LYS A C 1
ATOM 2614 O O . LYS A 1 325 ? -4.650 -0.615 35.769 1.00 95.06 325 LYS A O 1
ATOM 2619 N N . ILE A 1 326 ? -6.354 -0.327 34.333 1.00 96.75 326 ILE A N 1
ATOM 2620 C CA . ILE A 1 326 ? -5.584 0.393 33.316 1.00 96.75 326 ILE A CA 1
ATOM 2621 C C . ILE A 1 326 ? -5.736 1.892 33.552 1.00 96.75 326 ILE A C 1
ATOM 2623 O O . ILE A 1 326 ? -6.856 2.389 33.714 1.00 96.75 326 ILE A O 1
ATOM 2627 N N . LYS A 1 327 ? -4.606 2.600 33.590 1.00 96.94 327 LYS A N 1
ATOM 2628 C CA . LYS A 1 327 ? -4.527 4.013 33.982 1.00 96.94 327 LYS A CA 1
ATOM 2629 C C . LYS A 1 327 ? -4.343 4.955 32.802 1.00 96.94 327 LYS A C 1
ATOM 2631 O O . LYS A 1 327 ? -4.950 6.024 32.791 1.00 96.94 327 LYS A O 1
ATOM 2636 N N . ALA A 1 328 ? -3.567 4.546 31.803 1.00 96.69 328 ALA A N 1
ATOM 2637 C CA . ALA A 1 328 ? -3.356 5.333 30.596 1.00 96.69 328 ALA A CA 1
ATOM 2638 C C . ALA A 1 328 ? -3.193 4.452 29.351 1.00 96.69 328 ALA A C 1
ATOM 2640 O O . ALA A 1 328 ? -2.841 3.273 29.445 1.00 96.69 328 ALA A O 1
ATOM 2641 N N . LEU A 1 329 ? -3.457 5.055 28.194 1.00 97.25 329 LEU A N 1
ATOM 2642 C CA . LEU A 1 329 ? -3.301 4.483 26.863 1.00 97.25 329 LEU A CA 1
ATOM 2643 C C . LEU A 1 329 ? -2.641 5.516 25.956 1.00 97.25 329 LEU A C 1
ATOM 2645 O O . LEU A 1 329 ? -3.183 6.609 25.762 1.00 97.25 329 LEU A O 1
ATOM 2649 N N . LEU A 1 330 ? -1.506 5.141 25.376 1.00 94.69 330 LEU A N 1
ATOM 2650 C CA . LEU A 1 330 ? -0.822 5.919 24.351 1.00 94.69 330 LEU A CA 1
ATOM 2651 C C . LEU A 1 330 ? -0.893 5.175 23.018 1.00 94.69 330 LEU A C 1
ATOM 2653 O O . LEU A 1 330 ? -0.640 3.973 22.971 1.00 94.69 330 LEU A O 1
ATOM 2657 N N . LEU A 1 331 ? -1.215 5.895 21.950 1.00 92.38 331 LEU A N 1
ATOM 2658 C CA . LEU A 1 331 ? -1.061 5.440 20.572 1.00 92.38 331 LEU A CA 1
ATOM 2659 C C . LEU A 1 331 ? 0.321 5.857 20.081 1.00 92.38 331 LEU A C 1
ATOM 2661 O O . LEU A 1 331 ? 0.698 7.016 20.242 1.00 92.38 331 LEU A O 1
ATOM 2665 N N . VAL A 1 332 ? 1.058 4.925 19.495 1.00 89.31 332 VAL A N 1
ATOM 2666 C CA . VAL A 1 332 ? 2.446 5.086 19.045 1.00 89.31 332 VAL A CA 1
ATOM 2667 C C . VAL A 1 332 ? 2.515 4.783 17.541 1.00 89.31 332 VAL A C 1
ATOM 2669 O O . VAL A 1 332 ? 1.510 4.449 16.909 1.00 89.31 332 VAL A O 1
ATOM 2672 N N . GLY A 1 333 ? 3.689 4.955 16.940 1.00 80.94 333 GLY A N 1
ATOM 2673 C CA . GLY A 1 333 ? 3.953 4.525 15.571 1.00 80.94 333 GLY A CA 1
ATOM 2674 C C . GLY A 1 333 ? 3.303 5.417 14.515 1.00 80.94 333 GLY A C 1
ATOM 2675 O O . GLY A 1 333 ? 3.068 6.611 14.720 1.00 80.94 333 GLY A O 1
ATOM 2676 N N . SER A 1 334 ? 3.024 4.835 13.348 1.00 77.69 334 SER A N 1
ATOM 2677 C CA . SER A 1 334 ? 2.522 5.578 12.180 1.00 77.69 334 SER A CA 1
ATOM 2678 C C . SER A 1 334 ? 1.204 6.307 12.459 1.00 77.69 334 SER A C 1
ATOM 2680 O O . SER A 1 334 ? 1.025 7.443 12.030 1.00 77.69 334 SER A O 1
ATOM 2682 N N . ARG A 1 335 ? 0.313 5.706 13.261 1.00 80.56 335 ARG A N 1
ATOM 2683 C CA . ARG A 1 335 ? -0.978 6.302 13.636 1.00 80.56 335 ARG A CA 1
ATOM 2684 C C . ARG A 1 335 ? -0.868 7.453 14.631 1.00 80.56 335 ARG A C 1
ATOM 2686 O O . ARG A 1 335 ? -1.770 8.287 14.691 1.00 80.56 335 ARG A O 1
ATOM 2693 N N . ALA A 1 336 ? 0.235 7.549 15.372 1.00 80.06 336 ALA A N 1
ATOM 2694 C CA . ALA A 1 336 ? 0.524 8.736 16.168 1.00 80.06 336 ALA A CA 1
ATOM 2695 C C . ALA A 1 336 ? 0.970 9.923 15.293 1.00 80.06 336 ALA A C 1
ATOM 2697 O O . ALA A 1 336 ? 0.650 11.076 15.585 1.00 80.06 336 ALA A O 1
ATOM 2698 N N . GLN A 1 337 ? 1.668 9.635 14.191 1.00 68.44 337 GLN A N 1
ATOM 2699 C CA . GLN A 1 337 ? 2.227 10.604 13.251 1.00 68.44 337 GLN A CA 1
ATOM 2700 C C . GLN A 1 337 ? 1.269 10.811 12.062 1.00 68.44 337 GLN A C 1
ATOM 2702 O O . GLN A 1 337 ? 1.491 10.261 10.990 1.00 68.44 337 GLN A O 1
ATOM 2707 N N . GLN A 1 338 ? 0.207 11.610 12.250 1.00 54.50 338 GLN A N 1
ATOM 2708 C CA . GLN A 1 338 ? -0.965 11.822 11.359 1.00 54.50 338 GLN A CA 1
ATOM 2709 C C . GLN A 1 338 ? -0.739 11.883 9.823 1.00 54.50 338 GLN A C 1
ATOM 2711 O O . GLN A 1 338 ? -1.699 11.744 9.072 1.00 54.50 338 GLN A O 1
ATOM 2716 N N . ASN A 1 339 ? 0.487 12.073 9.335 1.00 53.44 339 ASN A N 1
ATOM 2717 C CA . ASN A 1 339 ? 0.820 12.266 7.923 1.00 53.44 339 ASN A CA 1
ATOM 2718 C C . ASN A 1 339 ? 1.062 10.971 7.117 1.00 53.44 339 ASN A C 1
ATOM 2720 O O . ASN A 1 339 ? 1.319 11.069 5.919 1.00 53.44 339 ASN A O 1
ATOM 2724 N N . MET A 1 340 ? 1.025 9.776 7.724 1.00 58.19 340 MET A N 1
ATOM 2725 C CA . MET A 1 340 ? 1.359 8.511 7.034 1.00 58.19 340 MET A CA 1
ATOM 2726 C C . MET A 1 340 ? 0.485 7.321 7.456 1.00 58.19 340 MET A C 1
ATOM 2728 O O . MET A 1 340 ? 0.999 6.230 7.699 1.00 58.19 340 MET A O 1
ATOM 2732 N N . VAL A 1 341 ? -0.828 7.529 7.577 1.00 69.31 341 VAL A N 1
ATOM 2733 C CA . VAL A 1 341 ? -1.775 6.454 7.911 1.00 69.31 341 VAL A CA 1
ATOM 2734 C C . VAL A 1 341 ? -2.558 6.037 6.673 1.00 69.31 341 VAL A C 1
ATOM 2736 O O . VAL A 1 341 ? -3.224 6.860 6.049 1.00 69.31 341 VAL A O 1
ATOM 2739 N N . ASP A 1 342 ? -2.519 4.747 6.368 1.00 69.88 342 ASP A N 1
ATOM 2740 C CA . ASP A 1 342 ? -3.279 4.090 5.305 1.00 69.88 342 ASP A CA 1
ATOM 2741 C C . ASP A 1 342 ? -4.059 2.871 5.843 1.00 69.88 342 ASP A C 1
ATOM 2743 O O . ASP A 1 342 ? -4.154 2.636 7.054 1.00 69.88 342 ASP A O 1
ATOM 2747 N N . GLU A 1 343 ? -4.674 2.105 4.940 1.00 73.12 343 GLU A N 1
ATOM 2748 C CA . GLU A 1 343 ? -5.446 0.907 5.288 1.00 73.12 343 GLU A CA 1
ATOM 2749 C C . GLU A 1 343 ? -4.595 -0.256 5.820 1.00 73.12 343 GLU A C 1
ATOM 2751 O O . GLU A 1 343 ? -5.129 -1.121 6.512 1.00 73.12 343 GLU A O 1
ATOM 2756 N N . LEU A 1 344 ? -3.287 -0.256 5.542 1.00 77.44 344 LEU A N 1
ATOM 2757 C CA . LEU A 1 344 ? -2.331 -1.277 5.977 1.00 77.44 344 LEU A CA 1
ATOM 2758 C C . LEU A 1 344 ? -1.630 -0.899 7.288 1.00 77.44 344 LEU A C 1
ATOM 2760 O O . LEU A 1 344 ? -0.806 -1.654 7.793 1.00 77.44 344 LEU A O 1
ATOM 2764 N N . SER A 1 345 ? -1.929 0.279 7.836 1.00 82.50 345 SER A N 1
ATOM 2765 C CA . SER A 1 345 ? -1.273 0.786 9.034 1.00 82.50 345 SER A CA 1
ATOM 2766 C C . SER A 1 345 ? -1.776 0.086 10.299 1.00 82.50 345 SER A C 1
ATOM 2768 O O . SER A 1 345 ? -2.958 0.186 10.655 1.00 82.50 345 SER A O 1
ATOM 2770 N N . ASP A 1 346 ? -0.853 -0.546 11.017 1.00 90.69 346 ASP A N 1
ATOM 2771 C CA . ASP A 1 346 ? -1.086 -1.208 12.304 1.00 90.69 346 ASP A CA 1
ATOM 2772 C C . ASP A 1 346 ? -1.490 -0.225 13.418 1.00 90.69 346 ASP A C 1
ATOM 2774 O O . ASP A 1 346 ? -1.337 0.995 13.299 1.00 90.69 346 ASP A O 1
ATOM 2778 N N . TYR A 1 347 ? -2.014 -0.762 14.522 1.00 92.25 347 TYR A N 1
ATOM 2779 C CA . TYR A 1 347 ? -2.222 -0.026 15.769 1.00 92.25 347 TYR A CA 1
ATOM 2780 C C . TYR A 1 347 ? -1.155 -0.395 16.803 1.00 92.25 347 TYR A C 1
ATOM 2782 O O . TYR A 1 347 ? -1.262 -1.433 17.448 1.00 92.25 347 TYR A O 1
ATOM 2790 N N . ASP A 1 348 ? -0.180 0.480 17.024 1.00 94.44 348 ASP A N 1
ATOM 2791 C CA . ASP A 1 348 ? 0.796 0.329 18.106 1.00 94.44 348 ASP A CA 1
ATOM 2792 C C . ASP A 1 348 ? 0.285 1.040 19.363 1.00 94.44 348 ASP A C 1
ATOM 2794 O O . ASP A 1 348 ? 0.149 2.266 19.384 1.00 94.44 348 ASP A O 1
ATOM 2798 N N . VAL A 1 349 ? -0.026 0.297 20.427 1.00 96.69 349 VAL A N 1
ATOM 2799 C CA . VAL A 1 349 ? -0.587 0.872 21.657 1.00 96.69 349 VAL A CA 1
ATOM 2800 C C . VAL A 1 349 ? 0.225 0.505 22.893 1.00 96.69 349 VAL A C 1
ATOM 2802 O O . VAL A 1 349 ? 0.514 -0.656 23.169 1.00 96.69 349 VAL A O 1
ATOM 2805 N N . SER A 1 350 ? 0.558 1.517 23.692 1.00 96.50 350 SER A N 1
ATOM 2806 C CA . SER A 1 350 ? 1.187 1.354 25.003 1.00 96.50 350 SER A CA 1
ATOM 2807 C C . SER A 1 350 ? 0.147 1.504 26.112 1.00 96.50 350 SER A C 1
ATOM 2809 O O . SER A 1 350 ? -0.460 2.563 26.285 1.00 96.50 350 SER A O 1
ATOM 2811 N N . VAL A 1 351 ? -0.054 0.426 26.865 1.00 97.69 351 VAL A N 1
ATOM 2812 C CA . VAL A 1 351 ? -1.043 0.283 27.937 1.00 97.69 351 VAL A CA 1
ATOM 2813 C C . VAL A 1 351 ? -0.339 0.388 29.288 1.00 97.69 351 VAL A C 1
ATOM 2815 O O . VAL A 1 351 ? 0.553 -0.405 29.585 1.00 97.69 351 VAL A O 1
ATOM 2818 N N . PHE A 1 352 ? -0.759 1.332 30.133 1.00 97.19 352 PHE A N 1
ATOM 2819 C CA . PHE A 1 352 ? -0.119 1.586 31.429 1.00 97.19 352 PHE A CA 1
ATOM 2820 C C . PHE A 1 352 ? -0.959 1.068 32.597 1.00 97.19 352 PHE A C 1
ATOM 2822 O O . PHE A 1 352 ? -2.108 1.483 32.789 1.00 97.19 352 PHE A O 1
ATOM 2829 N N . THR A 1 353 ? -0.387 0.158 33.385 1.00 96.19 353 THR A N 1
ATOM 2830 C CA . THR A 1 353 ? -1.052 -0.518 34.507 1.00 96.19 353 THR A CA 1
ATOM 2831 C C . THR A 1 353 ? -0.038 -1.104 35.490 1.00 96.19 353 THR A C 1
ATOM 2833 O O . THR A 1 353 ? 0.979 -1.653 35.083 1.00 96.19 353 THR A O 1
ATOM 2836 N N . ASP A 1 354 ? -0.350 -1.081 36.786 1.00 93.50 354 ASP A N 1
ATOM 2837 C CA . ASP A 1 354 ? 0.450 -1.775 37.813 1.00 93.50 354 ASP A CA 1
ATOM 2838 C C . ASP A 1 354 ? -0.001 -3.232 38.013 1.00 93.50 354 ASP A C 1
ATOM 2840 O O . ASP A 1 354 ? 0.505 -3.950 38.869 1.00 93.50 354 ASP A O 1
ATOM 2844 N N . SER A 1 355 ? -0.994 -3.688 37.243 1.00 93.56 355 SER A N 1
ATOM 2845 C CA . SER A 1 355 ? -1.600 -5.018 37.363 1.00 93.56 355 SER A CA 1
ATOM 2846 C C . SER A 1 355 ? -1.427 -5.857 36.093 1.00 93.56 355 SER A C 1
ATOM 2848 O O . SER A 1 355 ? -2.337 -6.615 35.742 1.00 93.56 355 SER A O 1
ATOM 2850 N N . ILE A 1 356 ? -0.273 -5.730 35.421 1.00 93.94 356 ILE A N 1
ATOM 2851 C CA . ILE A 1 356 ? 0.034 -6.342 34.113 1.00 93.94 356 ILE A CA 1
ATOM 2852 C C . ILE A 1 356 ? -0.351 -7.824 34.081 1.00 93.94 356 ILE A C 1
ATOM 2854 O O . ILE A 1 356 ? -1.196 -8.212 33.276 1.00 93.94 356 ILE A O 1
ATOM 2858 N N . SER A 1 357 ? 0.181 -8.635 35.002 1.00 91.94 357 SER A N 1
ATOM 2859 C CA . SER A 1 357 ? -0.064 -10.084 35.033 1.00 91.94 357 SER A CA 1
ATOM 2860 C C . SER A 1 357 ? -1.552 -10.424 35.105 1.00 91.94 357 SER A C 1
ATOM 2862 O O . SER A 1 357 ? -1.998 -11.367 34.471 1.00 91.94 357 SER A O 1
ATOM 2864 N N . SER A 1 358 ? -2.355 -9.623 35.813 1.00 90.19 358 SER A N 1
ATOM 2865 C CA . SER A 1 358 ? -3.797 -9.872 35.930 1.00 90.19 358 SER A CA 1
ATOM 2866 C C . SER A 1 358 ? -4.592 -9.576 34.655 1.00 90.19 358 SER A C 1
ATOM 2868 O O . SER A 1 358 ? -5.751 -9.969 34.569 1.00 90.19 358 SER A O 1
ATOM 2870 N N . ILE A 1 359 ? -4.003 -8.840 33.709 1.00 90.12 359 ILE A N 1
ATOM 2871 C CA . ILE A 1 359 ? -4.605 -8.535 32.409 1.00 90.12 359 ILE A CA 1
ATOM 2872 C C . ILE A 1 359 ? -4.175 -9.576 31.379 1.00 90.12 359 ILE A C 1
ATOM 2874 O O . ILE A 1 359 ? -5.005 -10.040 30.610 1.00 90.12 359 ILE A O 1
ATOM 2878 N N . ILE A 1 360 ? -2.893 -9.948 31.377 1.00 92.88 360 ILE A N 1
ATOM 2879 C CA . ILE A 1 360 ? -2.296 -10.724 30.285 1.00 92.88 360 ILE A CA 1
ATOM 2880 C C . ILE A 1 360 ? -2.170 -12.230 30.564 1.00 92.88 360 ILE A C 1
ATOM 2882 O O . ILE A 1 360 ? -1.652 -12.948 29.711 1.00 92.88 360 ILE A O 1
ATOM 2886 N N . ASN A 1 361 ? -2.580 -12.706 31.749 1.00 89.38 361 ASN A N 1
ATOM 2887 C CA . ASN A 1 361 ? -2.500 -14.129 32.113 1.00 89.38 361 ASN A CA 1
ATOM 2888 C C . ASN A 1 361 ? -3.316 -15.023 31.168 1.00 89.38 361 ASN A C 1
ATOM 2890 O O . ASN A 1 361 ? -2.908 -16.136 30.861 1.00 89.38 361 ASN A O 1
ATOM 2894 N N . GLU A 1 362 ? -4.459 -14.525 30.700 1.00 89.50 362 GLU A N 1
ATOM 2895 C CA . GLU A 1 362 ? -5.281 -15.170 29.680 1.00 89.50 362 GLU A CA 1
ATOM 2896 C C . GLU A 1 362 ? -5.625 -14.148 28.606 1.00 89.50 362 GLU A C 1
ATOM 2898 O O . GLU A 1 362 ? -5.973 -13.017 28.925 1.00 89.50 362 GLU A O 1
ATOM 2903 N N . ASP A 1 363 ? -5.608 -14.547 27.338 1.00 93.75 363 ASP A N 1
ATOM 2904 C CA . ASP A 1 363 ? -5.843 -13.624 26.222 1.00 93.75 363 ASP A CA 1
ATOM 2905 C C . ASP A 1 363 ? -7.332 -13.438 25.875 1.00 93.75 363 ASP A C 1
ATOM 2907 O O . ASP A 1 363 ? -7.672 -12.804 24.877 1.00 93.75 363 ASP A O 1
ATOM 2911 N N . GLN A 1 364 ? -8.255 -13.947 26.701 1.00 92.44 364 GLN A N 1
ATOM 2912 C CA . GLN A 1 364 ? -9.702 -13.848 26.451 1.00 92.44 364 GLN A CA 1
ATOM 2913 C C . GLN A 1 364 ? -10.199 -12.399 26.343 1.00 92.44 364 GLN A C 1
ATOM 2915 O O . GLN A 1 364 ? -11.194 -12.142 25.664 1.00 92.44 364 GLN A O 1
ATOM 2920 N N . TRP A 1 365 ? -9.502 -11.442 26.966 1.00 93.62 365 TRP A N 1
ATOM 2921 C CA . TRP A 1 365 ? -9.806 -10.015 26.840 1.00 93.62 365 TRP A CA 1
ATOM 2922 C C . TRP A 1 365 ? -9.680 -9.518 25.392 1.00 93.62 365 TRP A C 1
ATOM 2924 O O . TRP A 1 365 ? -10.339 -8.547 25.035 1.00 93.62 365 TRP A O 1
ATOM 2934 N N . LEU A 1 366 ? -8.910 -10.179 24.524 1.00 95.88 366 LEU A N 1
ATOM 2935 C CA . LEU A 1 366 ? -8.808 -9.798 23.113 1.00 95.88 366 LEU A CA 1
ATOM 2936 C C . LEU A 1 366 ? -10.131 -9.984 22.355 1.00 95.88 366 LEU A C 1
ATOM 2938 O O . LEU A 1 366 ? -10.420 -9.234 21.422 1.00 95.88 366 LEU A O 1
ATOM 2942 N N . ASN A 1 367 ? -10.978 -10.925 22.786 1.00 90.81 367 ASN A N 1
ATOM 2943 C CA . ASN A 1 367 ? -12.223 -11.275 22.091 1.00 90.81 367 ASN A CA 1
ATOM 2944 C C . ASN A 1 367 ? -13.236 -10.121 22.032 1.00 90.81 367 ASN A C 1
ATOM 2946 O O . ASN A 1 367 ? -14.135 -10.129 21.194 1.00 90.81 367 ASN A O 1
ATOM 2950 N N . GLN A 1 368 ? -13.093 -9.109 22.893 1.00 90.06 368 GLN A N 1
ATOM 2951 C CA . GLN A 1 368 ? -13.952 -7.922 22.867 1.00 90.06 368 GLN A CA 1
ATOM 2952 C C . GLN A 1 368 ? -13.651 -6.991 21.674 1.00 90.06 368 GLN A C 1
ATOM 2954 O O . GLN A 1 368 ? -14.490 -6.166 21.309 1.00 90.06 368 GLN A O 1
ATOM 2959 N N . PHE A 1 369 ? -12.471 -7.106 21.053 1.00 89.12 369 PHE A N 1
ATOM 2960 C CA . PHE A 1 369 ? -12.091 -6.288 19.896 1.00 89.12 369 PHE A CA 1
ATOM 2961 C C . PHE A 1 369 ? -12.536 -6.910 18.573 1.00 89.12 369 PHE A C 1
ATOM 2963 O O . PHE A 1 369 ? -12.902 -6.197 17.632 1.00 89.12 369 PHE A O 1
ATOM 2970 N N . GLY A 1 370 ? -12.568 -8.236 18.521 1.00 89.19 370 GLY A N 1
ATOM 2971 C CA . GLY A 1 370 ? -12.969 -9.029 17.371 1.00 89.19 370 GLY A CA 1
ATOM 2972 C C . GLY A 1 370 ? -12.482 -10.464 17.519 1.00 89.19 370 GLY A C 1
ATOM 2973 O O . GLY A 1 370 ? -11.840 -10.822 18.507 1.00 89.19 370 GLY A O 1
ATOM 2974 N N . LYS A 1 371 ? -12.765 -11.289 16.512 1.00 91.62 371 LYS A N 1
ATOM 2975 C CA . LYS A 1 371 ? -12.228 -12.646 16.444 1.00 91.62 371 LYS A CA 1
ATOM 2976 C C . LYS A 1 371 ? -10.714 -12.582 16.240 1.00 91.62 371 LYS A C 1
ATOM 2978 O O . LYS A 1 371 ? -10.250 -12.000 15.264 1.00 91.62 371 LYS A O 1
ATOM 2983 N N . VAL A 1 372 ? -9.956 -13.176 17.154 1.00 96.25 372 VAL A N 1
ATOM 2984 C CA . VAL A 1 372 ? -8.494 -13.265 17.062 1.00 96.25 372 VAL A CA 1
ATOM 2985 C C . VAL A 1 372 ? -8.121 -14.345 16.047 1.00 96.25 372 VAL A C 1
ATOM 2987 O O . VAL A 1 372 ? -8.603 -15.474 16.142 1.00 96.25 372 VAL A O 1
ATOM 2990 N N . TRP A 1 373 ? -7.280 -14.009 15.071 1.00 96.12 373 TRP A N 1
ATOM 2991 C CA . TRP A 1 373 ? -6.661 -14.989 14.174 1.00 96.12 373 TRP A CA 1
ATOM 2992 C C . TRP A 1 373 ? -5.303 -15.435 14.704 1.00 96.12 373 TRP A C 1
ATOM 2994 O O . TRP A 1 373 ? -5.027 -16.631 14.747 1.00 96.12 373 TRP A O 1
ATOM 3004 N N . ILE A 1 374 ? -4.467 -14.478 15.110 1.00 96.88 374 ILE A N 1
ATOM 3005 C CA . ILE A 1 374 ? -3.107 -14.718 15.599 1.00 96.88 374 ILE A CA 1
ATOM 3006 C C . ILE A 1 374 ? -2.869 -13.835 16.823 1.00 96.88 374 ILE A C 1
ATOM 3008 O O . ILE A 1 374 ? -3.265 -12.673 16.826 1.00 96.88 374 ILE A O 1
ATOM 3012 N N . CYS A 1 375 ? -2.211 -14.384 17.843 1.00 97.25 375 CYS A N 1
ATOM 3013 C CA . CYS A 1 375 ? -1.692 -13.652 18.994 1.00 97.25 375 CYS A CA 1
ATOM 3014 C C . CYS A 1 375 ? -0.285 -14.179 19.292 1.00 97.25 375 CYS A C 1
ATOM 3016 O O . CYS A 1 375 ? -0.135 -15.360 19.607 1.00 97.25 375 CYS A O 1
ATOM 3018 N N . VAL A 1 376 ? 0.730 -13.327 19.146 1.00 97.19 376 VAL A N 1
ATOM 3019 C CA . VAL A 1 376 ? 2.125 -13.652 19.465 1.00 97.19 376 VAL A CA 1
ATOM 3020 C C . VAL A 1 376 ? 2.502 -13.010 20.795 1.00 97.19 376 VAL A C 1
ATOM 3022 O O . VAL A 1 376 ? 2.276 -11.816 21.014 1.00 97.19 376 VAL A O 1
ATOM 3025 N N . HIS A 1 377 ? 3.082 -13.820 21.679 1.00 96.69 377 HIS A N 1
ATOM 3026 C CA . HIS A 1 377 ? 3.595 -13.415 22.983 1.00 96.69 377 HIS A CA 1
ATOM 3027 C C . HIS A 1 377 ? 5.067 -13.053 22.862 1.00 96.69 377 HIS A C 1
ATOM 3029 O O . HIS A 1 377 ? 5.917 -13.930 22.725 1.00 96.69 377 HIS A O 1
ATOM 3035 N N . GLU A 1 378 ? 5.358 -11.764 22.949 1.00 94.88 378 GLU A N 1
ATOM 3036 C CA . GLU A 1 378 ? 6.720 -11.248 22.932 1.00 94.88 378 GLU A CA 1
ATOM 3037 C C . GLU A 1 378 ? 6.998 -10.400 24.170 1.00 94.88 378 GLU A C 1
ATOM 3039 O O . GLU A 1 378 ? 6.134 -10.172 25.024 1.00 94.88 378 GLU A O 1
ATOM 3044 N N . HIS A 1 379 ? 8.253 -9.990 24.290 1.00 93.69 379 HIS A N 1
ATOM 3045 C CA . HIS A 1 379 ? 8.727 -9.125 25.347 1.00 93.69 379 HIS A CA 1
ATOM 3046 C C . HIS A 1 379 ? 9.593 -8.026 24.746 1.00 93.69 379 HIS A C 1
ATOM 3048 O O . HIS A 1 379 ? 10.419 -8.266 23.868 1.00 93.69 379 HIS A O 1
ATOM 3054 N N . LYS A 1 380 ? 9.406 -6.813 25.252 1.00 91.50 380 LYS A N 1
ATOM 3055 C CA . LYS A 1 380 ? 10.221 -5.655 24.944 1.00 91.50 380 LYS A CA 1
ATOM 3056 C C . LYS A 1 380 ? 11.197 -5.416 26.083 1.00 91.50 380 LYS A C 1
ATOM 3058 O O . LYS A 1 380 ? 10.785 -5.199 27.220 1.00 91.50 380 LYS A O 1
ATOM 3063 N N . GLU A 1 381 ? 12.480 -5.420 25.761 1.00 92.62 381 GLU A N 1
ATOM 3064 C CA . GLU A 1 381 ? 13.538 -5.113 26.717 1.00 92.62 381 GLU A CA 1
ATOM 3065 C C . GLU A 1 381 ? 13.790 -3.603 26.758 1.00 92.62 381 GLU A C 1
ATOM 3067 O O . GLU A 1 381 ? 14.002 -2.961 25.727 1.00 92.62 381 GLU A O 1
ATOM 3072 N N . TRP A 1 382 ? 13.771 -3.019 27.953 1.00 90.75 382 TRP A N 1
ATOM 3073 C CA . TRP A 1 382 ? 14.085 -1.610 28.169 1.00 90.75 382 TRP A CA 1
ATOM 3074 C C . TRP A 1 382 ? 14.732 -1.404 29.541 1.00 90.75 382 TRP A C 1
ATOM 3076 O O . TRP A 1 382 ? 14.207 -1.856 30.554 1.00 90.75 382 TRP A O 1
ATOM 3086 N N . GLU A 1 383 ? 15.889 -0.731 29.578 1.00 89.38 383 GLU A N 1
ATOM 3087 C CA . GLU A 1 383 ? 16.694 -0.523 30.799 1.00 89.38 383 GLU A CA 1
ATOM 3088 C C . GLU A 1 383 ? 16.945 -1.816 31.613 1.00 89.38 383 GLU A C 1
ATOM 3090 O O . GLU A 1 383 ? 16.930 -1.809 32.844 1.00 89.38 383 GLU A O 1
ATOM 3095 N N . GLY A 1 384 ? 17.163 -2.944 30.925 1.00 88.44 384 GLY A N 1
ATOM 3096 C CA . GLY A 1 384 ? 17.397 -4.248 31.562 1.00 88.44 384 GLY A CA 1
ATOM 3097 C C . GLY A 1 384 ? 16.154 -4.877 32.204 1.00 88.44 384 GLY A C 1
ATOM 3098 O O . GLY A 1 384 ? 16.286 -5.819 32.983 1.00 88.44 384 GLY A O 1
ATOM 3099 N N . GLN A 1 385 ? 14.964 -4.350 31.909 1.00 91.75 385 GLN A N 1
ATOM 3100 C CA . GLN A 1 385 ? 13.680 -4.911 32.312 1.00 91.75 385 GLN A CA 1
ATOM 3101 C C . GLN A 1 385 ? 12.902 -5.405 31.094 1.00 91.75 385 GLN A C 1
ATOM 3103 O O . GLN A 1 385 ? 12.928 -4.782 30.034 1.00 91.75 385 GLN A O 1
ATOM 3108 N N . SER A 1 386 ? 12.155 -6.486 31.302 1.00 93.88 386 SER A N 1
ATOM 3109 C CA . SER A 1 386 ? 11.364 -7.151 30.274 1.00 93.88 386 SER A CA 1
ATOM 3110 C C . SER A 1 386 ? 9.883 -6.812 30.425 1.00 93.88 386 SER A C 1
ATOM 3112 O O . SER A 1 386 ? 9.274 -7.097 31.461 1.00 93.88 386 SER A O 1
ATOM 3114 N N . PHE A 1 387 ? 9.292 -6.220 29.390 1.00 95.38 387 PHE A N 1
ATOM 3115 C CA . PHE A 1 387 ? 7.898 -5.782 29.369 1.00 95.38 387 PHE A CA 1
ATOM 3116 C C . PHE A 1 387 ? 7.095 -6.616 28.373 1.00 95.38 387 PHE A C 1
ATOM 3118 O O . PHE A 1 387 ? 7.471 -6.692 27.207 1.00 95.38 387 PHE A O 1
ATOM 3125 N N . PRO A 1 388 ? 5.991 -7.252 28.784 1.00 97.00 388 PRO A N 1
ATOM 3126 C CA . PRO A 1 388 ? 5.261 -8.147 27.902 1.00 97.00 388 PRO A CA 1
ATOM 3127 C C . PRO A 1 388 ? 4.533 -7.380 26.797 1.00 97.00 388 PRO A C 1
ATOM 3129 O O . PRO A 1 388 ? 4.008 -6.282 27.013 1.00 97.00 388 PRO A O 1
ATOM 3132 N N . THR A 1 389 ? 4.434 -8.012 25.632 1.00 96.62 389 THR A N 1
ATOM 3133 C CA . THR A 1 389 ? 3.677 -7.526 24.481 1.00 96.62 389 THR A CA 1
ATOM 3134 C C . THR A 1 389 ? 2.697 -8.585 23.968 1.00 96.62 389 THR A C 1
ATOM 3136 O O . THR A 1 389 ? 2.777 -9.774 24.306 1.00 96.62 389 THR A O 1
ATOM 3139 N N . ARG A 1 390 ? 1.707 -8.148 23.187 1.00 97.44 390 ARG A N 1
ATOM 3140 C CA . ARG A 1 390 ? 0.808 -9.013 22.411 1.00 97.44 390 ARG A CA 1
ATOM 3141 C C . ARG A 1 390 ? 0.717 -8.455 21.000 1.00 97.44 390 ARG A C 1
ATOM 3143 O O . ARG A 1 390 ? 0.150 -7.378 20.828 1.00 97.44 390 ARG A O 1
ATOM 3150 N N . LEU A 1 391 ? 1.263 -9.171 20.020 1.00 97.38 391 LEU A N 1
ATOM 3151 C CA . LEU A 1 391 ? 1.131 -8.818 18.603 1.00 97.38 391 LEU A CA 1
ATOM 3152 C C . LEU A 1 391 ? -0.054 -9.597 18.041 1.00 97.38 391 LEU A C 1
ATOM 3154 O O . LEU A 1 391 ? -0.008 -10.827 17.945 1.00 97.38 391 LEU A O 1
ATOM 3158 N N . VAL A 1 392 ? -1.150 -8.901 17.754 1.00 97.75 392 VAL A N 1
ATOM 3159 C CA . VAL A 1 392 ? -2.445 -9.539 17.504 1.00 97.75 392 VAL A CA 1
ATOM 3160 C C . VAL A 1 392 ? -2.944 -9.192 16.116 1.00 97.75 392 VAL A C 1
ATOM 3162 O O . VAL A 1 392 ? -3.046 -8.021 15.770 1.00 97.75 392 VAL A O 1
ATOM 3165 N N . ILE A 1 393 ? -3.322 -10.206 15.342 1.00 96.19 393 ILE A N 1
ATOM 3166 C CA . ILE A 1 393 ? -4.040 -10.036 14.077 1.00 96.19 393 ILE A CA 1
ATOM 3167 C C . ILE A 1 393 ? -5.476 -10.503 14.293 1.00 96.19 393 ILE A C 1
ATOM 3169 O O . ILE A 1 393 ? -5.726 -11.658 14.650 1.00 96.19 393 ILE A O 1
ATOM 3173 N N . PHE A 1 394 ? -6.420 -9.594 14.079 1.00 92.31 394 PHE A N 1
ATOM 3174 C CA . PHE A 1 394 ? -7.851 -9.850 14.163 1.00 92.31 394 PHE A CA 1
ATOM 3175 C C . PHE A 1 394 ? -8.441 -10.199 12.797 1.00 92.31 394 PHE A C 1
ATOM 3177 O O . PHE A 1 394 ? -7.857 -9.947 11.741 1.00 92.31 394 PHE A O 1
ATOM 3184 N N . GLU A 1 395 ? -9.653 -10.744 12.824 1.00 87.00 395 GLU A N 1
ATOM 3185 C CA . GLU A 1 395 ? -10.475 -10.932 11.639 1.00 87.00 395 GLU A CA 1
ATOM 3186 C C . GLU A 1 395 ? -10.597 -9.645 10.817 1.00 87.00 395 GLU A C 1
ATOM 3188 O O . GLU A 1 395 ? -10.845 -8.561 11.347 1.00 87.00 395 GLU A O 1
ATOM 3193 N N . GLY A 1 396 ? -10.387 -9.783 9.507 1.00 82.50 396 GLY A N 1
ATOM 3194 C CA . GLY A 1 396 ? -10.263 -8.652 8.587 1.00 82.50 396 GLY A CA 1
ATOM 3195 C C . GLY A 1 396 ? -8.834 -8.124 8.433 1.00 82.50 396 GLY A C 1
ATOM 3196 O O . GLY A 1 396 ? -8.649 -7.124 7.751 1.00 82.50 396 GLY A O 1
ATOM 3197 N N . GLY A 1 397 ? -7.834 -8.780 9.035 1.00 88.62 397 GLY A N 1
ATOM 3198 C CA . GLY A 1 397 ? -6.417 -8.441 8.866 1.00 88.62 397 GLY A CA 1
ATOM 3199 C C . GLY A 1 397 ? -5.947 -7.241 9.690 1.00 88.62 397 GLY A C 1
ATOM 3200 O O . GLY A 1 397 ? -4.826 -6.785 9.504 1.00 88.62 397 GLY A O 1
ATOM 3201 N N . ILE A 1 398 ? -6.775 -6.730 10.607 1.00 90.12 398 ILE A N 1
ATOM 3202 C CA . ILE A 1 398 ? -6.402 -5.601 11.468 1.00 90.12 398 ILE A CA 1
ATOM 3203 C C . ILE A 1 398 ? -5.365 -6.077 12.483 1.00 90.12 398 ILE A C 1
ATOM 3205 O O . ILE A 1 398 ? -5.667 -6.949 13.302 1.00 90.12 398 ILE A O 1
ATOM 3209 N N . LYS A 1 399 ? -4.177 -5.472 12.464 1.00 95.94 399 LYS A N 1
ATOM 3210 C CA . LYS A 1 399 ? -3.103 -5.760 13.412 1.00 95.94 399 LYS A CA 1
ATOM 3211 C C . LYS A 1 399 ? -3.036 -4.713 14.525 1.00 95.94 399 LYS A C 1
ATOM 3213 O O . LYS A 1 399 ? -3.140 -3.510 14.275 1.00 95.94 399 LYS A O 1
ATOM 3218 N N . VAL A 1 400 ? -2.892 -5.186 15.760 1.00 97.06 400 VAL A N 1
ATOM 3219 C CA . VAL A 1 400 ? -2.721 -4.365 16.961 1.00 97.06 400 VAL A CA 1
ATOM 3220 C C . VAL A 1 400 ? -1.581 -4.932 17.798 1.00 97.06 400 VAL A C 1
ATOM 3222 O O . VAL A 1 400 ? -1.634 -6.092 18.212 1.00 97.06 400 VAL A O 1
ATOM 3225 N N . ASP A 1 401 ? -0.599 -4.090 18.096 1.00 97.50 401 ASP A N 1
ATOM 3226 C CA . ASP A 1 401 ? 0.550 -4.419 18.929 1.00 97.50 401 ASP A CA 1
ATOM 3227 C C . ASP A 1 401 ? 0.371 -3.749 20.291 1.00 97.50 401 ASP A C 1
ATOM 3229 O O . ASP A 1 401 ? 0.477 -2.530 20.438 1.00 97.50 401 ASP A O 1
ATOM 3233 N N . PHE A 1 402 ? 0.065 -4.551 21.309 1.00 97.44 402 PHE A N 1
ATOM 3234 C CA . PHE A 1 402 ? -0.072 -4.080 22.682 1.00 97.44 402 PHE A CA 1
ATOM 3235 C C . PHE A 1 402 ? 1.261 -4.207 23.410 1.00 97.44 402 PHE A C 1
ATOM 3237 O O . PHE A 1 402 ? 1.793 -5.308 23.518 1.00 97.44 402 PHE A O 1
ATOM 3244 N N . SER A 1 403 ? 1.758 -3.111 23.978 1.00 97.06 403 SER A N 1
ATOM 3245 C CA . SER A 1 403 ? 2.883 -3.108 24.921 1.00 97.06 403 SER A CA 1
ATOM 3246 C C . SER A 1 403 ? 2.400 -2.716 26.313 1.00 97.06 403 SER A C 1
ATOM 3248 O O . SER A 1 403 ? 1.715 -1.704 26.462 1.00 97.06 403 SER A O 1
ATOM 3250 N N . PHE A 1 404 ? 2.745 -3.497 27.338 1.00 97.38 404 PHE A N 1
ATOM 3251 C CA . PHE A 1 404 ? 2.267 -3.274 28.705 1.00 97.38 404 PHE A CA 1
ATOM 3252 C C . PHE A 1 404 ? 3.370 -2.734 29.611 1.00 97.38 404 PHE A C 1
ATOM 3254 O O . PHE A 1 404 ? 4.408 -3.367 29.791 1.00 97.38 404 PHE A O 1
ATOM 3261 N N . TRP A 1 405 ? 3.108 -1.590 30.239 1.00 96.62 405 TRP A N 1
ATOM 3262 C CA . TRP A 1 405 ? 4.087 -0.851 31.031 1.00 96.62 405 TRP A CA 1
ATOM 3263 C C . TRP A 1 405 ? 3.566 -0.552 32.448 1.00 96.62 405 TRP A C 1
ATOM 3265 O O . TRP A 1 405 ? 2.395 -0.192 32.604 1.00 96.62 405 TRP A O 1
ATOM 3275 N N . PRO A 1 406 ? 4.412 -0.632 33.492 1.00 96.00 406 PRO A N 1
ATOM 3276 C CA . PRO A 1 406 ? 4.079 -0.139 34.828 1.00 96.00 406 PRO A CA 1
ATOM 3277 C C . PRO A 1 406 ? 3.840 1.372 34.830 1.00 96.00 406 PRO A C 1
ATOM 3279 O O . PRO A 1 406 ? 4.507 2.115 34.103 1.00 96.00 406 PRO A O 1
ATOM 3282 N N . THR A 1 407 ? 2.935 1.863 35.679 1.00 95.38 407 THR A N 1
ATOM 3283 C CA . THR A 1 407 ? 2.625 3.304 35.711 1.00 95.38 407 THR A CA 1
ATOM 3284 C C . THR A 1 407 ? 3.767 4.142 36.288 1.00 95.38 407 THR A C 1
ATOM 3286 O O . THR A 1 407 ? 3.906 5.316 35.944 1.00 95.38 407 THR A O 1
ATOM 3289 N N . ASP A 1 408 ? 4.643 3.543 37.100 1.00 93.44 408 ASP A N 1
ATOM 3290 C CA . ASP A 1 408 ? 5.820 4.216 37.656 1.00 93.44 408 ASP A CA 1
ATOM 3291 C C . ASP A 1 408 ? 6.802 4.707 36.579 1.00 93.44 408 ASP A C 1
ATOM 3293 O O . ASP A 1 408 ? 7.510 5.692 36.801 1.00 93.44 408 ASP A O 1
ATOM 3297 N N . LEU A 1 409 ? 6.802 4.106 35.382 1.00 93.38 409 LEU A N 1
ATOM 3298 C CA . LEU A 1 409 ? 7.603 4.606 34.262 1.00 93.38 409 LEU A CA 1
ATOM 3299 C C . LEU A 1 409 ? 7.122 5.975 33.769 1.00 93.38 409 LEU A C 1
ATOM 3301 O O . LEU A 1 409 ? 7.953 6.844 33.519 1.00 93.38 409 LEU A O 1
ATOM 3305 N N . LEU A 1 410 ? 5.806 6.225 33.736 1.00 92.44 410 LEU A N 1
ATOM 3306 C CA . LEU A 1 410 ? 5.268 7.548 33.386 1.00 92.44 410 LEU A CA 1
ATOM 3307 C C . LEU A 1 410 ? 5.772 8.626 34.352 1.00 92.44 410 LEU A C 1
ATOM 3309 O O . LEU A 1 410 ? 6.122 9.727 33.930 1.00 92.44 410 LEU A O 1
ATOM 3313 N N . LYS A 1 411 ? 5.864 8.304 35.651 1.00 88.44 411 LYS A N 1
ATOM 3314 C CA . LYS A 1 411 ? 6.404 9.225 36.663 1.00 88.44 411 LYS A CA 1
ATOM 3315 C C . LYS A 1 411 ? 7.873 9.541 36.394 1.00 88.44 411 LYS A C 1
ATOM 3317 O O . LYS A 1 411 ? 8.250 10.709 36.433 1.00 88.44 411 LYS A O 1
ATOM 3322 N N . ARG A 1 412 ? 8.683 8.521 36.089 1.00 90.75 412 ARG A N 1
ATOM 3323 C CA . ARG A 1 412 ? 10.106 8.689 35.750 1.00 90.75 412 ARG A CA 1
ATOM 3324 C C . ARG A 1 412 ? 10.284 9.545 34.494 1.00 90.75 412 ARG A C 1
ATOM 3326 O O . ARG A 1 412 ? 11.093 10.469 34.495 1.00 90.75 412 ARG A O 1
ATOM 3333 N N . TRP A 1 413 ? 9.506 9.290 33.447 1.00 91.06 413 TRP A N 1
ATOM 3334 C CA . TRP A 1 413 ? 9.590 10.040 32.190 1.00 91.06 413 TRP A CA 1
ATOM 3335 C C . TRP A 1 413 ? 9.139 11.495 32.335 1.00 91.06 413 TRP A C 1
ATOM 3337 O O . TRP A 1 413 ? 9.802 12.390 31.817 1.00 91.06 413 TRP A O 1
ATOM 3347 N N . ASN A 1 414 ? 8.103 11.768 33.136 1.00 87.38 414 ASN A N 1
ATOM 3348 C CA . ASN A 1 414 ? 7.719 13.139 33.502 1.00 87.38 414 ASN A CA 1
ATOM 3349 C C . ASN A 1 414 ? 8.828 13.902 34.251 1.00 87.38 414 ASN A C 1
ATOM 3351 O O . ASN A 1 414 ? 8.813 15.130 34.275 1.00 87.38 414 ASN A O 1
ATOM 3355 N N . GLN A 1 415 ? 9.765 13.193 34.887 1.00 88.12 415 GLN A N 1
ATOM 3356 C CA . GLN A 1 415 ? 10.924 13.769 35.579 1.00 88.12 415 GLN A CA 1
ATOM 3357 C C . GLN A 1 415 ? 12.167 13.871 34.677 1.00 88.12 415 GLN A C 1
ATOM 3359 O O . GLN A 1 415 ? 13.234 14.258 35.148 1.00 88.12 415 GLN A O 1
ATOM 3364 N N . GLY A 1 416 ? 12.042 13.551 33.384 1.00 84.19 416 GLY A N 1
ATOM 3365 C CA . GLY A 1 416 ? 13.120 13.671 32.402 1.00 84.19 416 GLY A CA 1
ATOM 3366 C C .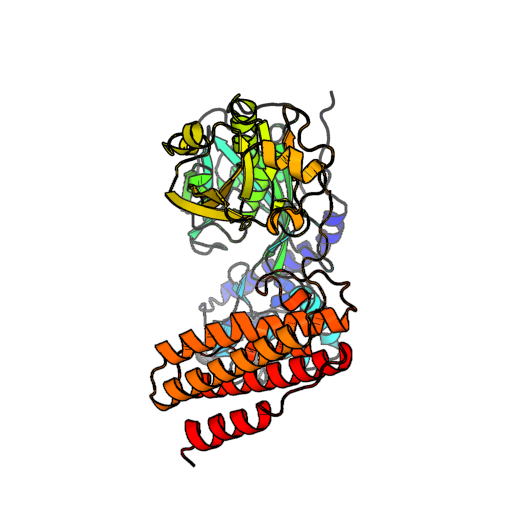 GLY A 1 416 ? 13.979 12.418 32.223 1.00 84.19 416 GLY A C 1
ATOM 3367 O O . GLY A 1 416 ? 15.030 12.504 31.588 1.00 84.19 416 GLY A O 1
ATOM 3368 N N . ALA A 1 417 ? 13.562 11.262 32.752 1.00 86.69 417 ALA A N 1
ATOM 3369 C CA . ALA A 1 417 ? 14.211 9.993 32.423 1.00 86.69 417 ALA A CA 1
ATOM 3370 C C . ALA A 1 417 ? 14.062 9.671 30.919 1.00 86.69 417 ALA A C 1
ATOM 3372 O O . ALA A 1 417 ? 13.036 10.023 30.326 1.00 86.69 417 ALA A O 1
ATOM 3373 N N . PRO A 1 418 ? 15.044 8.988 30.300 1.00 84.44 418 PRO A N 1
ATOM 3374 C CA . PRO A 1 418 ? 14.944 8.579 28.904 1.00 84.44 418 PRO A CA 1
ATOM 3375 C C . PRO A 1 418 ? 13.747 7.645 28.686 1.00 84.44 418 PRO A C 1
ATOM 3377 O O . PRO A 1 418 ? 13.412 6.815 29.536 1.00 84.44 418 PRO A O 1
ATOM 3380 N N . MET A 1 419 ? 13.103 7.795 27.531 1.00 86.81 419 MET A N 1
ATOM 3381 C CA . MET A 1 419 ? 11.979 6.967 27.095 1.00 86.81 419 MET A CA 1
ATOM 3382 C C . MET A 1 419 ? 12.427 5.999 25.994 1.00 86.81 419 MET A C 1
ATOM 3384 O O . MET A 1 419 ? 13.374 6.324 25.275 1.00 86.81 419 MET A O 1
ATOM 3388 N N . PRO A 1 420 ? 11.730 4.860 25.829 1.00 86.69 420 PRO A N 1
ATOM 3389 C CA . PRO A 1 420 ? 11.903 3.974 24.683 1.00 86.69 420 PRO A CA 1
ATOM 3390 C C . PRO A 1 420 ? 11.837 4.714 23.343 1.00 86.69 420 PRO A C 1
ATOM 3392 O O . PRO A 1 420 ? 11.039 5.641 23.187 1.00 86.69 420 PRO A O 1
ATOM 3395 N N . ASP A 1 421 ? 12.643 4.280 22.374 1.00 79.38 421 ASP A N 1
ATOM 3396 C CA . ASP A 1 421 ? 12.815 4.965 21.084 1.00 79.38 421 ASP A CA 1
ATOM 3397 C C . ASP A 1 421 ? 11.508 5.145 20.298 1.00 79.38 421 ASP A C 1
ATOM 3399 O O . ASP A 1 421 ? 11.296 6.182 19.675 1.00 79.38 421 ASP A O 1
ATOM 3403 N N . ASP A 1 422 ? 10.598 4.174 20.354 1.00 79.31 422 ASP A N 1
ATOM 3404 C CA . ASP A 1 422 ? 9.281 4.241 19.711 1.00 79.31 422 ASP A CA 1
ATOM 3405 C C . ASP A 1 422 ? 8.371 5.299 20.344 1.00 79.31 422 ASP A C 1
ATOM 3407 O O . ASP A 1 422 ? 7.697 6.037 19.630 1.00 79.31 422 ASP A O 1
ATOM 3411 N N . LEU A 1 423 ? 8.388 5.432 21.672 1.00 84.06 423 LEU A N 1
ATOM 3412 C CA . LEU A 1 423 ? 7.680 6.509 22.361 1.00 84.06 423 LEU A CA 1
ATOM 3413 C C . LEU A 1 423 ? 8.365 7.858 22.110 1.00 84.06 423 LEU A C 1
ATOM 3415 O O . LEU A 1 423 ? 7.691 8.869 21.931 1.00 84.06 423 LEU A O 1
ATOM 3419 N N . MET A 1 424 ? 9.697 7.885 22.027 1.00 79.62 424 MET A N 1
ATOM 3420 C CA . MET A 1 424 ? 10.431 9.082 21.619 1.00 79.62 424 MET A CA 1
ATOM 3421 C C . MET A 1 424 ? 10.141 9.473 20.172 1.00 79.62 424 MET A C 1
ATOM 3423 O O . MET A 1 424 ? 10.169 10.658 19.879 1.00 79.62 424 MET A O 1
ATOM 3427 N N . ALA A 1 425 ? 9.801 8.542 19.278 1.00 74.44 425 ALA A N 1
ATOM 3428 C CA . ALA A 1 425 ? 9.411 8.848 17.901 1.00 74.44 425 ALA A CA 1
ATOM 3429 C C . ALA A 1 425 ? 8.067 9.605 17.800 1.00 74.44 425 ALA A C 1
ATOM 3431 O O . ALA A 1 425 ? 7.741 10.148 16.742 1.00 74.44 425 ALA A O 1
ATOM 3432 N N . GLY A 1 426 ? 7.306 9.685 18.893 1.00 79.75 426 GLY A N 1
ATOM 3433 C CA . GLY A 1 426 ? 6.055 10.428 18.995 1.00 79.75 426 GLY A CA 1
ATOM 3434 C C . GLY A 1 426 ? 4.869 9.531 19.341 1.00 79.75 426 GLY A C 1
ATOM 3435 O O . GLY A 1 426 ? 4.774 8.387 18.900 1.00 79.75 426 GLY A O 1
ATOM 3436 N N . PHE A 1 427 ? 3.944 10.073 20.130 1.00 87.50 427 PHE A N 1
ATOM 3437 C CA . PHE A 1 427 ? 2.750 9.371 20.593 1.00 87.50 427 PHE A CA 1
ATOM 3438 C C . PHE A 1 427 ? 1.567 10.332 20.752 1.00 87.50 427 PHE A C 1
ATOM 3440 O O . PHE A 1 427 ? 1.742 11.523 21.016 1.00 87.50 427 PHE A O 1
ATOM 3447 N N . ASN A 1 428 ? 0.355 9.786 20.668 1.00 88.88 428 ASN A N 1
ATOM 3448 C CA . ASN A 1 428 ? -0.883 10.465 21.033 1.00 88.88 428 ASN A CA 1
ATOM 3449 C C . ASN A 1 428 ? -1.430 9.876 22.334 1.00 88.88 428 ASN A C 1
ATOM 3451 O O . ASN A 1 428 ? -1.516 8.661 22.499 1.00 88.88 428 ASN A O 1
ATOM 3455 N N . ILE A 1 429 ? -1.828 10.741 23.263 1.00 92.19 429 ILE A N 1
ATOM 3456 C CA . ILE A 1 429 ? -2.487 10.316 24.501 1.00 92.19 429 ILE A CA 1
ATOM 3457 C C . ILE A 1 429 ? -3.961 10.067 24.181 1.00 92.19 429 ILE A C 1
ATOM 3459 O O . ILE A 1 429 ? -4.696 11.017 23.917 1.00 92.19 429 ILE A O 1
ATOM 3463 N N . LEU A 1 430 ? -4.391 8.804 24.203 1.00 92.56 430 LEU A N 1
ATOM 3464 C CA . LEU A 1 430 ? -5.790 8.435 23.959 1.00 92.56 430 LEU A CA 1
ATOM 3465 C C . LEU A 1 430 ? -6.608 8.414 25.254 1.00 92.56 430 LEU A C 1
ATOM 3467 O O . LEU A 1 430 ? -7.760 8.842 25.276 1.00 92.56 430 LEU A O 1
ATOM 3471 N N . VAL A 1 431 ? -6.017 7.918 26.345 1.00 95.50 431 VAL A N 1
ATOM 3472 C CA . VAL A 1 431 ? -6.644 7.890 27.673 1.00 95.50 431 VAL A CA 1
ATOM 3473 C C . VAL A 1 431 ? -5.600 8.217 28.732 1.00 95.50 431 VAL A C 1
ATOM 3475 O O . VAL A 1 431 ? -4.526 7.625 28.742 1.00 95.50 431 VAL A O 1
ATOM 3478 N N . ASP A 1 432 ? -5.939 9.103 29.664 1.00 95.25 432 ASP A N 1
ATOM 3479 C CA . ASP A 1 432 ? -5.165 9.360 30.880 1.00 95.25 432 ASP A CA 1
ATOM 3480 C C . ASP A 1 432 ? -6.134 9.620 32.043 1.00 95.25 432 ASP A C 1
ATOM 3482 O O . ASP A 1 432 ? -6.684 10.713 32.189 1.00 95.25 432 ASP A O 1
ATOM 3486 N N . LYS A 1 433 ? -6.406 8.584 32.843 1.00 94.19 433 LYS A N 1
ATOM 3487 C CA . LYS A 1 433 ? -7.428 8.642 33.903 1.00 94.19 433 LYS A CA 1
ATOM 3488 C C . LYS A 1 433 ? -6.972 9.415 35.133 1.00 94.19 433 LYS A C 1
ATOM 3490 O O . LYS A 1 433 ? -7.802 9.936 35.873 1.00 94.19 433 LYS A O 1
ATOM 3495 N N . GLU A 1 434 ? -5.665 9.457 35.363 1.00 91.69 434 GLU A N 1
ATOM 3496 C CA . GLU A 1 434 ? -5.061 9.962 36.599 1.00 91.69 434 GLU A CA 1
ATOM 3497 C C . GLU A 1 434 ? -4.103 11.132 36.343 1.00 91.69 434 GLU A C 1
ATOM 3499 O O . GLU A 1 434 ? -3.380 11.547 37.246 1.00 91.69 434 GLU A O 1
ATOM 3504 N N . LYS A 1 435 ? -4.137 11.714 35.134 1.00 90.69 435 LYS A N 1
ATOM 3505 C CA . LYS A 1 435 ? -3.294 12.850 34.729 1.00 90.69 435 LYS A CA 1
ATOM 3506 C C . LYS A 1 435 ? -1.792 12.525 34.800 1.00 90.69 435 LYS A C 1
ATOM 3508 O O . LYS A 1 435 ? -0.974 13.388 35.120 1.00 90.69 435 LYS A O 1
ATOM 3513 N N . LEU A 1 436 ? -1.427 11.280 34.499 1.00 89.19 436 LEU A N 1
ATOM 3514 C CA . LEU A 1 436 ? -0.065 10.755 34.568 1.00 89.19 436 LEU A CA 1
ATOM 3515 C C . LEU A 1 436 ? 0.808 11.159 33.373 1.00 89.19 436 LEU A C 1
ATOM 3517 O O . LEU A 1 436 ? 2.014 10.948 33.432 1.00 89.19 436 LEU A O 1
ATOM 3521 N N . THR A 1 437 ? 0.258 11.730 32.296 1.00 89.00 437 THR A N 1
ATOM 3522 C CA . THR A 1 437 ? 1.010 11.986 31.049 1.00 89.00 437 THR A CA 1
ATOM 3523 C C . THR A 1 437 ? 1.270 13.471 30.767 1.00 89.00 437 THR A C 1
ATOM 3525 O O . THR A 1 437 ? 1.694 13.827 29.669 1.00 89.00 437 THR A O 1
ATOM 3528 N N . GLN A 1 438 ? 0.980 14.368 31.717 1.00 83.06 438 GLN A N 1
ATOM 3529 C CA . GLN A 1 438 ? 0.942 15.820 31.473 1.00 83.06 438 GLN A CA 1
ATOM 3530 C C . GLN A 1 438 ? 2.285 16.442 31.068 1.00 83.06 438 GLN A C 1
ATOM 3532 O O . GLN A 1 438 ? 2.289 17.383 30.273 1.00 83.06 438 GLN A O 1
ATOM 3537 N N . ASN A 1 439 ? 3.399 15.913 31.582 1.00 84.31 439 ASN A N 1
ATOM 3538 C CA . ASN A 1 439 ? 4.742 16.470 31.393 1.00 84.31 439 ASN A CA 1
ATOM 3539 C C . ASN A 1 439 ? 5.626 15.600 30.490 1.00 84.31 439 ASN A C 1
ATOM 3541 O O . ASN A 1 439 ? 6.841 15.794 30.454 1.00 84.31 439 ASN A O 1
ATOM 3545 N N . LEU A 1 440 ? 5.039 14.645 29.763 1.00 85.44 440 LEU A N 1
ATOM 3546 C CA . LEU A 1 440 ? 5.812 13.842 28.827 1.00 85.44 440 LEU A CA 1
ATOM 3547 C C . LEU A 1 440 ? 6.308 14.723 27.665 1.00 85.44 440 LEU A C 1
ATOM 3549 O O . LEU A 1 440 ? 5.567 15.596 27.195 1.00 85.44 440 LEU A O 1
ATOM 3553 N N . PRO A 1 441 ? 7.542 14.511 27.176 1.00 74.50 441 PRO A N 1
ATOM 3554 C CA . PRO A 1 441 ? 8.084 15.266 26.052 1.00 74.50 441 PRO A CA 1
ATOM 3555 C C . PRO A 1 441 ? 7.232 15.030 24.795 1.00 74.50 441 PRO A C 1
ATOM 3557 O O . PRO A 1 441 ? 7.119 13.910 24.311 1.00 74.50 441 PRO A O 1
ATOM 3560 N N . LYS A 1 442 ? 6.614 16.092 24.260 1.00 62.03 442 LYS A N 1
ATOM 3561 C CA . LYS A 1 442 ? 5.613 16.002 23.176 1.00 62.03 442 LYS A CA 1
ATOM 3562 C C . LYS A 1 442 ? 6.170 15.937 21.747 1.00 62.03 442 LYS A C 1
ATOM 3564 O O . LYS A 1 442 ? 5.393 16.040 20.804 1.00 62.03 442 LYS A O 1
ATOM 3569 N N . HIS A 1 443 ? 7.477 15.771 21.545 1.00 59.84 443 HIS A N 1
ATOM 3570 C CA . HIS A 1 443 ? 8.061 15.812 20.200 1.00 59.84 443 HIS A CA 1
ATOM 3571 C C . HIS A 1 443 ? 9.234 14.845 20.031 1.00 59.84 443 HIS A C 1
ATOM 3573 O O . HIS A 1 443 ? 10.058 14.743 20.947 1.00 59.84 443 HIS A O 1
ATOM 3579 N N . PRO A 1 444 ? 9.367 14.212 18.851 1.00 54.16 444 PRO A N 1
ATOM 3580 C CA . PRO A 1 444 ? 10.536 13.421 18.536 1.00 54.16 444 PRO A CA 1
ATOM 3581 C C . PRO A 1 444 ? 11.782 14.287 18.495 1.00 54.16 444 PRO A C 1
ATOM 3583 O O . PRO A 1 444 ? 11.922 15.180 17.660 1.00 54.16 444 PRO A O 1
ATOM 3586 N N . LYS A 1 445 ? 12.717 14.002 19.402 1.00 51.50 445 LYS A N 1
ATOM 3587 C CA . LYS A 1 445 ? 14.116 14.314 19.126 1.00 51.50 445 LYS A CA 1
ATOM 3588 C C . LYS A 1 445 ? 14.562 13.372 18.005 1.00 51.50 445 LYS A C 1
ATOM 3590 O O . LYS A 1 445 ? 14.213 12.193 18.070 1.00 51.50 445 LYS A O 1
ATOM 3595 N N . PRO A 1 446 ? 15.318 13.844 17.000 1.00 50.91 446 PRO A N 1
ATOM 3596 C CA . PRO A 1 446 ? 15.965 12.934 16.069 1.00 50.91 446 PRO A CA 1
ATOM 3597 C C . PRO A 1 446 ? 16.792 11.928 16.879 1.00 50.91 446 PRO A C 1
ATOM 3599 O O . PRO A 1 446 ? 17.662 12.310 17.660 1.00 50.91 446 PRO A O 1
ATOM 3602 N N . LEU A 1 447 ? 16.441 10.648 16.738 1.00 53.22 447 LEU A N 1
ATOM 3603 C CA . LEU A 1 447 ? 17.029 9.526 17.481 1.00 53.22 447 LEU A CA 1
ATOM 3604 C C . LEU A 1 447 ? 18.522 9.341 17.172 1.00 53.22 447 LEU A C 1
ATOM 3606 O O . LEU A 1 447 ? 19.252 8.702 17.923 1.00 53.22 447 LEU A O 1
ATOM 3610 N N . THR A 1 448 ? 18.988 9.903 16.063 1.00 61.22 448 THR A N 1
ATOM 3611 C CA . THR A 1 448 ? 20.319 9.663 15.523 1.00 61.22 448 THR A CA 1
ATOM 3612 C C . THR A 1 448 ? 21.246 10.837 15.802 1.00 61.22 448 THR A C 1
ATOM 3614 O O . THR A 1 448 ? 21.135 11.914 15.214 1.00 61.22 448 THR A O 1
ATOM 3617 N N . SER A 1 449 ? 22.191 10.613 16.709 1.00 69.31 449 SER A N 1
ATOM 3618 C CA . SER A 1 449 ? 23.344 11.482 16.909 1.00 69.31 449 SER A CA 1
ATOM 3619 C C . SER A 1 449 ? 24.418 11.216 15.852 1.00 69.31 449 SER A C 1
ATOM 3621 O O . SER A 1 449 ? 24.521 10.116 15.301 1.00 69.31 449 SER A O 1
ATOM 3623 N N . LYS A 1 450 ? 25.254 12.231 15.598 1.00 88.50 450 LYS A N 1
ATOM 3624 C CA . LYS A 1 450 ? 26.465 12.083 14.784 1.00 88.50 450 LYS A CA 1
ATOM 3625 C C . LYS A 1 450 ? 27.314 10.921 15.330 1.00 88.50 450 LYS A C 1
ATOM 3627 O O . LYS A 1 450 ? 27.599 10.934 16.531 1.00 88.50 450 LYS A O 1
ATOM 3632 N N . PRO A 1 451 ? 27.724 9.936 14.504 1.00 92.69 451 PRO A N 1
ATOM 3633 C CA . PRO A 1 451 ? 28.517 8.810 14.975 1.00 92.69 451 PRO A CA 1
ATOM 3634 C C . PRO A 1 451 ? 29.892 9.272 15.453 1.00 92.69 451 PRO A C 1
ATOM 3636 O O . PRO A 1 451 ? 30.357 10.367 15.133 1.00 92.69 451 PRO A O 1
ATOM 3639 N N . THR A 1 452 ? 30.564 8.422 16.219 1.00 94.94 452 THR A N 1
ATOM 3640 C CA . THR A 1 452 ? 31.989 8.594 16.515 1.00 94.94 452 THR A CA 1
ATOM 3641 C C . THR A 1 452 ? 32.832 7.946 15.415 1.00 94.94 452 THR A C 1
ATOM 3643 O O . THR A 1 452 ? 32.347 7.074 14.694 1.00 94.94 452 THR A O 1
ATOM 3646 N N . GLN A 1 453 ? 34.116 8.313 15.326 1.00 95.88 453 GLN A N 1
ATOM 3647 C CA . GLN A 1 453 ? 35.080 7.624 14.454 1.00 95.88 453 GLN A CA 1
ATOM 3648 C C . GLN A 1 453 ? 35.065 6.106 14.703 1.00 95.88 453 GLN A C 1
ATOM 3650 O O . GLN A 1 453 ? 35.027 5.329 13.760 1.00 95.88 453 GLN A O 1
ATOM 3655 N N . GLN A 1 454 ? 35.000 5.683 15.970 1.00 95.19 454 GLN A N 1
ATOM 3656 C CA . GLN A 1 454 ? 34.961 4.266 16.330 1.00 95.19 454 GLN A CA 1
ATOM 3657 C C . GLN A 1 454 ? 33.718 3.555 15.774 1.00 95.19 454 GLN A C 1
ATOM 3659 O O . GLN A 1 454 ? 33.844 2.475 15.210 1.00 95.19 454 GLN A O 1
ATOM 3664 N N . MET A 1 455 ? 32.526 4.154 15.899 1.00 94.44 455 MET A N 1
ATOM 3665 C CA . MET A 1 455 ? 31.293 3.576 15.339 1.00 94.44 455 MET A CA 1
ATOM 3666 C C . MET A 1 455 ? 31.359 3.486 13.812 1.00 94.44 455 MET A C 1
ATOM 3668 O O . MET A 1 455 ? 30.935 2.489 13.231 1.00 94.44 455 MET A O 1
ATOM 3672 N N . PHE A 1 456 ? 31.898 4.526 13.172 1.00 96.62 456 PHE A N 1
ATOM 3673 C CA . PHE A 1 456 ? 32.107 4.570 11.729 1.00 96.62 456 PHE A CA 1
ATOM 3674 C C . PHE A 1 456 ? 33.048 3.450 11.257 1.00 96.62 456 PHE A C 1
ATOM 3676 O O . PHE A 1 456 ? 32.702 2.700 10.343 1.00 96.62 456 PHE A O 1
ATOM 3683 N N . ASP A 1 457 ? 34.180 3.270 11.941 1.00 95.31 457 ASP A N 1
ATOM 3684 C CA . ASP A 1 457 ? 35.154 2.218 11.643 1.00 95.31 457 ASP A CA 1
ATOM 3685 C C . ASP A 1 457 ? 34.573 0.813 11.850 1.00 95.31 457 ASP A C 1
ATOM 3687 O O . ASP A 1 457 ? 34.834 -0.079 11.042 1.00 95.31 457 ASP A O 1
ATOM 3691 N N . THR A 1 458 ? 33.760 0.608 12.893 1.00 95.38 458 THR A N 1
ATOM 3692 C CA . THR A 1 458 ? 33.073 -0.670 13.134 1.00 95.38 458 THR A CA 1
ATOM 3693 C C . THR A 1 458 ? 32.159 -1.037 11.968 1.00 95.38 458 THR A C 1
ATOM 3695 O O . THR A 1 458 ? 32.286 -2.136 11.435 1.00 95.38 458 THR A O 1
ATOM 3698 N N . VAL A 1 459 ? 31.309 -0.114 11.504 1.00 96.25 459 VAL A N 1
ATOM 3699 C CA . VAL A 1 459 ? 30.406 -0.380 10.369 1.00 96.25 459 VAL A CA 1
ATOM 3700 C C . VAL A 1 459 ? 31.189 -0.696 9.092 1.00 96.25 459 VAL A C 1
ATOM 3702 O O . VAL A 1 459 ? 30.799 -1.590 8.344 1.00 96.25 459 VAL A O 1
ATOM 3705 N N . ILE A 1 460 ? 32.314 -0.015 8.844 1.00 96.75 460 ILE A N 1
ATOM 3706 C CA . ILE A 1 460 ? 33.194 -0.331 7.708 1.00 96.75 460 ILE A CA 1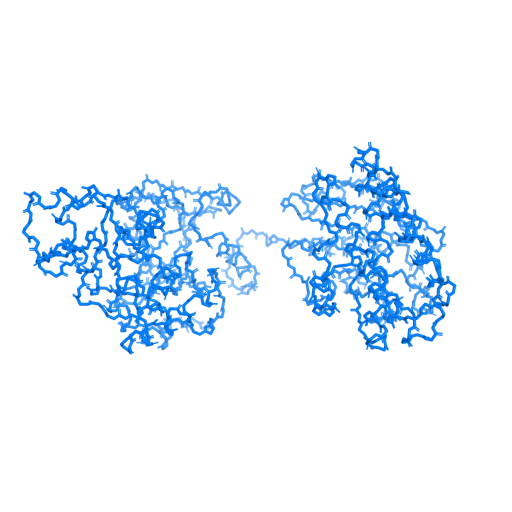
ATOM 3707 C C . ILE A 1 460 ? 33.762 -1.749 7.828 1.00 96.75 460 ILE A C 1
ATOM 3709 O O . ILE A 1 460 ? 33.724 -2.507 6.858 1.00 96.75 460 ILE A O 1
ATOM 3713 N N . GLN A 1 461 ? 34.288 -2.124 8.995 1.00 95.69 461 GLN A N 1
ATOM 3714 C CA . GLN A 1 461 ? 34.858 -3.456 9.206 1.00 95.69 461 GLN A CA 1
ATOM 3715 C C . GLN A 1 461 ? 33.810 -4.560 9.043 1.00 95.69 461 GLN A C 1
ATOM 3717 O O . GLN A 1 461 ? 34.067 -5.548 8.354 1.00 95.69 461 GLN A O 1
ATOM 3722 N N . GLU A 1 462 ? 32.625 -4.382 9.626 1.00 96.31 462 GLU A N 1
ATOM 3723 C CA . GLU A 1 462 ? 31.540 -5.361 9.550 1.00 96.31 462 GLU A CA 1
ATOM 3724 C C . GLU A 1 462 ? 30.975 -5.482 8.128 1.00 96.31 462 GLU A C 1
ATOM 3726 O O . GLU A 1 462 ? 30.764 -6.598 7.649 1.00 96.31 462 GLU A O 1
ATOM 3731 N N . PHE A 1 463 ? 30.855 -4.370 7.393 1.00 97.88 463 PHE A N 1
ATOM 3732 C CA . PHE A 1 463 ? 30.494 -4.397 5.974 1.00 97.88 463 PHE A CA 1
ATOM 3733 C C . PHE A 1 463 ? 31.450 -5.281 5.161 1.00 97.88 463 PHE A C 1
ATOM 3735 O O . PHE A 1 463 ? 31.018 -6.177 4.431 1.00 97.88 463 PHE A O 1
ATOM 3742 N N . TRP A 1 464 ? 32.762 -5.066 5.302 1.00 97.50 464 TRP A N 1
ATOM 3743 C CA . TRP A 1 464 ? 33.761 -5.843 4.566 1.00 97.50 464 TRP A CA 1
ATOM 3744 C C . TRP A 1 464 ? 33.831 -7.305 5.014 1.00 97.50 464 TRP A C 1
ATOM 3746 O O . TRP A 1 464 ? 34.061 -8.192 4.186 1.00 97.50 464 TRP A O 1
ATOM 3756 N N . PHE A 1 465 ? 33.601 -7.574 6.300 1.00 96.00 465 PHE A N 1
ATOM 3757 C CA . PHE A 1 465 ? 33.516 -8.928 6.840 1.00 96.00 465 PHE A CA 1
ATOM 3758 C C . PHE A 1 465 ? 32.345 -9.713 6.235 1.00 96.00 465 PHE A C 1
ATOM 3760 O O . PHE A 1 465 ? 32.501 -10.882 5.864 1.00 96.00 465 PHE A O 1
ATOM 3767 N N . GLU A 1 466 ? 31.186 -9.074 6.073 1.00 97.50 466 GLU A N 1
ATOM 3768 C CA . GLU A 1 466 ? 30.050 -9.680 5.383 1.00 97.50 466 GLU A CA 1
ATOM 3769 C C . GLU A 1 466 ? 30.303 -9.823 3.880 1.00 97.50 466 GLU A C 1
ATOM 3771 O O . GLU A 1 466 ? 30.056 -10.895 3.327 1.00 97.50 466 GLU A O 1
ATOM 3776 N N . ALA A 1 467 ? 30.893 -8.819 3.222 1.00 97.88 467 ALA A N 1
ATOM 3777 C CA . ALA A 1 467 ? 31.201 -8.874 1.788 1.00 97.88 467 ALA A CA 1
ATOM 3778 C C . ALA A 1 467 ? 32.140 -10.046 1.453 1.00 97.88 467 ALA A C 1
ATOM 3780 O O . ALA A 1 467 ? 31.941 -10.772 0.472 1.00 97.88 467 ALA A O 1
ATOM 3781 N N . TYR A 1 468 ? 33.128 -10.292 2.318 1.00 97.50 468 TYR A N 1
ATOM 3782 C CA . TYR A 1 468 ? 33.985 -11.471 2.250 1.00 97.50 468 TYR A CA 1
ATOM 3783 C C . TYR A 1 468 ? 33.178 -12.774 2.328 1.00 97.50 468 TYR A C 1
ATOM 3785 O O . TYR A 1 468 ? 33.364 -13.663 1.491 1.00 97.50 468 TYR A O 1
ATOM 3793 N N . HIS A 1 469 ? 32.262 -12.899 3.291 1.00 97.44 469 HIS A N 1
ATOM 3794 C CA . HIS A 1 469 ? 31.444 -14.102 3.440 1.00 97.44 469 HIS A CA 1
ATOM 3795 C C . HIS A 1 469 ? 30.526 -14.339 2.249 1.00 97.44 469 HIS A C 1
ATOM 3797 O O . HIS A 1 469 ? 30.481 -15.466 1.752 1.00 97.44 469 HIS A O 1
ATOM 3803 N N . VAL A 1 470 ? 29.864 -13.292 1.753 1.00 98.06 470 VAL A N 1
ATOM 3804 C CA . VAL A 1 470 ? 29.060 -13.362 0.529 1.00 98.06 470 VAL A CA 1
ATOM 3805 C C . VAL A 1 470 ? 29.914 -13.922 -0.609 1.00 98.06 470 VAL A C 1
ATOM 3807 O O . VAL A 1 470 ? 29.564 -14.951 -1.182 1.00 98.06 470 VAL A O 1
ATOM 3810 N N . SER A 1 471 ? 31.097 -13.348 -0.861 1.00 97.88 471 SER A N 1
ATOM 3811 C CA . SER A 1 471 ? 31.993 -13.806 -1.936 1.00 97.88 471 SER A CA 1
ATOM 3812 C C . SER A 1 471 ? 32.424 -15.278 -1.795 1.00 97.88 471 SER A C 1
ATOM 3814 O O . SER A 1 471 ? 32.560 -15.998 -2.786 1.00 97.88 471 SER A O 1
ATOM 3816 N N . LYS A 1 472 ? 32.600 -15.763 -0.558 1.00 97.62 472 LYS A N 1
ATOM 3817 C CA . LYS A 1 472 ? 32.958 -17.155 -0.255 1.00 97.62 472 LYS A CA 1
ATOM 3818 C C . LYS A 1 472 ? 31.836 -18.129 -0.568 1.00 97.62 472 LYS A C 1
ATOM 3820 O O . LYS A 1 472 ? 32.113 -19.200 -1.112 1.00 97.62 472 LYS A O 1
ATOM 3825 N N . TYR A 1 473 ? 30.601 -17.777 -0.231 1.00 98.00 473 TYR A N 1
ATOM 3826 C CA . TYR A 1 473 ? 29.442 -18.604 -0.552 1.00 98.00 473 TYR A CA 1
ATOM 3827 C C . TYR A 1 473 ? 29.109 -18.549 -2.042 1.00 98.00 473 TYR A C 1
ATOM 3829 O O . TYR A 1 473 ? 28.880 -19.600 -2.639 1.00 98.00 473 TYR A O 1
ATOM 3837 N N . LEU A 1 474 ? 29.237 -17.380 -2.678 1.00 97.69 474 LEU A N 1
ATOM 3838 C CA . LEU A 1 474 ? 29.091 -17.256 -4.126 1.00 97.69 474 LEU A CA 1
ATOM 3839 C C . LEU A 1 474 ? 30.104 -18.113 -4.877 1.00 97.69 474 LEU A C 1
ATOM 3841 O O . LEU A 1 474 ? 29.707 -18.859 -5.762 1.00 97.69 474 LEU A O 1
ATOM 3845 N N . LYS A 1 475 ? 31.382 -18.125 -4.483 1.00 96.25 475 LYS A N 1
ATOM 3846 C CA . LYS A 1 475 ? 32.387 -19.012 -5.100 1.00 96.25 475 LYS A CA 1
ATOM 3847 C C . LYS A 1 475 ? 32.033 -20.503 -4.991 1.00 96.25 475 LYS A C 1
ATOM 3849 O O . LYS A 1 475 ? 32.428 -21.295 -5.839 1.00 96.25 475 LYS A O 1
ATOM 3854 N N . ARG A 1 476 ? 31.303 -20.894 -3.945 1.00 95.88 476 ARG A N 1
ATOM 3855 C CA . ARG A 1 476 ? 30.838 -22.274 -3.715 1.00 95.88 476 ARG A CA 1
ATOM 3856 C C . ARG A 1 476 ? 29.507 -22.590 -4.393 1.00 95.88 476 ARG A C 1
ATOM 3858 O O . ARG A 1 476 ? 29.054 -23.725 -4.291 1.00 95.88 476 ARG A O 1
ATOM 3865 N N . ASN A 1 477 ? 28.893 -21.604 -5.043 1.00 95.44 477 ASN A N 1
ATOM 3866 C CA . ASN A 1 477 ? 27.525 -21.668 -5.542 1.00 95.44 477 ASN A CA 1
ATOM 3867 C C . ASN A 1 477 ? 26.489 -22.018 -4.448 1.00 95.44 477 ASN A C 1
ATOM 3869 O O . ASN A 1 477 ? 25.467 -22.642 -4.718 1.00 95.44 477 ASN A O 1
ATOM 3873 N N . ASP A 1 478 ? 26.755 -21.624 -3.198 1.00 98.00 478 ASP A N 1
ATOM 3874 C CA . ASP A 1 478 ? 25.801 -21.728 -2.089 1.00 98.00 478 ASP A CA 1
ATOM 3875 C C . ASP A 1 478 ? 24.985 -20.430 -2.013 1.00 98.00 478 ASP A C 1
ATOM 3877 O O . ASP A 1 478 ? 25.295 -19.510 -1.250 1.00 98.00 478 ASP A O 1
ATOM 3881 N N . LEU A 1 479 ? 23.975 -20.332 -2.881 1.00 97.69 479 LEU A N 1
ATOM 3882 C CA . LEU A 1 479 ? 23.196 -19.105 -3.072 1.00 97.69 479 LEU A CA 1
ATOM 3883 C C . LEU A 1 479 ? 22.325 -18.753 -1.865 1.00 97.69 479 LEU A C 1
ATOM 3885 O O . LEU A 1 479 ? 22.142 -17.574 -1.577 1.00 97.69 479 LEU A O 1
ATOM 3889 N N . TRP A 1 480 ? 21.841 -19.750 -1.119 1.00 97.81 480 TRP A N 1
ATOM 3890 C CA . TRP A 1 480 ? 21.063 -19.507 0.097 1.00 97.81 480 TRP A CA 1
ATOM 3891 C C . TRP A 1 480 ? 21.908 -18.786 1.149 1.00 97.81 480 TRP A C 1
ATOM 3893 O O . TRP A 1 480 ? 21.525 -17.720 1.635 1.00 97.81 480 TRP A O 1
ATOM 3903 N N . SER A 1 481 ? 23.093 -19.326 1.456 1.00 97.81 481 SER A N 1
ATOM 3904 C CA . SER A 1 481 ? 24.015 -18.687 2.396 1.00 97.81 481 SER A CA 1
ATOM 3905 C C . SER A 1 481 ? 24.497 -17.334 1.874 1.00 97.81 481 SER A C 1
ATOM 3907 O O . SER A 1 481 ? 24.600 -16.385 2.648 1.00 97.81 481 SER A O 1
ATOM 3909 N N . ALA A 1 482 ? 24.764 -17.211 0.570 1.00 97.88 482 ALA A N 1
ATOM 3910 C CA . ALA A 1 482 ? 25.186 -15.946 -0.021 1.00 97.88 482 ALA A CA 1
ATOM 3911 C C . ALA A 1 482 ? 24.118 -14.851 0.124 1.00 97.88 482 ALA A C 1
ATOM 3913 O O . ALA A 1 482 ? 24.439 -13.770 0.610 1.00 97.88 482 ALA A O 1
ATOM 3914 N N . LEU A 1 483 ? 22.858 -15.128 -0.229 1.00 97.69 483 LEU A N 1
ATOM 3915 C CA . LEU A 1 483 ? 21.760 -14.161 -0.134 1.00 97.69 483 LEU A CA 1
ATOM 3916 C C . LEU A 1 483 ? 21.386 -13.835 1.314 1.00 97.69 483 LEU A C 1
ATOM 3918 O O . LEU A 1 483 ? 21.104 -12.678 1.616 1.00 97.69 483 LEU A O 1
ATOM 3922 N N . PHE A 1 484 ? 21.452 -14.809 2.229 1.00 96.94 484 PHE A N 1
ATOM 3923 C CA . PHE A 1 484 ? 21.270 -14.550 3.659 1.00 96.94 484 PHE A CA 1
ATOM 3924 C C . PHE A 1 484 ? 22.303 -13.537 4.179 1.00 96.94 484 PHE A C 1
ATOM 3926 O O . PHE A 1 484 ? 21.944 -12.540 4.803 1.00 96.94 484 PHE A O 1
ATOM 3933 N N . ARG A 1 485 ? 23.591 -13.746 3.866 1.00 96.44 485 ARG A N 1
ATOM 3934 C CA . ARG A 1 485 ? 24.670 -12.821 4.257 1.00 96.44 485 ARG A CA 1
ATOM 3935 C C . ARG A 1 485 ? 24.605 -11.494 3.494 1.00 96.44 485 ARG A C 1
ATOM 3937 O O . ARG A 1 485 ? 24.910 -10.457 4.070 1.00 96.44 485 ARG A O 1
ATOM 3944 N N . MET A 1 486 ? 24.142 -11.500 2.242 1.00 97.19 486 MET A N 1
ATOM 3945 C CA . MET A 1 486 ? 23.872 -10.277 1.476 1.00 97.19 486 MET A CA 1
ATOM 3946 C C . MET A 1 486 ? 22.793 -9.426 2.155 1.00 97.19 486 MET A C 1
ATOM 3948 O O . MET A 1 486 ? 22.924 -8.206 2.210 1.00 97.19 486 MET A O 1
ATOM 3952 N N . GLY A 1 487 ? 21.756 -10.061 2.710 1.00 95.56 487 GLY A N 1
ATOM 3953 C CA . GLY A 1 487 ? 20.750 -9.393 3.533 1.00 95.56 487 GLY A CA 1
ATOM 3954 C C . GLY A 1 487 ? 21.373 -8.701 4.744 1.00 95.56 487 GLY A C 1
ATOM 3955 O O . GLY A 1 487 ? 21.163 -7.509 4.931 1.00 95.56 487 GLY A O 1
ATOM 3956 N N . LEU A 1 488 ? 22.228 -9.396 5.506 1.00 92.06 488 LEU A N 1
ATOM 3957 C CA . LEU A 1 488 ? 22.945 -8.789 6.639 1.00 92.06 488 LEU A CA 1
ATOM 3958 C C . LEU A 1 488 ? 23.801 -7.589 6.205 1.00 92.06 488 LEU A C 1
ATOM 3960 O O . LEU A 1 488 ? 23.682 -6.511 6.788 1.00 92.06 488 LEU A O 1
ATOM 3964 N N . LEU A 1 489 ? 24.600 -7.763 5.146 1.00 95.69 489 LEU A N 1
ATOM 3965 C CA . LEU A 1 489 ? 25.433 -6.719 4.546 1.00 95.69 489 LEU A CA 1
ATOM 3966 C C . LEU A 1 489 ? 24.621 -5.470 4.193 1.00 95.69 489 LEU A C 1
ATOM 3968 O O . LEU A 1 489 ? 25.008 -4.347 4.531 1.00 95.69 489 LEU A O 1
ATOM 3972 N N . ARG A 1 490 ? 23.494 -5.670 3.505 1.00 95.50 490 ARG A N 1
ATOM 3973 C CA . ARG A 1 490 ? 22.631 -4.597 3.016 1.00 95.50 490 ARG A CA 1
ATOM 3974 C C . ARG A 1 490 ? 21.882 -3.910 4.158 1.00 95.50 490 ARG A C 1
ATOM 3976 O O . ARG A 1 490 ? 21.937 -2.688 4.274 1.00 95.50 490 ARG A O 1
ATOM 3983 N N . ASP A 1 491 ? 21.193 -4.692 4.980 1.00 91.38 491 ASP A N 1
ATOM 3984 C CA . ASP A 1 491 ? 20.181 -4.191 5.912 1.00 91.38 491 ASP A CA 1
ATOM 3985 C C . ASP A 1 491 ? 20.813 -3.549 7.155 1.00 91.38 491 ASP A C 1
ATOM 3987 O O . ASP A 1 491 ? 20.259 -2.597 7.696 1.00 91.38 491 ASP A O 1
ATOM 3991 N N . HIS A 1 492 ? 21.994 -4.016 7.579 1.00 91.19 492 HIS A N 1
ATOM 3992 C CA . HIS A 1 492 ? 22.647 -3.519 8.796 1.00 91.19 492 HIS A CA 1
ATOM 3993 C C . HIS A 1 492 ? 23.764 -2.517 8.514 1.00 91.19 492 HIS A C 1
ATOM 3995 O O . HIS A 1 492 ? 23.919 -1.558 9.266 1.00 91.19 492 HIS A O 1
ATOM 4001 N N . PHE A 1 493 ? 24.544 -2.713 7.447 1.00 96.31 493 PHE A N 1
ATOM 4002 C CA . PHE A 1 493 ? 25.771 -1.935 7.240 1.00 96.31 493 PHE A CA 1
ATOM 4003 C C . PHE A 1 493 ? 25.650 -0.943 6.090 1.00 96.31 493 PHE A C 1
ATOM 4005 O O . PHE A 1 493 ? 25.940 0.241 6.269 1.00 96.31 493 PHE A O 1
ATOM 4012 N N . LEU A 1 494 ? 25.165 -1.385 4.927 1.00 97.94 494 LEU A N 1
ATOM 4013 C CA . LEU A 1 494 ? 24.944 -0.480 3.801 1.00 97.94 494 LEU A CA 1
ATOM 4014 C C . LEU A 1 494 ? 23.873 0.561 4.116 1.00 97.94 494 LEU A C 1
ATOM 4016 O O . LEU A 1 494 ? 24.136 1.754 3.976 1.00 97.94 494 LEU A O 1
ATOM 4020 N N . LEU A 1 495 ? 22.701 0.125 4.585 1.00 95.94 495 LEU A N 1
ATOM 4021 C CA . LEU A 1 495 ? 21.629 1.036 4.970 1.00 95.94 495 LEU A CA 1
ATOM 4022 C C . LEU A 1 495 ? 22.105 2.032 6.033 1.00 95.94 495 LEU A C 1
ATOM 4024 O O . LEU A 1 495 ? 21.860 3.226 5.894 1.00 95.94 495 LEU A O 1
ATOM 4028 N N . LYS A 1 496 ? 22.866 1.578 7.036 1.00 94.38 496 LYS A N 1
ATOM 4029 C CA . LYS A 1 496 ? 23.401 2.457 8.081 1.00 94.38 496 LYS A CA 1
ATOM 4030 C C . LYS A 1 496 ? 24.342 3.530 7.546 1.00 94.38 496 LYS A C 1
ATOM 4032 O O . LYS A 1 496 ? 24.278 4.680 7.975 1.00 94.38 496 LYS A O 1
ATOM 4037 N N . MET A 1 497 ? 25.194 3.173 6.589 1.00 96.44 497 MET A N 1
ATOM 4038 C CA . MET A 1 497 ? 26.076 4.140 5.943 1.00 96.44 497 MET A CA 1
ATOM 4039 C C . MET A 1 497 ? 25.298 5.136 5.074 1.00 96.44 497 MET A C 1
ATOM 4041 O O . MET A 1 497 ? 25.645 6.315 5.044 1.00 96.44 497 MET A O 1
ATOM 4045 N N . ILE A 1 498 ? 24.225 4.693 4.407 1.00 95.75 498 ILE A N 1
ATOM 4046 C CA . ILE A 1 498 ? 23.308 5.582 3.677 1.00 95.75 498 ILE A CA 1
ATOM 4047 C C . ILE A 1 498 ? 22.620 6.551 4.648 1.00 95.75 498 ILE A C 1
ATOM 4049 O O . ILE A 1 498 ? 22.603 7.752 4.393 1.00 95.75 498 ILE A O 1
ATOM 4053 N N . GLU A 1 499 ? 22.109 6.059 5.780 1.00 93.38 499 GLU A N 1
ATOM 4054 C CA . GLU A 1 499 ? 21.492 6.892 6.818 1.00 93.38 499 GLU A CA 1
ATOM 4055 C C . GLU A 1 499 ? 22.455 7.982 7.308 1.00 93.38 499 GLU A C 1
ATOM 4057 O O . GLU A 1 499 ? 22.099 9.161 7.333 1.00 93.38 499 GLU A O 1
ATOM 4062 N N . TRP A 1 500 ? 23.695 7.619 7.651 1.00 93.81 500 TRP A N 1
ATOM 4063 C CA . TRP A 1 500 ? 24.701 8.598 8.072 1.00 93.81 500 TRP A CA 1
ATOM 4064 C C . TRP A 1 500 ? 25.081 9.580 6.970 1.00 93.81 500 TRP A C 1
ATOM 4066 O O . TRP A 1 500 ? 25.283 10.756 7.265 1.00 93.81 500 TRP A O 1
ATOM 4076 N N . ASN A 1 501 ? 25.148 9.135 5.717 1.00 94.62 501 ASN A N 1
ATOM 4077 C CA . ASN A 1 501 ? 25.453 10.001 4.586 1.00 94.62 501 ASN A CA 1
ATOM 4078 C C . ASN A 1 501 ? 24.362 11.064 4.373 1.00 94.62 501 ASN A C 1
ATOM 4080 O O . ASN A 1 501 ? 24.678 12.250 4.279 1.00 94.62 501 ASN A O 1
ATOM 4084 N N . GLU A 1 502 ? 23.083 10.677 4.379 1.00 92.38 502 GLU A N 1
ATOM 4085 C CA . GLU A 1 502 ? 21.970 11.624 4.211 1.00 92.38 502 GLU A CA 1
ATOM 4086 C C . GLU A 1 502 ? 21.792 12.543 5.432 1.00 92.38 502 GLU A C 1
ATOM 4088 O O . GLU A 1 502 ? 21.494 13.737 5.300 1.00 92.38 502 GLU A O 1
ATOM 4093 N N . GLN A 1 503 ? 22.053 12.039 6.640 1.00 91.06 503 GLN A N 1
ATOM 4094 C CA . GLN A 1 503 ? 22.080 12.886 7.834 1.00 91.06 503 GLN A CA 1
ATOM 4095 C C . GLN A 1 503 ? 23.240 13.878 7.799 1.00 91.06 503 GLN A C 1
ATOM 4097 O O . GLN A 1 503 ? 23.036 15.055 8.084 1.00 91.06 503 GLN A O 1
ATOM 4102 N N . ALA A 1 504 ? 24.436 13.459 7.387 1.00 91.75 504 ALA A N 1
ATOM 4103 C CA . ALA A 1 504 ? 25.573 14.360 7.244 1.00 91.75 504 ALA A CA 1
ATOM 4104 C C . ALA A 1 504 ? 25.297 15.463 6.207 1.00 91.75 504 ALA A C 1
ATOM 4106 O O . ALA A 1 504 ? 25.532 16.636 6.496 1.00 91.75 504 ALA A O 1
ATOM 4107 N N . ARG A 1 505 ? 24.707 15.118 5.053 1.00 90.19 505 ARG A N 1
ATOM 4108 C CA . ARG A 1 505 ? 24.295 16.077 4.007 1.00 90.19 505 ARG A CA 1
ATOM 4109 C C . ARG A 1 505 ? 23.276 17.100 4.494 1.00 90.19 505 ARG A C 1
ATOM 4111 O O . ARG A 1 505 ? 23.320 18.259 4.092 1.00 90.19 505 ARG A O 1
ATOM 4118 N N . SER A 1 506 ? 22.366 16.676 5.364 1.00 87.31 506 SER A N 1
ATOM 4119 C CA . SER A 1 506 ? 21.339 17.542 5.943 1.00 87.31 506 SER A CA 1
ATOM 4120 C C . SER A 1 506 ? 21.776 18.239 7.234 1.00 87.31 506 SER A C 1
ATOM 4122 O O . SER A 1 506 ? 20.935 18.823 7.917 1.00 87.31 506 SER A O 1
ATOM 4124 N N . ASN A 1 507 ? 23.058 18.194 7.612 1.00 87.56 507 ASN A N 1
ATOM 4125 C CA . ASN A 1 507 ? 23.543 18.701 8.902 1.00 87.56 507 ASN A CA 1
ATOM 4126 C C . ASN A 1 507 ? 22.742 18.158 10.103 1.00 87.56 507 ASN A C 1
ATOM 4128 O O . ASN A 1 507 ? 22.502 18.875 11.073 1.00 87.56 507 ASN A O 1
ATOM 4132 N N . TRP A 1 508 ? 22.336 16.888 10.037 1.00 85.75 508 TRP A N 1
ATOM 4133 C CA . TRP A 1 508 ? 21.598 16.171 11.082 1.00 85.75 508 TRP A CA 1
ATOM 4134 C C . TRP A 1 508 ? 20.216 16.772 11.379 1.00 85.75 508 TRP A C 1
ATOM 4136 O O . TRP A 1 508 ? 19.699 16.636 12.487 1.00 85.75 508 TRP A O 1
ATOM 4146 N N . THR A 1 509 ? 19.615 17.455 10.397 1.00 77.12 509 THR A N 1
ATOM 4147 C CA . THR A 1 509 ? 18.311 18.123 10.556 1.00 77.12 509 THR A CA 1
ATOM 4148 C C . THR A 1 509 ? 17.131 17.307 10.036 1.00 77.12 509 THR A C 1
ATOM 4150 O O . THR A 1 509 ? 16.005 17.524 10.482 1.00 77.12 509 THR A O 1
ATOM 4153 N N . VAL A 1 510 ? 17.361 16.363 9.117 1.00 70.44 510 VAL A N 1
ATOM 4154 C CA . VAL A 1 510 ? 16.297 15.524 8.554 1.00 70.44 510 VAL A CA 1
ATOM 4155 C C . VAL A 1 510 ? 16.069 14.304 9.441 1.00 70.44 510 VAL A C 1
ATOM 4157 O O . VAL A 1 510 ? 17.001 13.578 9.788 1.00 70.44 510 VAL A O 1
ATOM 4160 N N . LEU A 1 511 ? 14.804 14.059 9.784 1.00 69.44 511 LEU A N 1
ATOM 4161 C CA . LEU A 1 511 ? 14.385 12.828 10.442 1.00 69.44 511 LEU A CA 1
ATOM 4162 C C . LEU A 1 511 ? 14.299 11.712 9.397 1.00 69.44 511 LEU A C 1
ATOM 4164 O O . LEU A 1 511 ? 13.475 11.777 8.485 1.00 69.44 511 LEU A O 1
ATOM 4168 N N . LEU A 1 512 ? 15.140 10.691 9.540 1.00 76.19 512 LEU A N 1
ATOM 4169 C CA . LEU A 1 512 ? 15.050 9.491 8.716 1.00 76.19 512 LEU A CA 1
ATOM 4170 C C . LEU A 1 512 ? 14.048 8.512 9.318 1.00 76.19 512 LEU A C 1
ATOM 4172 O O . LEU A 1 512 ? 13.948 8.369 10.539 1.00 76.19 512 LEU A O 1
ATOM 4176 N N . HIS A 1 513 ? 13.323 7.815 8.453 1.00 75.25 513 HIS A N 1
ATOM 4177 C CA . HIS A 1 513 ? 12.491 6.706 8.887 1.00 75.25 513 HIS A CA 1
ATOM 4178 C C . HIS A 1 513 ? 13.364 5.468 9.147 1.00 75.25 513 HIS A C 1
ATOM 4180 O O . HIS A 1 513 ? 14.268 5.187 8.356 1.00 75.25 513 HIS A O 1
ATOM 4186 N N . PRO A 1 514 ? 13.093 4.704 10.219 1.00 72.50 514 PRO A N 1
ATOM 4187 C CA . PRO A 1 514 ? 13.903 3.546 10.581 1.00 72.50 514 PRO A CA 1
ATOM 4188 C C . PRO A 1 514 ? 13.828 2.436 9.525 1.00 72.50 514 PRO A C 1
ATOM 4190 O O . PRO A 1 514 ? 12.832 2.309 8.806 1.00 72.50 514 PRO A O 1
ATOM 4193 N N . ASN A 1 515 ? 14.869 1.599 9.478 1.00 80.62 515 ASN A N 1
ATOM 4194 C CA . ASN A 1 515 ? 14.936 0.370 8.676 1.00 80.62 515 ASN A CA 1
ATOM 4195 C C . ASN A 1 515 ? 14.663 0.584 7.176 1.00 80.62 515 ASN A C 1
ATOM 4197 O O . ASN A 1 515 ? 14.107 -0.285 6.507 1.00 80.62 515 ASN A O 1
ATOM 4201 N N . GLY A 1 516 ? 15.003 1.759 6.636 1.00 85.69 516 GLY A N 1
ATOM 4202 C CA . GLY A 1 516 ? 14.815 2.048 5.214 1.00 85.69 516 GLY A CA 1
ATOM 4203 C C . GLY A 1 516 ? 13.360 2.303 4.808 1.00 85.69 516 GLY A C 1
ATOM 4204 O O . GLY A 1 516 ? 13.061 2.368 3.613 1.00 85.69 516 GLY A O 1
ATOM 4205 N N . LYS A 1 517 ? 12.427 2.464 5.758 1.00 84.19 517 LYS A N 1
ATOM 4206 C CA . LYS A 1 517 ? 11.033 2.791 5.426 1.00 84.19 517 LYS A CA 1
ATOM 4207 C C . LYS A 1 517 ? 10.986 4.109 4.644 1.00 84.19 517 LYS A C 1
ATOM 4209 O O . LYS A 1 517 ? 11.709 5.052 4.947 1.00 84.19 517 LYS A O 1
ATOM 4214 N N . ASN A 1 518 ? 10.167 4.162 3.595 1.00 83.19 518 ASN A N 1
ATOM 4215 C CA . ASN A 1 518 ? 10.081 5.310 2.685 1.00 83.19 518 ASN A CA 1
ATOM 4216 C C . ASN A 1 518 ? 11.439 5.792 2.141 1.00 83.19 518 ASN A C 1
ATOM 4218 O O . ASN A 1 518 ? 11.584 6.976 1.874 1.00 83.19 518 ASN A O 1
ATOM 4222 N N . LEU A 1 519 ? 12.426 4.902 1.947 1.00 88.25 519 LEU A N 1
ATOM 4223 C CA . LEU A 1 519 ? 13.786 5.252 1.495 1.00 88.25 519 LEU A CA 1
ATOM 4224 C C . LEU A 1 519 ? 13.804 6.314 0.383 1.00 88.25 519 LEU A C 1
ATOM 4226 O O . LEU A 1 519 ? 14.512 7.312 0.459 1.00 88.25 519 LEU A O 1
ATOM 4230 N N . HIS A 1 520 ? 12.947 6.129 -0.623 1.00 87.69 520 HIS A N 1
ATOM 4231 C CA . HIS A 1 520 ? 12.810 6.998 -1.791 1.00 87.69 520 HIS A CA 1
ATOM 4232 C C . HIS A 1 520 ? 12.400 8.451 -1.489 1.00 87.69 520 HIS A C 1
ATOM 4234 O O . HIS A 1 520 ? 12.536 9.292 -2.378 1.00 87.69 520 HIS A O 1
ATOM 4240 N N . SER A 1 521 ? 11.860 8.739 -0.300 1.00 85.44 521 SER A N 1
ATOM 4241 C CA . SER A 1 521 ? 11.428 10.077 0.111 1.00 85.44 521 SER A CA 1
ATOM 4242 C C . SER A 1 521 ? 12.533 10.885 0.789 1.00 85.44 521 SER A C 1
ATOM 4244 O O . SER A 1 521 ? 12.344 12.080 1.000 1.00 85.44 521 SER A O 1
ATOM 4246 N N . TRP A 1 522 ? 13.647 10.254 1.173 1.00 87.44 522 TRP A N 1
ATOM 4247 C CA . TRP A 1 522 ? 14.698 10.908 1.957 1.00 87.44 522 TRP A CA 1
ATOM 4248 C C . TRP A 1 522 ? 16.128 10.665 1.462 1.00 87.44 522 TRP A C 1
ATOM 4250 O O . TRP A 1 522 ? 17.019 11.401 1.876 1.00 87.44 522 TRP A O 1
ATOM 4260 N N . VAL A 1 523 ? 16.367 9.700 0.568 1.00 91.25 523 VAL A N 1
ATOM 4261 C CA . VAL A 1 523 ? 17.670 9.569 -0.109 1.00 91.25 523 VAL A CA 1
ATOM 4262 C C . VAL A 1 523 ? 17.766 10.461 -1.345 1.00 91.25 523 VAL A C 1
ATOM 4264 O O . VAL A 1 523 ? 16.763 10.737 -2.010 1.00 91.25 523 VAL A O 1
ATOM 4267 N N . CYS A 1 524 ? 18.985 10.860 -1.707 1.00 89.00 524 CYS A N 1
ATOM 4268 C CA . CYS A 1 524 ? 19.227 11.588 -2.951 1.00 89.00 524 CYS A CA 1
ATOM 4269 C C . CYS A 1 524 ? 18.922 10.721 -4.199 1.00 89.00 524 CYS A C 1
ATOM 4271 O O . CYS A 1 524 ? 18.976 9.485 -4.120 1.00 89.00 524 CYS A O 1
ATOM 4273 N N . PRO A 1 525 ? 18.625 11.325 -5.369 1.00 90.94 525 PRO A N 1
ATOM 4274 C CA . PRO A 1 525 ? 18.309 10.590 -6.599 1.00 90.94 525 PRO A CA 1
ATOM 4275 C C . PRO A 1 525 ? 19.357 9.536 -6.985 1.00 90.94 525 PRO A C 1
ATOM 4277 O O . PRO A 1 525 ? 19.005 8.423 -7.368 1.00 90.94 525 PRO A O 1
ATOM 4280 N N . GLU A 1 526 ? 20.639 9.846 -6.806 1.00 91.62 526 GLU A N 1
ATOM 4281 C CA . GLU A 1 526 ? 21.760 8.967 -7.147 1.00 91.62 526 GLU A CA 1
ATOM 4282 C C . GLU A 1 526 ? 21.864 7.755 -6.212 1.00 91.62 526 GLU A C 1
ATOM 4284 O O . GLU A 1 526 ? 22.369 6.699 -6.598 1.00 91.62 526 GLU A O 1
ATOM 4289 N N . THR A 1 527 ? 21.448 7.894 -4.953 1.00 93.94 527 THR A N 1
ATOM 4290 C CA . THR A 1 527 ? 21.336 6.769 -4.016 1.00 93.94 527 THR A CA 1
ATOM 4291 C C . THR A 1 527 ? 20.070 5.972 -4.313 1.00 93.94 527 THR A C 1
ATOM 4293 O O . THR A 1 527 ? 20.120 4.745 -4.332 1.00 93.94 527 THR A O 1
ATOM 4296 N N . ARG A 1 528 ? 18.956 6.647 -4.625 1.00 93.81 528 ARG A N 1
ATOM 4297 C CA . ARG A 1 528 ? 17.683 6.007 -4.990 1.00 93.81 528 ARG A CA 1
ATOM 4298 C C . ARG A 1 528 ? 17.829 5.067 -6.184 1.00 93.81 528 ARG A C 1
ATOM 4300 O O . ARG A 1 528 ? 17.254 3.983 -6.164 1.00 93.81 528 ARG A O 1
ATOM 4307 N N . GLU A 1 529 ? 18.568 5.487 -7.205 1.00 94.00 529 GLU A N 1
ATOM 4308 C CA . GLU A 1 529 ? 18.875 4.663 -8.375 1.00 94.00 529 GLU A CA 1
ATOM 4309 C C . GLU A 1 529 ? 19.786 3.487 -7.991 1.00 94.00 529 GLU A C 1
ATOM 4311 O O . GLU A 1 529 ? 19.442 2.329 -8.218 1.00 94.00 529 GLU A O 1
ATOM 4316 N N . ALA A 1 530 ? 20.907 3.765 -7.316 1.00 95.06 530 ALA A N 1
ATOM 4317 C CA . ALA A 1 530 ? 21.901 2.749 -6.978 1.00 95.06 530 ALA A CA 1
ATOM 4318 C C . ALA A 1 530 ? 21.350 1.612 -6.100 1.00 95.06 530 ALA A C 1
ATOM 4320 O O . ALA A 1 530 ? 21.732 0.457 -6.290 1.00 95.06 530 ALA A O 1
ATOM 4321 N N . VAL A 1 531 ? 20.446 1.916 -5.160 1.00 95.12 531 VAL A N 1
ATOM 4322 C CA . VAL A 1 531 ? 19.860 0.915 -4.252 1.00 95.12 531 VAL A CA 1
ATOM 4323 C C . VAL A 1 531 ? 19.073 -0.159 -5.007 1.00 95.12 531 VAL A C 1
ATOM 4325 O O . VAL A 1 531 ? 19.027 -1.296 -4.556 1.00 95.12 531 VAL A O 1
ATOM 4328 N N . GLN A 1 532 ? 18.496 0.134 -6.173 1.00 92.88 532 GLN A N 1
ATOM 4329 C CA . GLN A 1 532 ? 17.742 -0.875 -6.933 1.00 92.88 532 GLN A CA 1
ATOM 4330 C C . GLN A 1 532 ? 18.633 -2.031 -7.403 1.00 92.88 532 GLN A C 1
ATOM 4332 O O . GLN A 1 532 ? 18.169 -3.161 -7.521 1.00 92.88 532 GLN A O 1
ATOM 4337 N N . HIS A 1 533 ? 19.923 -1.761 -7.604 1.00 96.44 533 HIS A N 1
ATOM 4338 C CA . HIS A 1 533 ? 20.892 -2.726 -8.112 1.00 96.44 533 HIS A CA 1
ATOM 4339 C C . HIS A 1 533 ? 21.588 -3.544 -7.015 1.00 96.44 533 HIS A C 1
ATOM 4341 O O . HIS A 1 533 ? 22.426 -4.382 -7.328 1.00 96.44 533 HIS A O 1
ATOM 4347 N N . VAL A 1 534 ? 21.283 -3.311 -5.730 1.00 96.38 534 VAL A N 1
ATOM 4348 C CA . VAL A 1 534 ? 21.889 -4.072 -4.613 1.00 96.38 534 VAL A CA 1
ATOM 4349 C C . VAL A 1 534 ? 21.081 -5.320 -4.235 1.00 96.38 534 VAL A C 1
ATOM 4351 O O . VAL A 1 534 ? 21.461 -6.057 -3.325 1.00 96.38 534 VAL A O 1
ATOM 4354 N N . PHE A 1 535 ? 19.957 -5.556 -4.914 1.00 96.06 535 PHE A N 1
ATOM 4355 C CA . PHE A 1 535 ? 19.122 -6.743 -4.759 1.00 96.06 535 PHE A CA 1
ATOM 4356 C C . PHE A 1 535 ? 19.385 -7.703 -5.917 1.00 96.06 535 PHE A C 1
ATOM 4358 O O . PHE A 1 535 ? 19.364 -7.289 -7.069 1.00 96.06 535 PHE A O 1
ATOM 4365 N N . ALA A 1 536 ? 19.599 -8.976 -5.594 1.00 95.19 536 ALA A N 1
ATOM 4366 C CA . ALA A 1 536 ? 19.782 -10.043 -6.571 1.00 95.19 536 ALA A CA 1
ATOM 4367 C C . ALA A 1 536 ? 18.608 -11.023 -6.542 1.00 95.19 536 ALA A C 1
ATOM 4369 O O . ALA A 1 536 ? 18.013 -11.273 -5.488 1.00 95.19 536 ALA A O 1
ATOM 4370 N N . HIS A 1 537 ? 18.333 -11.631 -7.691 1.00 95.75 537 HIS A N 1
ATOM 4371 C CA . HIS A 1 537 ? 17.537 -12.845 -7.798 1.00 95.75 537 HIS A CA 1
ATOM 4372 C C . HIS A 1 537 ? 18.328 -14.058 -7.286 1.00 95.75 537 HIS A C 1
ATOM 4374 O O . HIS A 1 537 ? 19.514 -13.976 -6.958 1.00 95.75 537 HIS A O 1
ATOM 4380 N N . PHE A 1 538 ? 17.670 -15.220 -7.225 1.00 97.25 538 PHE A N 1
ATOM 4381 C CA . PHE A 1 538 ? 18.305 -16.491 -6.864 1.00 97.25 538 PHE A CA 1
ATOM 4382 C C . PHE A 1 538 ? 19.166 -17.038 -8.022 1.00 97.25 538 PHE A C 1
ATOM 4384 O O . PHE A 1 538 ? 18.915 -18.118 -8.549 1.00 97.25 538 PHE A O 1
ATOM 4391 N N . ASP A 1 539 ? 20.162 -16.254 -8.434 1.00 97.38 539 ASP A N 1
ATOM 4392 C CA . ASP A 1 539 ? 21.111 -16.537 -9.509 1.00 97.38 539 ASP A CA 1
ATOM 4393 C C . ASP A 1 539 ? 22.529 -16.106 -9.104 1.00 97.38 539 ASP A C 1
ATOM 4395 O O . ASP A 1 539 ? 22.731 -15.067 -8.473 1.00 97.38 539 ASP A O 1
ATOM 4399 N N . GLN A 1 540 ? 23.528 -16.916 -9.458 1.00 96.31 540 GLN A N 1
ATOM 4400 C CA . GLN A 1 540 ? 24.909 -16.698 -9.026 1.00 96.31 540 GLN A CA 1
ATOM 4401 C C . GLN A 1 540 ? 25.540 -15.450 -9.654 1.00 96.31 540 GLN A C 1
ATOM 4403 O O . GLN A 1 540 ? 26.251 -14.722 -8.957 1.00 96.31 540 GLN A O 1
ATOM 4408 N N . THR A 1 541 ? 25.316 -15.213 -10.949 1.00 96.12 541 THR A N 1
ATOM 4409 C CA . THR A 1 541 ? 25.879 -14.060 -11.663 1.00 96.12 541 THR A CA 1
ATOM 4410 C C . THR A 1 541 ? 25.231 -12.779 -11.157 1.00 96.12 541 THR A C 1
ATOM 4412 O O . THR A 1 541 ? 25.945 -11.850 -10.781 1.00 96.12 541 THR A O 1
ATOM 4415 N N . ASP A 1 542 ? 23.904 -12.777 -11.025 1.00 97.25 542 ASP A N 1
ATOM 4416 C CA . ASP A 1 542 ? 23.158 -11.636 -10.490 1.00 97.25 542 ASP A CA 1
ATOM 4417 C C . ASP A 1 542 ? 23.589 -11.295 -9.050 1.00 97.25 542 ASP A C 1
ATOM 4419 O O . ASP A 1 542 ? 23.800 -10.137 -8.697 1.00 97.25 542 ASP A O 1
ATOM 4423 N N . CYS A 1 543 ? 23.856 -12.304 -8.211 1.00 97.88 543 CYS A N 1
ATOM 4424 C CA . CYS A 1 543 ? 24.395 -12.076 -6.867 1.00 97.88 543 CYS A CA 1
ATOM 4425 C C . CYS A 1 543 ? 25.792 -11.433 -6.859 1.00 97.88 543 CYS A C 1
ATOM 4427 O O . CYS A 1 543 ? 26.086 -10.618 -5.978 1.00 97.88 543 CYS A O 1
ATOM 4429 N N . TRP A 1 544 ? 26.674 -11.801 -7.795 1.00 97.94 544 TRP A N 1
ATOM 4430 C CA . TRP A 1 544 ? 27.984 -11.156 -7.932 1.00 97.94 544 TRP A CA 1
ATOM 4431 C C . TRP A 1 544 ? 27.851 -9.697 -8.371 1.00 97.94 544 TRP A C 1
ATOM 4433 O O . TRP A 1 544 ? 28.562 -8.836 -7.841 1.00 97.94 544 TRP A O 1
ATOM 4443 N N . ASP A 1 545 ? 26.935 -9.416 -9.295 1.00 97.62 545 ASP A N 1
ATOM 4444 C CA . ASP A 1 545 ? 26.654 -8.058 -9.753 1.00 97.62 545 ASP A CA 1
ATOM 4445 C C . ASP A 1 545 ? 26.058 -7.210 -8.621 1.00 97.62 545 ASP A C 1
ATOM 4447 O O . ASP A 1 545 ? 26.571 -6.124 -8.332 1.00 97.62 545 ASP A O 1
ATOM 4451 N N . ALA A 1 546 ? 25.084 -7.735 -7.873 1.00 98.06 546 ALA A N 1
ATOM 4452 C CA . ALA A 1 546 ? 24.526 -7.056 -6.705 1.00 98.06 546 ALA A CA 1
ATOM 4453 C C . ALA A 1 546 ? 25.575 -6.792 -5.611 1.00 98.06 546 ALA A C 1
ATOM 4455 O O . ALA A 1 546 ? 25.602 -5.697 -5.043 1.00 98.06 546 ALA A O 1
ATOM 4456 N N . LEU A 1 547 ? 26.498 -7.735 -5.354 1.00 98.38 547 LEU A N 1
ATOM 4457 C CA . LEU A 1 547 ? 27.619 -7.517 -4.426 1.00 98.38 547 LEU A CA 1
ATOM 4458 C C . LEU A 1 547 ? 28.473 -6.322 -4.864 1.00 98.38 547 LEU A C 1
ATOM 4460 O O . LEU A 1 547 ? 28.864 -5.484 -4.049 1.00 98.38 547 LEU A O 1
ATOM 4464 N N . LYS A 1 548 ? 28.770 -6.239 -6.163 1.00 97.88 548 LYS A N 1
ATOM 4465 C CA . LYS A 1 548 ? 29.560 -5.154 -6.746 1.00 97.88 548 LYS A CA 1
ATOM 4466 C C . LYS A 1 548 ? 28.843 -3.813 -6.631 1.00 97.88 548 LYS A C 1
ATOM 4468 O O . LYS A 1 548 ? 29.478 -2.824 -6.260 1.00 97.88 548 LYS A O 1
ATOM 4473 N N . HIS A 1 549 ? 27.539 -3.774 -6.889 1.00 98.25 549 HIS A N 1
ATOM 4474 C CA . HIS A 1 549 ? 26.727 -2.574 -6.694 1.00 98.25 549 HIS A CA 1
ATOM 4475 C C . HIS A 1 549 ? 26.682 -2.140 -5.224 1.00 98.25 549 HIS A C 1
ATOM 4477 O O . HIS A 1 549 ? 26.910 -0.962 -4.940 1.00 98.25 549 HIS A O 1
ATOM 4483 N N . ALA A 1 550 ? 26.496 -3.077 -4.290 1.00 98.38 550 ALA A N 1
ATOM 4484 C CA . ALA A 1 550 ? 26.514 -2.800 -2.855 1.00 98.38 550 ALA A CA 1
ATOM 4485 C C . ALA A 1 550 ? 27.866 -2.226 -2.395 1.00 98.38 550 ALA A C 1
ATOM 4487 O O . ALA A 1 550 ? 27.896 -1.208 -1.705 1.00 98.38 550 ALA A O 1
ATOM 4488 N N . ILE A 1 551 ? 28.986 -2.820 -2.829 1.00 98.06 551 ILE A N 1
ATOM 4489 C CA . ILE A 1 551 ? 30.345 -2.327 -2.542 1.00 98.06 551 ILE A CA 1
ATOM 4490 C C . ILE A 1 551 ? 30.554 -0.912 -3.086 1.00 98.06 551 ILE A C 1
ATOM 4492 O O . ILE A 1 551 ? 31.075 -0.049 -2.381 1.00 98.06 551 ILE A O 1
ATOM 4496 N N . ASN A 1 552 ? 30.144 -0.648 -4.327 1.00 97.75 552 ASN A N 1
ATOM 4497 C CA . ASN A 1 552 ? 30.321 0.668 -4.938 1.00 97.75 552 ASN A CA 1
ATOM 4498 C C . ASN A 1 552 ? 29.492 1.747 -4.231 1.00 97.75 552 ASN A C 1
ATOM 4500 O O . ASN A 1 552 ? 30.000 2.846 -3.995 1.00 97.75 552 ASN A O 1
ATOM 4504 N N . LEU A 1 553 ? 28.246 1.432 -3.867 1.00 98.19 553 LEU A N 1
ATOM 4505 C CA . LEU A 1 553 ? 27.392 2.351 -3.120 1.00 98.19 553 LEU A CA 1
ATOM 4506 C C . LEU A 1 553 ? 27.960 2.614 -1.721 1.00 98.19 553 LEU A C 1
ATOM 4508 O O . LEU A 1 553 ? 28.097 3.774 -1.338 1.00 98.19 553 LEU A O 1
ATOM 4512 N N . PHE A 1 554 ? 28.372 1.563 -1.004 1.00 98.06 554 PHE A N 1
ATOM 4513 C CA . PHE A 1 554 ? 28.989 1.694 0.315 1.00 98.06 554 PHE A CA 1
ATOM 4514 C C . PHE A 1 554 ? 30.242 2.565 0.270 1.00 98.06 554 PHE A C 1
ATOM 4516 O O . PHE A 1 554 ? 30.373 3.490 1.067 1.00 98.06 554 PHE A O 1
ATOM 4523 N N . ARG A 1 555 ? 31.137 2.316 -0.696 1.00 96.94 555 ARG A N 1
ATOM 4524 C CA . ARG A 1 555 ? 32.367 3.092 -0.897 1.00 96.94 555 ARG A CA 1
ATOM 4525 C C . ARG A 1 555 ? 32.068 4.579 -1.054 1.00 96.94 555 ARG A C 1
ATOM 4527 O O . ARG A 1 555 ? 32.680 5.397 -0.371 1.00 96.94 555 ARG A O 1
ATOM 4534 N N . ARG A 1 556 ? 31.124 4.928 -1.935 1.00 96.75 556 ARG A N 1
ATOM 4535 C CA . ARG A 1 556 ? 30.721 6.322 -2.164 1.00 96.75 556 ARG A CA 1
ATOM 4536 C C . ARG A 1 556 ? 30.156 6.947 -0.887 1.00 96.75 556 ARG A C 1
ATOM 4538 O O . ARG A 1 556 ? 30.654 7.981 -0.448 1.00 96.75 556 ARG A O 1
ATOM 4545 N N . SER A 1 557 ? 29.165 6.303 -0.269 1.00 97.19 557 SER A N 1
ATOM 4546 C CA . SER A 1 557 ? 28.500 6.820 0.933 1.00 97.19 557 SER A CA 1
ATOM 4547 C C . SER A 1 557 ? 29.458 6.952 2.118 1.00 97.19 557 SER A C 1
ATOM 4549 O O . SER A 1 557 ? 29.409 7.955 2.828 1.00 97.19 557 SER A O 1
ATOM 4551 N N . ALA A 1 558 ? 30.372 5.999 2.314 1.00 97.25 558 ALA A N 1
ATOM 4552 C CA . ALA A 1 558 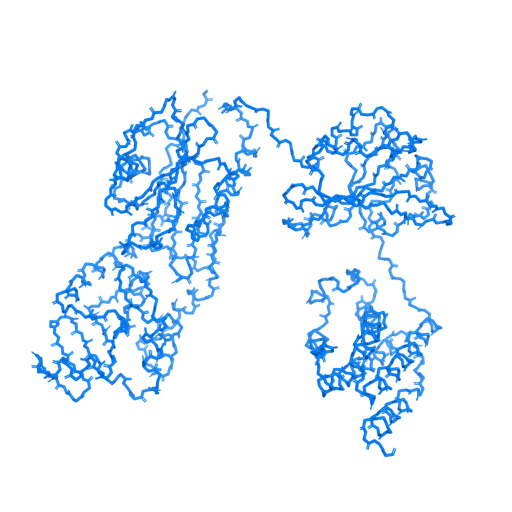? 31.396 6.069 3.351 1.00 97.25 558 ALA A CA 1
ATOM 4553 C C . ALA A 1 558 ? 32.376 7.220 3.100 1.00 97.25 558 ALA A C 1
ATOM 4555 O O . ALA A 1 558 ? 32.671 7.977 4.025 1.00 97.25 558 ALA A O 1
ATOM 4556 N N . ALA A 1 559 ? 32.837 7.395 1.857 1.00 97.00 559 ALA A N 1
ATOM 4557 C CA . ALA A 1 559 ? 33.782 8.452 1.515 1.00 97.00 559 ALA A CA 1
ATOM 4558 C C . ALA A 1 559 ? 33.208 9.853 1.760 1.00 97.00 559 ALA A C 1
ATOM 4560 O O . ALA A 1 559 ? 33.846 10.703 2.383 1.00 97.00 559 ALA A O 1
ATOM 4561 N N . GLU A 1 560 ? 31.974 10.077 1.321 1.00 96.56 560 GLU A N 1
ATOM 4562 C CA . GLU A 1 560 ? 31.272 11.338 1.539 1.00 96.56 560 GLU A CA 1
ATOM 4563 C C . GLU A 1 560 ? 30.958 11.581 3.020 1.00 96.56 560 GLU A C 1
ATOM 4565 O O . GLU A 1 560 ? 31.153 12.690 3.519 1.00 96.56 560 GLU A O 1
ATOM 4570 N N . THR A 1 561 ? 30.522 10.544 3.745 1.00 96.44 561 THR A N 1
ATOM 4571 C CA . THR A 1 561 ? 30.261 10.635 5.191 1.00 96.44 561 THR A CA 1
ATOM 4572 C C . THR A 1 561 ? 31.527 11.014 5.950 1.00 96.44 561 THR A C 1
ATOM 4574 O O . THR A 1 561 ? 31.481 11.903 6.802 1.00 96.44 561 THR A O 1
ATOM 4577 N N . ALA A 1 562 ? 32.666 10.400 5.616 1.00 97.12 562 ALA A N 1
ATOM 4578 C CA . ALA A 1 562 ? 33.951 10.726 6.220 1.00 97.12 562 ALA A CA 1
ATOM 4579 C C . ALA A 1 562 ? 34.354 12.180 5.958 1.00 97.12 562 ALA A C 1
ATOM 4581 O O . ALA A 1 562 ? 34.711 12.889 6.899 1.00 97.12 562 ALA A O 1
ATOM 4582 N N . ALA A 1 563 ? 34.213 12.654 4.716 1.00 97.00 563 ALA A N 1
ATOM 4583 C CA . ALA A 1 563 ? 34.516 14.036 4.353 1.00 97.00 563 ALA A CA 1
ATOM 4584 C C . ALA A 1 563 ? 33.652 15.051 5.125 1.00 97.00 563 ALA A C 1
ATOM 4586 O O . ALA A 1 563 ? 34.176 16.029 5.655 1.00 97.00 563 ALA A O 1
ATOM 4587 N N . MET A 1 564 ? 32.342 14.809 5.239 1.00 95.62 564 MET A N 1
ATOM 4588 C CA . MET A 1 564 ? 31.417 15.710 5.943 1.00 95.62 564 MET A CA 1
ATOM 4589 C C . MET A 1 564 ? 31.572 15.653 7.465 1.00 95.62 564 MET A C 1
ATOM 4591 O O . MET A 1 564 ? 31.377 16.653 8.159 1.00 95.62 564 MET A O 1
ATOM 4595 N N . CYS A 1 565 ? 31.912 14.485 8.010 1.00 94.62 565 CYS A N 1
ATOM 4596 C CA . CYS A 1 565 ? 32.035 14.302 9.451 1.00 94.62 565 CYS A CA 1
ATOM 4597 C C . CYS A 1 565 ? 33.440 14.582 9.995 1.00 94.62 565 CYS A C 1
ATOM 4599 O O . CYS A 1 565 ? 33.556 14.764 11.212 1.00 94.62 565 CYS A O 1
ATOM 4601 N N . GLY A 1 566 ? 34.456 14.658 9.129 1.00 96.19 566 GLY A N 1
ATOM 4602 C CA . GLY A 1 566 ? 35.865 14.787 9.499 1.00 96.19 566 GLY A CA 1
ATOM 4603 C C . GLY A 1 566 ? 36.487 13.470 9.970 1.00 96.19 566 GLY A C 1
ATOM 4604 O O . GLY A 1 566 ? 37.346 13.494 10.847 1.00 96.19 566 GLY A O 1
ATOM 4605 N N . PHE A 1 567 ? 36.022 12.334 9.444 1.00 97.19 567 PHE A N 1
ATOM 4606 C CA . PHE A 1 567 ? 36.569 11.018 9.778 1.00 97.19 567 PHE A CA 1
ATOM 4607 C C . PHE A 1 567 ? 37.694 10.606 8.837 1.00 97.19 567 PHE A C 1
ATOM 4609 O O . PHE A 1 567 ? 37.741 11.004 7.672 1.00 97.19 567 PHE A O 1
ATOM 4616 N N . THR A 1 568 ? 38.567 9.741 9.338 1.00 95.12 568 THR A N 1
ATOM 4617 C CA . THR A 1 568 ? 39.570 9.050 8.526 1.00 95.12 568 THR A CA 1
ATOM 4618 C C . THR A 1 568 ? 38.963 7.771 7.951 1.00 95.12 568 THR A C 1
ATOM 4620 O O . THR A 1 568 ? 38.285 7.036 8.666 1.00 95.12 568 THR A O 1
ATOM 4623 N N . LEU A 1 569 ? 39.207 7.491 6.669 1.00 92.25 569 LEU A N 1
ATOM 4624 C CA . LEU A 1 569 ? 38.816 6.232 6.025 1.00 92.25 569 LEU A CA 1
ATOM 4625 C C . LEU A 1 569 ? 39.943 5.205 6.124 1.00 92.25 569 LEU A C 1
ATOM 4627 O O . LEU A 1 569 ? 41.101 5.521 5.860 1.00 92.25 569 LEU A O 1
ATOM 4631 N N . SER A 1 570 ? 39.595 3.961 6.445 1.00 85.19 570 SER A N 1
ATOM 4632 C CA . SER A 1 570 ? 40.540 2.840 6.417 1.00 85.19 570 SER A CA 1
ATOM 4633 C C . SER A 1 570 ? 40.908 2.422 4.985 1.00 85.19 570 SER A C 1
ATOM 4635 O O . SER A 1 570 ? 40.062 2.470 4.093 1.00 85.19 570 SER A O 1
ATOM 4637 N N . GLU A 1 571 ? 42.104 1.862 4.792 1.00 85.44 571 GLU A N 1
ATOM 4638 C CA . GLU A 1 571 ? 42.569 1.297 3.507 1.00 85.44 571 GLU A CA 1
ATOM 4639 C C . GLU A 1 571 ? 41.976 -0.096 3.175 1.00 85.44 571 GLU A C 1
ATOM 4641 O O . GLU A 1 571 ? 42.402 -0.766 2.229 1.00 85.44 571 GLU A O 1
ATOM 4646 N N . LEU A 1 572 ? 40.981 -0.563 3.944 1.00 90.06 572 LEU A N 1
ATOM 4647 C CA . LEU A 1 572 ? 40.378 -1.893 3.777 1.00 90.06 572 LEU A CA 1
ATOM 4648 C C . LEU A 1 572 ? 39.729 -2.083 2.408 1.00 90.06 572 LEU A C 1
ATOM 4650 O O . LEU A 1 572 ? 39.779 -3.177 1.853 1.00 90.06 572 LEU A O 1
ATOM 4654 N N . ASP A 1 573 ? 39.144 -1.025 1.857 1.00 91.12 573 ASP A N 1
ATOM 4655 C CA . ASP A 1 573 ? 38.366 -1.087 0.626 1.00 91.12 573 ASP A CA 1
ATOM 4656 C C . ASP A 1 573 ? 39.148 -1.674 -0.553 1.00 91.12 573 ASP A C 1
ATOM 4658 O O . ASP A 1 573 ? 38.715 -2.653 -1.170 1.00 91.12 573 ASP A O 1
ATOM 4662 N N . GLN A 1 574 ? 40.333 -1.128 -0.830 1.00 88.88 574 GLN A N 1
ATOM 4663 C CA . GLN A 1 574 ? 41.167 -1.600 -1.930 1.00 88.88 574 GLN A CA 1
ATOM 4664 C C . GLN A 1 574 ? 41.568 -3.066 -1.725 1.00 88.88 574 GLN A C 1
ATOM 4666 O O . GLN A 1 574 ? 41.407 -3.884 -2.633 1.00 88.88 574 GLN A O 1
ATOM 4671 N N . THR A 1 575 ? 42.024 -3.400 -0.515 1.00 92.88 575 THR A N 1
ATOM 4672 C CA . THR A 1 575 ? 42.468 -4.753 -0.150 1.00 92.88 575 THR A CA 1
ATOM 4673 C C . THR A 1 575 ? 41.343 -5.778 -0.315 1.00 92.88 575 THR A C 1
ATOM 4675 O O . THR A 1 575 ? 41.531 -6.839 -0.916 1.00 92.88 575 THR A O 1
ATOM 4678 N N . MET A 1 576 ? 40.149 -5.461 0.187 1.00 96.00 576 MET A N 1
ATOM 4679 C CA . MET A 1 576 ? 39.009 -6.374 0.186 1.00 96.00 576 MET A CA 1
ATOM 4680 C C . MET A 1 576 ? 38.366 -6.494 -1.193 1.00 96.00 576 MET A C 1
ATOM 4682 O O . MET A 1 576 ? 38.059 -7.605 -1.623 1.00 96.00 576 MET A O 1
ATOM 4686 N N . THR A 1 577 ? 38.224 -5.387 -1.923 1.00 93.56 577 THR A N 1
ATOM 4687 C CA . THR A 1 577 ? 37.719 -5.388 -3.305 1.00 93.56 577 THR A CA 1
ATOM 4688 C C . THR A 1 577 ? 38.606 -6.236 -4.210 1.00 93.56 577 THR A C 1
ATOM 4690 O O . THR A 1 577 ? 38.103 -7.047 -4.992 1.00 93.56 577 THR A O 1
ATOM 4693 N N . GLU A 1 578 ? 39.928 -6.092 -4.086 1.00 92.44 578 GLU A N 1
ATOM 4694 C CA . GLU A 1 578 ? 40.874 -6.901 -4.845 1.00 92.44 578 GLU A CA 1
ATOM 4695 C C . GLU A 1 578 ? 40.732 -8.390 -4.518 1.00 92.44 578 GLU A C 1
ATOM 4697 O O . GLU A 1 578 ? 40.611 -9.211 -5.431 1.00 92.44 578 GLU A O 1
ATOM 4702 N N . TYR A 1 579 ? 40.685 -8.746 -3.233 1.00 93.25 579 TYR A N 1
ATOM 4703 C CA . TYR A 1 579 ? 40.508 -10.134 -2.818 1.00 93.25 579 TYR A CA 1
ATOM 4704 C C . TYR A 1 579 ? 39.197 -10.736 -3.352 1.00 93.25 579 TYR A C 1
ATOM 4706 O O . TYR A 1 579 ? 39.202 -11.828 -3.925 1.00 93.25 579 TYR A O 1
ATOM 4714 N N . ILE A 1 580 ? 38.080 -10.022 -3.206 1.00 96.19 580 ILE A N 1
ATOM 4715 C CA . ILE A 1 580 ? 36.747 -10.483 -3.610 1.00 96.19 580 ILE A CA 1
ATOM 4716 C C . ILE A 1 580 ? 36.688 -10.711 -5.127 1.00 96.19 580 ILE A C 1
ATOM 4718 O O . ILE A 1 580 ? 36.383 -11.815 -5.579 1.00 96.19 580 ILE A O 1
ATOM 4722 N N . PHE A 1 581 ? 37.024 -9.715 -5.943 1.00 92.75 581 PHE A N 1
ATOM 4723 C CA . PHE A 1 581 ? 36.785 -9.828 -7.384 1.00 92.75 581 PHE A CA 1
ATOM 4724 C C . PHE A 1 581 ? 37.919 -10.524 -8.140 1.00 92.75 581 PHE A C 1
ATOM 4726 O O . PHE A 1 581 ? 37.655 -11.254 -9.093 1.00 92.75 581 PHE A O 1
ATOM 4733 N N . LYS A 1 582 ? 39.183 -10.380 -7.721 1.00 87.00 582 LYS A N 1
ATOM 4734 C CA . LYS A 1 582 ? 40.277 -11.102 -8.392 1.00 87.00 582 LYS A CA 1
ATOM 4735 C C . LYS A 1 582 ? 40.362 -12.551 -7.925 1.00 87.00 582 LYS A C 1
ATOM 4737 O O . LYS A 1 582 ? 40.343 -13.453 -8.757 1.00 87.00 582 LYS A O 1
ATOM 4742 N N . ARG A 1 583 ? 40.382 -12.791 -6.609 1.00 82.81 583 ARG A N 1
ATOM 4743 C CA . ARG A 1 583 ? 40.631 -14.140 -6.069 1.00 82.81 583 ARG A CA 1
ATOM 4744 C C . ARG A 1 583 ? 39.370 -14.977 -5.913 1.00 82.81 583 ARG A C 1
ATOM 4746 O O . ARG A 1 583 ? 39.399 -16.194 -6.137 1.00 82.81 583 ARG A O 1
ATOM 4753 N N . MET A 1 584 ? 38.259 -14.372 -5.489 1.00 88.62 584 MET A N 1
ATOM 4754 C CA . MET A 1 584 ? 37.038 -15.139 -5.222 1.00 88.62 584 MET A CA 1
ATOM 4755 C C . MET A 1 584 ? 36.203 -15.352 -6.480 1.00 88.62 584 MET A C 1
ATOM 4757 O O . MET A 1 584 ? 35.873 -16.502 -6.761 1.00 88.62 584 MET A O 1
ATOM 4761 N N . GLN A 1 585 ? 35.938 -14.298 -7.254 1.00 85.56 585 GLN A N 1
ATOM 4762 C CA . GLN A 1 585 ? 35.153 -14.406 -8.489 1.00 85.56 585 GLN A CA 1
ATOM 4763 C C . GLN A 1 585 ? 35.959 -15.019 -9.646 1.00 85.56 585 GLN A C 1
ATOM 4765 O O . GLN A 1 585 ? 35.522 -15.998 -10.241 1.00 85.56 585 GLN A O 1
ATOM 4770 N N . ASN A 1 586 ? 37.152 -14.485 -9.934 1.00 80.31 586 ASN A N 1
ATOM 4771 C CA . ASN A 1 586 ? 37.926 -14.872 -11.124 1.00 80.31 586 ASN A CA 1
ATOM 4772 C C . ASN A 1 586 ? 38.967 -15.979 -10.877 1.00 80.31 586 ASN A C 1
ATOM 4774 O O . ASN A 1 586 ? 39.551 -16.492 -11.827 1.00 80.31 586 ASN A O 1
ATOM 4778 N N . GLY A 1 587 ? 39.205 -16.361 -9.615 1.00 65.56 587 GLY A N 1
ATOM 4779 C CA . GLY A 1 587 ? 40.153 -17.423 -9.256 1.00 65.56 587 GLY A CA 1
ATOM 4780 C C . GLY A 1 587 ? 41.633 -17.091 -9.492 1.00 65.56 587 GLY A C 1
ATOM 4781 O O . GLY A 1 587 ? 42.436 -18.021 -9.544 1.00 65.56 587 GLY A O 1
ATOM 4782 N N . LEU A 1 588 ? 41.971 -15.804 -9.641 1.00 45.22 588 LEU A N 1
ATOM 4783 C CA . LEU A 1 588 ? 43.318 -15.293 -9.926 1.00 45.22 588 LEU A CA 1
ATOM 4784 C C . LEU A 1 588 ? 44.176 -15.094 -8.674 1.00 45.22 588 LEU A C 1
ATOM 4786 O O . LEU A 1 588 ? 43.610 -14.774 -7.601 1.00 45.22 588 LEU A O 1
#

Sequence (588 aa):
MGVVTQGRAPGEIMECSNKIKNRKAFLEKLEGLKCLKLPLGEYAITGSGPMAVRGLREANDIDVVVKKTLWLELLKRFVPYDSKHMKIGNIEIWGDFLNLTERIDDVIDSAEPLAGYPFVTLQDTLSWKKFLNREKDQKDIKMIEETLSLFPGIYTEKPMNFSPALVSVACYMTSGNKMLFLQKAEGQWSAEKWGIPCGKIEEEELSEAMAREVLEETGVKIDKDSLKYTGYFYIVSLERLQYIFHTFSYQLHRDVPVMLSDEHRAFKWVSYEEAHCLNLIPFQKEVLVYQKQKLRLAGTAGGIGEPLMKSMEQKIIDWVQTNPKIKALLLVGSRAQQNMVDELSDYDVSVFTDSISSIINEDQWLNQFGKVWICVHEHKEWEGQSFPTRLVIFEGGIKVDFSFWPTDLLKRWNQGAPMPDDLMAGFNILVDKEKLTQNLPKHPKPLTSKPTQQMFDTVIQEFWFEAYHVSKYLKRNDLWSALFRMGLLRDHFLLKMIEWNEQARSNWTVLLHPNGKNLHSWVCPETREAVQHVFAHFDQTDCWDALKHAINLFRRSAAETAAMCGFTLSELDQTMTEYIFKRMQNGL

pLDDT: mean 85.55, std 14.15, range [24.92, 98.38]

Secondary structure (DSSP, 8-state):
----------THHHHHHHHHHHHHHHHHHHHHHHTTTPPTTSEEEETTHHHHTTTSS--SSEEEEE-HHHHHHHTTTS--SSSSEEEETTEEEESS-TT--TTHHHHHHT-EEETTEEE--HHHHHHHHHHHT-GGGHHHHHHHHHHHHS-SEEESSPPTT---SEEEEEEEEEETTEEEEEEEPTTSTTTT-EE-SEEE--SS-HHHHHHHHHHHHH-----GGG-EEEEEEEEE-TT--EEEEEEEEEEESS-------TTEEEEEEE-HHHHHTS-BPTTHHHHHHHHHHHHHH--SSS---S-----HHHHHHHHHHH-TTEEEEEEEGGGTSTTS--TT--EEEEEEES-HHHHHSSGGGGGGTS-EEEEEEEEEEETTEEEEEEEEEETTS-EEEEEEE-HHHHHHHHTT----HHHHT-EEEEEESSSTTTTS--SPPPS-PPPPHHHHHHHHHHHHHHHHHHHHHHHTT-HHHHHHHHHHIIIIIIHHHHHHHHHHHTTT-S-PPGGGTTGGGTS-HHHHHHHHTT---S-HHHHHHHHHHHHHHHHHHHHHHHHHHTPPPPTHHHHHHHIIIIIIIS--